Protein AF-0000000083111744 (afdb_homodimer)

Structure (mmCIF, N/CA/C/O backbone):
data_AF-0000000083111744-model_v1
#
loop_
_entity.id
_entity.type
_entity.pdbx_description
1 polymer 'Uncharacterized protein'
#
loop_
_atom_site.group_PDB
_atom_site.id
_atom_site.type_symbol
_atom_site.label_atom_id
_atom_site.label_alt_id
_atom_site.label_comp_id
_atom_site.label_asym_id
_atom_site.label_entity_id
_atom_site.label_seq_id
_atom_site.pdbx_PDB_ins_code
_atom_site.Cartn_x
_atom_site.Cartn_y
_atom_site.Cartn_z
_atom_site.occupancy
_atom_site.B_iso_or_equiv
_atom_site.auth_seq_id
_atom_site.auth_comp_id
_atom_site.auth_asym_id
_atom_site.auth_atom_id
_atom_site.pdbx_PDB_model_num
ATOM 1 N N . MET A 1 1 ? 22.359 18.281 9 1 88.25 1 MET A N 1
ATOM 2 C CA . ME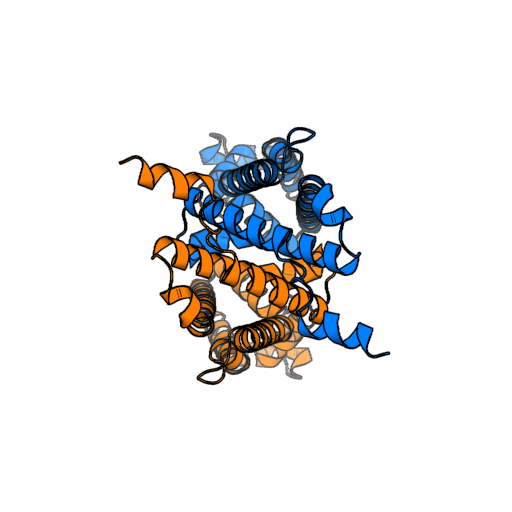T A 1 1 ? 21.016 18.609 9.484 1 88.25 1 MET A CA 1
ATOM 3 C C . MET A 1 1 ? 19.984 17.641 8.906 1 88.25 1 MET A C 1
ATOM 5 O O . MET A 1 1 ? 19.203 17.031 9.648 1 88.25 1 MET A O 1
ATOM 9 N N . VAL A 1 2 ? 20.031 17.438 7.609 1 90.75 2 VAL A N 1
ATOM 10 C CA . VAL A 1 2 ? 19.078 16.531 6.957 1 90.75 2 VAL A CA 1
ATOM 11 C C . VAL A 1 2 ? 19.25 15.117 7.504 1 90.75 2 VAL A C 1
ATOM 13 O O . VAL A 1 2 ? 18.281 14.43 7.781 1 90.75 2 VAL A O 1
ATOM 16 N N . ASP A 1 3 ? 20.547 14.781 7.773 1 93.06 3 ASP A N 1
ATOM 17 C CA . ASP A 1 3 ? 20.828 13.453 8.32 1 93.06 3 ASP A CA 1
ATOM 18 C C . ASP A 1 3 ? 20.219 13.289 9.711 1 93.06 3 ASP A C 1
ATOM 20 O O . ASP A 1 3 ? 19.734 12.219 10.062 1 93.06 3 ASP A O 1
ATOM 24 N N . ALA A 1 4 ? 20.344 14.359 10.43 1 92.62 4 ALA A N 1
ATOM 25 C CA . ALA A 1 4 ? 19.75 14.336 11.766 1 92.62 4 ALA A CA 1
ATOM 26 C C . ALA A 1 4 ? 18.234 14.148 11.695 1 92.62 4 ALA A C 1
ATOM 28 O O . ALA A 1 4 ? 17.672 13.359 12.453 1 92.62 4 ALA A O 1
ATOM 29 N N . ALA A 1 5 ? 17.609 14.875 10.781 1 91.56 5 ALA A N 1
ATOM 30 C CA . ALA A 1 5 ? 16.172 14.742 10.594 1 91.56 5 ALA A CA 1
ATOM 31 C C . ALA A 1 5 ? 15.805 13.32 10.156 1 91.56 5 ALA A C 1
ATOM 33 O O . ALA A 1 5 ? 14.867 12.727 10.688 1 91.56 5 ALA A O 1
ATOM 34 N N . PHE A 1 6 ? 16.531 12.734 9.195 1 92.88 6 PHE A N 1
ATOM 35 C CA . PHE A 1 6 ? 16.297 11.375 8.727 1 92.88 6 PHE A CA 1
ATOM 36 C C . PHE A 1 6 ? 16.422 10.383 9.867 1 92.88 6 PHE A C 1
ATOM 38 O O . PHE A 1 6 ? 15.586 9.484 10.008 1 92.88 6 PHE A O 1
ATOM 45 N N . GLY A 1 7 ? 17.484 10.586 10.672 1 93.44 7 GLY A N 1
ATOM 46 C CA . GLY A 1 7 ? 17.656 9.711 11.82 1 93.44 7 GLY A CA 1
ATOM 47 C C . GLY A 1 7 ? 16.453 9.695 12.742 1 93.44 7 GLY A C 1
ATOM 48 O O . GLY A 1 7 ? 16 8.625 13.164 1 93.44 7 GLY A O 1
ATOM 49 N N . LEU A 1 8 ? 15.945 10.867 13.055 1 92.88 8 LEU A N 1
ATOM 50 C CA . LEU A 1 8 ? 14.789 10.992 13.938 1 92.88 8 LEU A CA 1
ATOM 51 C C . LEU A 1 8 ? 13.57 10.297 13.336 1 92.88 8 LEU A C 1
ATOM 53 O O . LEU A 1 8 ? 12.852 9.586 14.031 1 92.88 8 LEU A O 1
ATOM 57 N N . ILE A 1 9 ? 13.352 10.484 12.039 1 90.75 9 ILE A N 1
ATOM 58 C CA . ILE A 1 9 ? 12.219 9.883 11.352 1 90.75 9 ILE A CA 1
ATOM 59 C C . ILE A 1 9 ? 12.344 8.359 11.359 1 90.75 9 ILE A C 1
ATOM 61 O O . ILE A 1 9 ? 11.383 7.648 11.648 1 90.75 9 ILE A O 1
ATOM 65 N N . LEU A 1 10 ? 13.508 7.891 11.109 1 91.69 10 LEU A N 1
ATOM 66 C CA . LEU A 1 10 ? 13.758 6.453 11.055 1 91.69 10 LEU A CA 1
ATOM 67 C C . LEU A 1 10 ? 13.609 5.82 12.43 1 91.69 10 LEU A C 1
ATOM 69 O O . LEU A 1 10 ? 13.312 4.629 12.547 1 91.69 10 LEU A O 1
ATOM 73 N N . GLU A 1 11 ? 13.758 6.625 13.477 1 92.06 11 GLU A N 1
ATOM 74 C CA . GLU A 1 11 ? 13.602 6.156 14.844 1 92.06 11 GLU A CA 1
ATOM 75 C C . GLU A 1 11 ? 12.148 6.258 15.305 1 92.06 11 GLU A C 1
ATOM 77 O O . GLU A 1 11 ? 11.805 5.84 16.406 1 92.06 11 GLU A O 1
ATOM 82 N N . GLY A 1 12 ? 11.281 6.879 14.469 1 86.5 12 GLY A N 1
ATOM 83 C CA . GLY A 1 12 ? 9.859 6.816 14.758 1 86.5 12 GLY A CA 1
ATOM 84 C C . GLY A 1 12 ? 9.227 8.18 14.938 1 86.5 12 GLY A C 1
ATOM 85 O O . GLY A 1 12 ? 8.008 8.289 15.117 1 86.5 12 GLY A O 1
ATOM 86 N N . LYS A 1 13 ? 10.031 9.25 14.93 1 87.5 13 LYS A N 1
ATOM 87 C CA . LYS A 1 13 ? 9.469 10.594 15.047 1 87.5 13 LYS A CA 1
ATOM 88 C C . LYS A 1 13 ? 9.031 11.117 13.688 1 87.5 13 LYS A C 1
ATOM 90 O O . LYS A 1 13 ? 9.844 11.648 12.93 1 87.5 13 LYS A O 1
ATOM 95 N N . THR A 1 14 ? 7.793 11.125 13.391 1 81.12 14 THR A N 1
ATOM 96 C CA . THR A 1 14 ? 7.266 11.406 12.062 1 81.12 14 THR A CA 1
ATOM 97 C C . THR A 1 14 ? 7.312 12.898 11.766 1 81.12 14 THR A C 1
ATOM 99 O O . THR A 1 14 ? 7.34 13.312 10.602 1 81.12 14 THR A O 1
ATOM 102 N N . GLN A 1 15 ? 7.32 13.734 12.773 1 83.25 15 GLN A N 1
ATOM 103 C CA . GLN A 1 15 ? 7.359 15.18 12.602 1 83.25 15 GLN A CA 1
ATOM 104 C C . GLN A 1 15 ? 8.367 15.82 13.555 1 83.25 15 GLN A C 1
ATOM 106 O O . GLN A 1 15 ? 7.977 16.469 14.531 1 83.25 15 GLN A O 1
ATOM 111 N N . PRO A 1 16 ? 9.586 15.664 13.227 1 88.12 16 PRO A N 1
ATOM 112 C CA . PRO A 1 16 ? 10.578 16.281 14.102 1 88.12 16 PRO A CA 1
ATOM 113 C C . PRO A 1 16 ? 10.516 17.797 14.086 1 88.12 16 PRO A C 1
ATOM 115 O O . PRO A 1 16 ? 10.266 18.406 13.039 1 88.12 16 PRO A O 1
ATOM 118 N N . SER A 1 17 ? 10.719 18.406 15.266 1 89.38 17 SER A N 1
ATOM 119 C CA . SER A 1 17 ? 10.789 19.859 15.375 1 89.38 17 SER A CA 1
ATOM 120 C C . SER A 1 17 ? 12.195 20.375 15.086 1 89.38 17 SER A C 1
ATOM 122 O O . SER A 1 17 ? 13.141 19.578 15.008 1 89.38 17 SER A O 1
ATOM 124 N N . ALA A 1 18 ? 12.227 21.703 14.906 1 89.31 18 ALA A N 1
ATOM 125 C CA . ALA A 1 18 ? 13.539 22.312 14.75 1 89.31 18 ALA A CA 1
ATOM 126 C C . ALA A 1 18 ? 14.422 22.047 15.961 1 89.31 18 ALA A C 1
ATOM 128 O O . ALA A 1 18 ? 15.633 21.828 15.828 1 89.31 18 ALA A O 1
ATOM 129 N N . GLN A 1 19 ? 13.875 22.016 17.125 1 93.12 19 GLN A N 1
ATOM 130 C CA . GLN A 1 19 ? 14.609 21.719 18.344 1 93.12 19 GLN A CA 1
ATOM 131 C C . GLN A 1 19 ? 15.125 20.281 18.344 1 93.12 19 GLN A C 1
ATOM 133 O O . GLN A 1 19 ? 16.266 20.031 18.734 1 93.12 19 GLN A O 1
ATOM 138 N N . ASP A 1 20 ? 14.25 19.344 17.938 1 93.5 20 ASP A N 1
ATOM 139 C CA . ASP A 1 20 ? 14.648 17.938 17.859 1 93.5 20 ASP A CA 1
ATOM 140 C C . ASP A 1 20 ? 15.867 17.781 16.953 1 93.5 20 ASP A C 1
ATOM 142 O O . ASP A 1 20 ? 16.812 17.062 17.312 1 93.5 20 ASP A O 1
ATOM 146 N N . VAL A 1 21 ? 15.805 18.391 15.789 1 93.06 21 VAL A N 1
ATOM 147 C CA . VAL A 1 21 ? 16.859 18.281 14.789 1 93.06 21 VAL A CA 1
ATOM 148 C C . VAL A 1 21 ? 18.141 18.906 15.328 1 93.06 21 VAL A C 1
ATOM 150 O O . VAL A 1 21 ? 19.234 18.344 15.18 1 93.06 21 VAL A O 1
ATOM 153 N N . ALA A 1 22 ? 18.016 20.094 15.93 1 94 22 ALA A N 1
ATOM 154 C CA . ALA A 1 22 ? 19.156 20.797 16.516 1 94 22 ALA A CA 1
ATOM 155 C C . ALA A 1 22 ? 19.859 19.906 17.562 1 94 22 ALA A C 1
ATOM 157 O O . ALA A 1 22 ? 21.078 19.75 17.516 1 94 22 ALA A O 1
ATOM 158 N N . ASP A 1 23 ? 19.094 19.312 18.469 1 95.5 23 ASP A N 1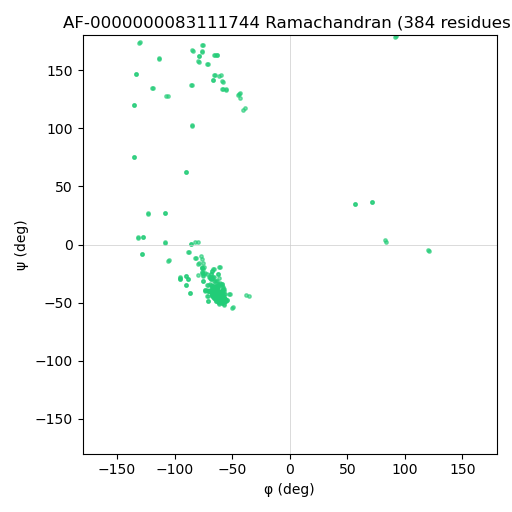
ATOM 159 C CA . ASP A 1 23 ? 19.625 18.453 19.531 1 95.5 23 ASP A CA 1
ATOM 160 C C . ASP A 1 23 ? 20.359 17.266 18.953 1 95.5 23 ASP A C 1
ATOM 162 O O . ASP A 1 23 ? 21.453 16.922 19.406 1 95.5 23 ASP A O 1
ATOM 166 N N . ARG A 1 24 ? 19.766 16.656 17.938 1 93.69 24 ARG A N 1
ATOM 167 C CA . ARG A 1 24 ? 20.359 15.477 17.312 1 93.69 24 ARG A CA 1
ATOM 168 C C . ARG A 1 24 ? 21.656 15.836 16.594 1 93.69 24 ARG A C 1
ATOM 170 O O . ARG A 1 24 ? 22.609 15.055 16.578 1 93.69 24 ARG A O 1
ATOM 177 N N . ALA A 1 25 ? 21.656 16.953 15.938 1 93.75 25 ALA A N 1
ATOM 178 C CA . ALA A 1 25 ? 22.797 17.375 15.133 1 93.75 25 ALA A CA 1
ATOM 179 C C . ALA A 1 25 ? 23.875 18.016 16 1 93.75 25 ALA A C 1
ATOM 181 O O . ALA A 1 25 ? 25 18.25 15.547 1 93.75 25 ALA A O 1
ATOM 182 N N . GLY A 1 26 ? 23.516 18.312 17.266 1 95.19 26 GLY A N 1
ATOM 183 C CA . GLY A 1 26 ? 24.469 18.969 18.156 1 95.19 26 GLY A CA 1
ATOM 184 C C . GLY A 1 26 ? 24.734 20.422 17.797 1 95.19 26 GLY A C 1
ATOM 185 O O . GLY A 1 26 ? 25.875 20.875 17.859 1 95.19 26 GLY A O 1
ATOM 186 N N . VAL A 1 27 ? 23.766 21.109 17.359 1 94.5 27 VAL A N 1
ATOM 187 C CA . VAL A 1 27 ? 23.859 22.531 17 1 94.5 27 VAL A CA 1
ATOM 188 C C . VAL A 1 27 ? 22.75 23.312 17.656 1 94.5 27 VAL A C 1
ATOM 190 O O . VAL A 1 27 ? 21.891 22.75 18.328 1 94.5 27 VAL A O 1
ATOM 193 N N . SER A 1 28 ? 22.719 24.656 17.547 1 93.12 28 SER A N 1
ATOM 194 C CA . SER A 1 28 ? 21.641 25.484 18.062 1 93.12 28 SER A CA 1
ATOM 195 C C . SER A 1 28 ? 20.438 25.484 17.125 1 93.12 28 SER A C 1
ATOM 197 O O . SER A 1 28 ? 20.594 25.219 15.922 1 93.12 28 SER A O 1
ATOM 199 N N . VAL A 1 29 ? 19.297 25.781 17.609 1 92.5 29 VAL A N 1
ATOM 200 C CA . VAL A 1 29 ? 18.094 25.891 16.812 1 92.5 29 VAL A CA 1
ATOM 201 C C . VAL A 1 29 ? 18.281 26.969 15.742 1 92.5 29 VAL A C 1
ATOM 203 O O . VAL A 1 29 ? 17.844 26.812 14.602 1 92.5 29 VAL A O 1
ATOM 206 N N . SER A 1 30 ? 18.891 28.016 16.109 1 91.69 30 SER A N 1
ATOM 207 C CA . SER A 1 30 ? 19.156 29.109 15.172 1 91.69 30 SER A CA 1
ATOM 208 C C . SER A 1 30 ? 20 28.625 14 1 91.69 30 SER A C 1
ATOM 210 O O . SER A 1 30 ? 19.797 29.047 12.859 1 91.69 30 SER A O 1
ATOM 212 N N . SER A 1 31 ? 21 27.828 14.242 1 91.38 31 SER A N 1
ATOM 213 C CA . SER A 1 31 ? 21.844 27.25 13.203 1 91.38 31 SER A CA 1
ATOM 214 C C . SER A 1 31 ? 21.016 26.422 12.219 1 91.38 31 SER A C 1
ATOM 216 O O . SER A 1 31 ? 21.281 26.438 11.016 1 91.38 31 SER A O 1
ATOM 218 N N . VAL A 1 32 ? 20.016 25.656 12.688 1 89.25 32 VAL A N 1
ATOM 219 C CA . VAL A 1 32 ? 19.141 24.859 11.836 1 89.25 32 VAL A CA 1
ATOM 220 C C . VAL A 1 32 ? 18.422 25.766 10.844 1 89.25 32 VAL A C 1
ATOM 222 O O . VAL A 1 32 ? 18.406 25.5 9.641 1 89.25 32 VAL A O 1
ATOM 225 N N . PHE A 1 33 ? 17.891 26.859 11.32 1 88.12 33 PHE A N 1
ATOM 226 C CA . PHE A 1 33 ? 17.125 27.781 10.477 1 88.12 33 PHE A CA 1
ATOM 227 C C . PHE A 1 33 ? 18.031 28.469 9.469 1 88.12 33 PHE A C 1
ATOM 229 O O . PHE A 1 33 ? 17.609 28.781 8.359 1 88.12 33 PHE A O 1
ATOM 236 N N . ARG A 1 34 ? 19.281 28.641 9.875 1 89.56 34 ARG A N 1
ATOM 237 C CA . ARG A 1 34 ? 20.234 29.312 8.992 1 89.56 34 ARG A CA 1
ATOM 238 C C . ARG A 1 34 ? 20.688 28.406 7.863 1 89.56 34 ARG A C 1
ATOM 240 O O . ARG A 1 34 ? 21.047 28.875 6.781 1 89.56 34 ARG A O 1
ATOM 247 N N . ASN A 1 35 ? 20.625 27.141 8.164 1 88.75 35 ASN A N 1
ATOM 248 C CA . ASN A 1 35 ? 21.125 26.156 7.207 1 88.75 35 ASN A CA 1
ATOM 249 C C . ASN A 1 35 ? 20.172 25.969 6.039 1 88.75 35 ASN A C 1
ATOM 251 O O . ASN A 1 35 ? 20.547 25.422 5 1 88.75 35 ASN A O 1
ATOM 255 N N . PHE A 1 36 ? 18.938 26.344 6.266 1 85.56 36 PHE A N 1
ATOM 256 C CA . PHE A 1 36 ? 17.953 26.141 5.211 1 85.56 36 PHE A CA 1
ATOM 257 C C . PHE A 1 36 ? 17.359 27.484 4.777 1 85.56 36 PHE A C 1
ATOM 259 O O . PHE A 1 36 ? 17.062 28.344 5.613 1 85.56 36 PHE A O 1
ATOM 266 N N . ASP A 1 37 ? 17.297 27.578 3.484 1 85.06 37 ASP A N 1
ATOM 267 C CA . ASP A 1 37 ? 16.641 28.75 2.914 1 85.06 37 ASP A CA 1
ATOM 268 C C . ASP A 1 37 ? 15.141 28.484 2.715 1 85.06 37 ASP A C 1
ATOM 270 O O . ASP A 1 37 ? 14.664 28.422 1.581 1 85.06 37 ASP A O 1
ATOM 274 N N . GLY A 1 38 ? 14.398 28.234 3.729 1 81.12 38 GLY A N 1
ATOM 275 C CA . GLY A 1 38 ? 12.961 28 3.686 1 81.12 38 GLY A CA 1
ATOM 276 C C . GLY A 1 38 ? 12.602 26.531 3.543 1 81.12 38 GLY A C 1
ATOM 277 O O . GLY A 1 38 ? 13.484 25.672 3.508 1 81.12 38 GLY A O 1
ATOM 278 N N . LEU A 1 39 ? 11.359 26.297 3.523 1 79.5 39 LEU A N 1
ATOM 279 C CA . LEU A 1 39 ? 10.82 24.938 3.492 1 79.5 39 LEU A CA 1
ATOM 280 C C . LEU A 1 39 ? 11.172 24.25 2.18 1 79.5 39 LEU A C 1
ATOM 282 O O . LEU A 1 39 ? 11.508 23.062 2.168 1 79.5 39 LEU A O 1
ATOM 286 N N . ALA A 1 40 ? 11.094 25 1.104 1 84.12 40 ALA A N 1
ATOM 287 C CA . ALA A 1 40 ? 11.398 24.438 -0.212 1 84.12 40 ALA A CA 1
ATOM 288 C C . ALA A 1 40 ? 12.844 23.953 -0.283 1 84.12 40 ALA A C 1
ATOM 290 O O . ALA A 1 40 ? 13.125 22.891 -0.826 1 84.12 40 ALA A O 1
ATOM 291 N N . ASP A 1 41 ? 13.703 24.75 0.208 1 88.56 41 ASP A N 1
ATOM 292 C CA . ASP A 1 41 ? 15.117 24.375 0.225 1 88.56 41 ASP A CA 1
ATOM 293 C C . ASP A 1 41 ? 15.352 23.141 1.093 1 88.56 41 ASP A C 1
ATOM 295 O O . ASP A 1 41 ? 16.109 22.25 0.716 1 88.56 41 ASP A O 1
ATOM 299 N N . LEU A 1 42 ? 14.797 23.078 2.221 1 86.62 42 LEU A N 1
ATOM 300 C CA . LEU A 1 42 ? 14.891 21.922 3.113 1 86.62 42 LEU A CA 1
ATOM 301 C C . LEU A 1 42 ? 14.406 20.656 2.422 1 86.62 42 LEU A C 1
ATOM 303 O O . LEU A 1 42 ? 15.094 19.625 2.451 1 86.62 42 LEU A O 1
ATOM 307 N N . GLN A 1 43 ? 13.242 20.75 1.805 1 87.69 43 GLN A N 1
ATOM 308 C CA . GLN A 1 43 ? 12.68 19.594 1.094 1 87.69 43 GLN A CA 1
ATOM 309 C C . GLN A 1 43 ? 13.609 19.141 -0.033 1 87.69 43 GLN A C 1
ATOM 311 O O . GLN A 1 43 ? 13.797 17.938 -0.235 1 87.69 43 GLN A O 1
ATOM 316 N N . GLY A 1 44 ? 14.109 20.109 -0.776 1 91.19 44 GLY A N 1
ATOM 317 C CA . GLY A 1 44 ? 15.055 19.797 -1.837 1 91.19 44 GLY A CA 1
ATOM 318 C C . GLY A 1 44 ? 16.266 19.031 -1.343 1 91.19 44 GLY A C 1
ATOM 319 O O . GLY A 1 44 ? 16.656 18.016 -1.923 1 91.19 44 GLY A O 1
ATOM 320 N N . GLN A 1 45 ? 16.844 19.531 -0.276 1 93.12 45 GLN A N 1
ATOM 321 C CA . GLN A 1 45 ? 18.016 18.891 0.294 1 93.12 45 GLN A CA 1
ATOM 322 C C . GLN A 1 45 ? 17.688 17.5 0.828 1 93.12 45 GLN A C 1
ATOM 324 O O . GLN A 1 45 ? 18.484 16.578 0.697 1 93.12 45 GLN A O 1
ATOM 329 N N . ALA A 1 46 ? 16.594 17.344 1.418 1 92.25 46 ALA A N 1
ATOM 330 C CA . ALA A 1 46 ? 16.141 16.062 1.929 1 92.25 46 ALA A CA 1
ATOM 331 C C . ALA A 1 46 ? 15.984 15.047 0.797 1 92.25 46 ALA A C 1
ATOM 333 O O . ALA A 1 46 ? 16.406 13.898 0.921 1 92.25 46 ALA A O 1
ATOM 334 N N . LEU A 1 47 ? 15.352 15.523 -0.273 1 94 47 LEU A N 1
ATOM 335 C CA . LEU A 1 47 ? 15.148 14.648 -1.425 1 94 47 LEU A CA 1
ATOM 336 C C . LEU A 1 47 ? 16.484 14.234 -2.037 1 94 47 LEU A C 1
ATOM 338 O O . LEU A 1 47 ? 16.672 13.07 -2.385 1 94 47 LEU A O 1
ATOM 342 N N . ASP A 1 48 ? 17.375 15.195 -2.156 1 94.81 48 ASP A N 1
ATOM 343 C CA . ASP A 1 48 ? 18.703 14.891 -2.689 1 94.81 48 ASP A CA 1
ATOM 344 C C . ASP A 1 48 ? 19.438 13.875 -1.814 1 94.81 48 ASP A C 1
ATOM 346 O O . ASP A 1 48 ? 20.078 12.953 -2.324 1 94.81 48 ASP A O 1
ATOM 350 N N . ARG A 1 49 ? 19.359 14.047 -0.544 1 95 49 ARG A N 1
ATOM 351 C CA . ARG A 1 49 ? 19.984 13.117 0.387 1 95 49 ARG A CA 1
ATOM 352 C C . ARG A 1 49 ? 19.375 11.727 0.287 1 95 49 ARG A C 1
ATOM 354 O O . ARG A 1 49 ? 20.078 10.719 0.317 1 95 49 ARG A O 1
ATOM 361 N N . PHE A 1 50 ? 18.094 11.641 0.178 1 95.75 50 PHE A N 1
ATOM 362 C CA . PHE A 1 50 ? 17.391 10.375 0.006 1 95.75 50 PHE A CA 1
ATOM 363 C C . PHE A 1 50 ? 17.891 9.633 -1.225 1 95.75 50 PHE A C 1
ATOM 365 O O . PHE A 1 50 ? 18.25 8.453 -1.145 1 95.75 50 PHE A O 1
ATOM 372 N N . ARG A 1 51 ? 17.906 10.375 -2.318 1 95.25 51 ARG A N 1
ATOM 373 C CA . ARG A 1 51 ? 18.359 9.773 -3.568 1 95.25 51 ARG A CA 1
ATOM 374 C C . ARG A 1 51 ? 19.797 9.266 -3.439 1 95.25 51 ARG A C 1
ATOM 376 O O . ARG A 1 51 ? 20.109 8.156 -3.873 1 95.25 51 ARG A O 1
ATOM 383 N N . SER A 1 52 ? 20.625 10.102 -2.889 1 95.5 52 SER A N 1
ATOM 384 C CA . SER A 1 52 ? 22.031 9.734 -2.73 1 95.5 52 SER A CA 1
ATOM 385 C C . SER A 1 52 ? 22.188 8.477 -1.884 1 95.5 52 SER A C 1
ATOM 387 O O . SER A 1 52 ? 23.047 7.645 -2.156 1 95.5 52 SER A O 1
ATOM 389 N N . ARG A 1 53 ? 21.359 8.273 -0.942 1 95.5 53 ARG A N 1
ATOM 390 C CA . ARG A 1 53 ? 21.5 7.188 0.024 1 95.5 53 ARG A CA 1
ATOM 391 C C . ARG A 1 53 ? 20.828 5.914 -0.476 1 95.5 53 ARG A C 1
ATOM 393 O O . ARG A 1 53 ? 21.297 4.809 -0.186 1 95.5 53 ARG A O 1
ATOM 400 N N . TYR A 1 54 ? 19.75 6.059 -1.299 1 96.69 54 TYR A N 1
ATOM 401 C CA . TYR A 1 54 ? 18.922 4.867 -1.462 1 96.69 54 TYR A CA 1
ATOM 402 C C . TYR A 1 54 ? 18.703 4.555 -2.938 1 96.69 54 TYR A C 1
ATOM 404 O O . TYR A 1 54 ? 18.188 3.486 -3.283 1 96.69 54 TYR A O 1
ATOM 412 N N . SER A 1 55 ? 19.109 5.441 -3.879 1 94.88 55 SER A N 1
ATOM 413 C CA . SER A 1 55 ? 18.812 5.238 -5.293 1 94.88 55 SER A CA 1
ATOM 414 C C . SER A 1 55 ? 19.453 3.961 -5.82 1 94.88 55 SER A C 1
ATOM 416 O O . SER A 1 55 ? 18.969 3.363 -6.777 1 94.88 55 SER A O 1
ATOM 418 N N . HIS A 1 56 ? 20.516 3.533 -5.203 1 95.69 56 HIS A N 1
ATOM 419 C CA . HIS A 1 56 ? 21.25 2.355 -5.668 1 95.69 56 HIS A CA 1
ATOM 420 C C . HIS A 1 56 ? 20.406 1.095 -5.52 1 95.69 56 HIS A C 1
ATOM 422 O O . HIS A 1 56 ? 20.578 0.132 -6.27 1 95.69 56 HIS A O 1
ATOM 428 N N . PHE A 1 57 ? 19.469 1.046 -4.555 1 95.5 57 PHE A N 1
ATOM 429 C CA . PHE A 1 57 ? 18.609 -0.114 -4.387 1 95.5 57 PHE A CA 1
ATOM 430 C C . PHE A 1 57 ? 17.688 -0.286 -5.59 1 95.5 57 PHE A C 1
ATOM 432 O O . PHE A 1 57 ? 17.422 -1.411 -6.02 1 95.5 57 PHE A O 1
ATOM 439 N N . VAL A 1 58 ? 17.234 0.812 -6.203 1 95.62 58 VAL A N 1
ATOM 440 C CA . VAL A 1 58 ? 16.281 0.766 -7.293 1 95.62 58 VAL A CA 1
ATOM 441 C C . VAL A 1 58 ? 17 0.675 -8.633 1 95.62 58 VAL A C 1
ATOM 443 O O . VAL A 1 58 ? 16.469 0.154 -9.609 1 95.62 58 VAL A O 1
ATOM 446 N N . ALA A 1 59 ? 18.188 1.189 -8.664 1 94.94 59 ALA A N 1
ATOM 447 C CA . ALA A 1 59 ? 19 1.172 -9.883 1 94.94 59 ALA A CA 1
ATOM 448 C C . ALA A 1 59 ? 19.656 -0.19 -10.086 1 94.94 59 ALA A C 1
ATOM 450 O O . ALA A 1 59 ? 20.094 -0.511 -11.188 1 94.94 59 ALA A O 1
ATOM 451 N N . ALA A 1 60 ? 19.703 -1.002 -9.031 1 95.38 60 ALA A N 1
ATOM 452 C CA . ALA A 1 60 ? 20.375 -2.297 -9.086 1 95.38 60 ALA A CA 1
ATOM 453 C C . ALA A 1 60 ? 19.672 -3.238 -10.062 1 95.38 60 ALA A C 1
ATOM 455 O O . ALA A 1 60 ? 18.453 -3.225 -10.18 1 95.38 60 ALA A O 1
ATOM 456 N N . ARG A 1 61 ? 20.453 -4.078 -10.734 1 96.25 61 ARG A N 1
ATOM 457 C CA . ARG A 1 61 ? 19.984 -5.094 -11.672 1 96.25 61 ARG A CA 1
ATOM 458 C C . ARG A 1 61 ? 20.656 -6.434 -11.422 1 96.25 61 ARG A C 1
ATOM 460 O O . ARG A 1 61 ? 21.797 -6.48 -10.953 1 96.25 61 ARG A O 1
ATOM 467 N N . PRO A 1 62 ? 19.906 -7.5 -11.672 1 95.06 62 PRO A N 1
ATOM 468 C CA . PRO A 1 62 ? 20.531 -8.812 -11.531 1 95.06 62 PRO A CA 1
ATOM 469 C C . PRO A 1 62 ? 21.641 -9.047 -12.547 1 95.06 62 PRO A C 1
ATOM 471 O O . PRO A 1 62 ? 21.75 -8.312 -13.539 1 95.06 62 PRO A O 1
ATOM 474 N N . ALA A 1 63 ? 22.484 -10.039 -12.273 1 94.25 63 ALA A N 1
ATOM 475 C CA . ALA A 1 63 ? 23.547 -10.406 -13.195 1 94.25 63 ALA A CA 1
ATOM 476 C C . ALA A 1 63 ? 22.969 -10.805 -14.555 1 94.25 63 ALA A C 1
ATOM 478 O O . ALA A 1 63 ? 21.938 -11.469 -14.633 1 94.25 63 ALA A O 1
ATOM 479 N N . PRO A 1 64 ? 23.656 -10.391 -15.648 1 92.88 64 PRO A N 1
ATOM 480 C CA . PRO A 1 64 ? 23.188 -10.812 -16.969 1 92.88 64 PRO A CA 1
ATOM 481 C C . PRO A 1 64 ? 23.078 -12.328 -17.094 1 92.88 64 PRO A C 1
ATOM 483 O O . PRO A 1 64 ? 23.953 -13.062 -16.609 1 92.88 64 PRO A O 1
ATOM 486 N N . GLY A 1 65 ? 22.062 -12.789 -17.594 1 92.94 65 GLY A N 1
ATOM 487 C CA . GLY A 1 65 ? 21.891 -14.211 -17.859 1 92.94 65 GLY A CA 1
ATOM 488 C C . GLY A 1 65 ? 21.438 -15 -16.641 1 92.94 65 GLY A C 1
ATOM 489 O O . GLY A 1 65 ? 21.297 -16.219 -16.703 1 92.94 65 GLY A O 1
ATOM 490 N N . ALA A 1 66 ? 21.172 -14.305 -15.531 1 96.25 66 ALA A N 1
ATOM 491 C CA . ALA A 1 66 ? 20.688 -14.992 -14.336 1 96.25 66 ALA A CA 1
ATOM 492 C C . ALA A 1 66 ? 19.359 -15.68 -14.602 1 96.25 66 ALA A C 1
ATOM 494 O O . ALA A 1 66 ? 18.516 -15.156 -15.344 1 96.25 66 ALA A O 1
ATOM 495 N N . ASP A 1 67 ? 19.141 -16.797 -14 1 96.19 67 ASP A N 1
ATOM 496 C CA . ASP A 1 67 ? 17.859 -17.484 -14.141 1 96.19 67 ASP A CA 1
ATOM 497 C C . ASP A 1 67 ? 16.766 -16.797 -13.305 1 96.19 67 ASP A C 1
ATOM 499 O O . ASP A 1 67 ? 17.062 -15.891 -12.531 1 96.19 67 ASP A O 1
ATOM 503 N N . VAL A 1 68 ? 15.586 -17.219 -13.484 1 95.94 68 VAL A N 1
ATOM 504 C CA . VAL A 1 68 ? 14.453 -16.5 -12.914 1 95.94 68 VAL A CA 1
ATOM 505 C C . VAL A 1 68 ? 14.516 -16.547 -11.391 1 95.94 68 VAL A C 1
ATOM 507 O O . VAL A 1 68 ? 14.211 -15.562 -10.711 1 95.94 68 VAL A O 1
ATOM 510 N N . ASP A 1 69 ? 14.945 -17.656 -10.758 1 96.19 69 ASP A N 1
ATOM 511 C CA . ASP A 1 69 ? 15.031 -17.766 -9.305 1 96.19 69 ASP A CA 1
ATOM 512 C C . ASP A 1 69 ? 16.078 -16.812 -8.734 1 96.19 69 ASP A C 1
ATOM 514 O O . ASP A 1 69 ? 15.852 -16.172 -7.703 1 96.19 69 ASP A O 1
ATOM 518 N N . SER A 1 70 ? 17.172 -16.703 -9.461 1 97.44 70 SER A N 1
ATOM 519 C CA . SER A 1 70 ? 18.203 -15.766 -9.055 1 97.44 70 SER A CA 1
ATOM 520 C C . SER A 1 70 ? 17.734 -14.32 -9.164 1 97.44 70 SER A C 1
ATOM 522 O O . SER A 1 70 ? 18.016 -13.492 -8.297 1 97.44 70 SER A O 1
ATOM 524 N N . ARG A 1 71 ? 16.984 -13.992 -10.195 1 98.06 71 ARG A N 1
ATOM 525 C CA . ARG A 1 71 ? 16.469 -12.641 -10.367 1 98.06 71 ARG A CA 1
ATOM 526 C C . ARG A 1 71 ? 15.422 -12.305 -9.305 1 98.06 71 ARG A C 1
ATOM 528 O O . ARG A 1 71 ? 15.406 -11.195 -8.766 1 98.06 71 ARG A O 1
ATOM 535 N N . ILE A 1 72 ? 14.625 -13.305 -8.992 1 98.12 72 ILE A N 1
ATOM 536 C CA . ILE A 1 72 ? 13.648 -13.125 -7.922 1 98.12 72 ILE A CA 1
ATOM 537 C C . ILE A 1 72 ? 14.375 -12.828 -6.609 1 98.12 72 ILE A C 1
ATOM 539 O O . ILE A 1 72 ? 14.023 -11.883 -5.898 1 98.12 72 ILE A O 1
ATOM 543 N N . GLY A 1 73 ? 15.328 -13.648 -6.293 1 98.25 73 GLY A N 1
ATOM 544 C CA . GLY A 1 73 ? 16.094 -13.445 -5.07 1 98.25 73 GLY A CA 1
ATOM 545 C C . GLY A 1 73 ? 16.75 -12.078 -5 1 98.25 73 GLY A C 1
ATOM 546 O O . GLY A 1 73 ? 16.672 -11.398 -3.971 1 98.25 73 GLY A O 1
ATOM 547 N N . PHE A 1 74 ? 17.391 -11.688 -6.09 1 98.19 74 PHE A N 1
ATOM 548 C CA . PHE A 1 74 ? 18.031 -10.383 -6.188 1 98.19 74 PHE A CA 1
ATOM 549 C C . PHE A 1 74 ? 17.016 -9.266 -5.973 1 98.19 74 PHE A C 1
ATOM 551 O O . PHE A 1 74 ? 17.25 -8.359 -5.164 1 98.19 74 PHE A O 1
ATOM 558 N N . PHE A 1 75 ? 15.945 -9.336 -6.676 1 98.56 75 PHE A N 1
ATOM 559 C CA . PHE A 1 75 ? 14.883 -8.336 -6.664 1 98.56 75 PHE A CA 1
ATOM 560 C C . PHE A 1 75 ? 14.305 -8.172 -5.262 1 98.56 75 PHE A C 1
ATOM 562 O O . PHE A 1 75 ? 14.242 -7.059 -4.734 1 98.56 75 PHE A O 1
ATOM 569 N N . VAL A 1 76 ? 13.961 -9.258 -4.602 1 98.75 76 VAL A N 1
ATOM 570 C CA . VAL A 1 76 ? 13.344 -9.25 -3.281 1 98.75 76 VAL A CA 1
ATOM 571 C C . VAL A 1 76 ? 14.336 -8.719 -2.248 1 98.75 76 VAL A C 1
ATOM 573 O O . VAL A 1 76 ? 13.969 -7.914 -1.388 1 98.75 76 VAL A O 1
ATOM 576 N N . ARG A 1 77 ? 15.57 -9.156 -2.328 1 98.25 77 ARG A N 1
ATOM 577 C CA . ARG A 1 77 ? 16.578 -8.695 -1.386 1 98.25 77 ARG A CA 1
ATOM 578 C C . ARG A 1 77 ? 16.734 -7.18 -1.436 1 98.25 77 ARG A C 1
ATOM 580 O O . ARG A 1 77 ? 16.812 -6.523 -0.394 1 98.25 77 ARG A O 1
ATOM 587 N N . HIS A 1 78 ? 16.75 -6.609 -2.592 1 98.31 78 HIS A N 1
ATOM 588 C CA . HIS A 1 78 ? 16.938 -5.168 -2.738 1 98.31 78 HIS A CA 1
ATOM 589 C C . HIS A 1 78 ? 15.711 -4.406 -2.271 1 98.31 78 HIS A C 1
ATOM 591 O O . HIS A 1 78 ? 15.828 -3.361 -1.626 1 98.31 78 HIS A O 1
ATOM 597 N N . ARG A 1 79 ? 14.516 -4.902 -2.582 1 98.38 79 ARG A N 1
ATOM 598 C CA . ARG A 1 79 ? 13.289 -4.27 -2.107 1 98.38 79 ARG A CA 1
ATOM 599 C C . ARG A 1 79 ? 13.219 -4.281 -0.583 1 98.38 79 ARG A C 1
ATOM 601 O O . ARG A 1 79 ? 12.945 -3.254 0.039 1 98.38 79 ARG A O 1
ATOM 608 N N . VAL A 1 80 ? 13.445 -5.422 -0.007 1 98.62 80 VAL A N 1
ATOM 609 C CA . VAL A 1 80 ? 13.344 -5.574 1.44 1 98.62 80 VAL A CA 1
ATOM 610 C C . VAL A 1 80 ? 14.367 -4.68 2.131 1 98.62 80 VAL A C 1
ATOM 612 O O . VAL A 1 80 ? 14.055 -4.02 3.123 1 98.62 80 VAL A O 1
ATOM 615 N N . ARG A 1 81 ? 15.602 -4.641 1.631 1 98 81 ARG A N 1
ATOM 616 C CA . ARG A 1 81 ? 16.641 -3.797 2.217 1 98 81 ARG A CA 1
ATOM 617 C C . ARG A 1 81 ? 16.25 -2.322 2.119 1 98 81 ARG A C 1
ATOM 619 O O . ARG A 1 81 ? 16.422 -1.57 3.084 1 98 81 ARG A O 1
ATOM 626 N N . LEU A 1 82 ? 15.773 -1.956 0.978 1 98.06 82 LEU A N 1
ATOM 627 C CA . LEU A 1 82 ? 15.352 -0.575 0.784 1 98.06 82 LEU A CA 1
ATOM 628 C C . LEU A 1 82 ? 14.266 -0.195 1.788 1 98.06 82 LEU A C 1
ATOM 630 O O . LEU A 1 82 ? 14.391 0.806 2.496 1 98.06 82 LEU A O 1
ATOM 634 N N . TYR A 1 83 ? 13.281 -1.007 1.905 1 97.88 83 TYR A N 1
ATOM 635 C CA . TYR A 1 83 ? 12.125 -0.666 2.732 1 97.88 83 TYR A CA 1
ATOM 636 C C . TYR A 1 83 ? 12.461 -0.804 4.215 1 97.88 83 TYR A C 1
ATOM 638 O O . TYR A 1 83 ? 11.922 -0.067 5.047 1 97.88 83 TYR A O 1
ATOM 646 N N . SER A 1 84 ? 13.352 -1.726 4.582 1 97 84 SER A N 1
ATOM 647 C CA . SER A 1 84 ? 13.812 -1.837 5.961 1 97 84 SER A CA 1
ATOM 648 C C . SER A 1 84 ? 14.578 -0.59 6.391 1 97 84 SER A C 1
ATOM 650 O O . SER A 1 84 ? 14.5 -0.177 7.551 1 97 84 SER A O 1
ATOM 652 N N . GLN A 1 85 ? 15.242 0.009 5.449 1 95.81 85 GLN A N 1
ATOM 653 C CA . GLN A 1 85 ? 16.125 1.124 5.785 1 95.81 85 GLN A CA 1
ATOM 654 C C . GLN A 1 85 ? 15.414 2.461 5.594 1 95.81 85 GLN A C 1
ATOM 656 O O . GLN A 1 85 ? 15.695 3.428 6.305 1 95.81 85 GLN A O 1
ATOM 661 N N . ALA A 1 86 ? 14.461 2.486 4.652 1 96.44 86 ALA A N 1
ATOM 662 C CA . ALA A 1 86 ? 13.953 3.795 4.246 1 96.44 86 ALA A CA 1
ATOM 663 C C . ALA A 1 86 ? 12.43 3.846 4.328 1 96.44 86 ALA A C 1
ATOM 665 O O . ALA A 1 86 ? 11.812 4.836 3.926 1 96.44 86 ALA A O 1
ATOM 666 N N . GLY A 1 87 ? 11.82 2.811 4.863 1 94.38 87 GLY A N 1
ATOM 667 C CA . GLY A 1 87 ? 10.367 2.693 4.906 1 94.38 87 GLY A CA 1
ATOM 668 C C . GLY A 1 87 ? 9.688 3.936 5.449 1 94.38 87 GLY A C 1
ATOM 669 O O . GLY A 1 87 ? 8.844 4.535 4.773 1 94.38 87 GLY A O 1
ATOM 670 N N . PRO A 1 88 ? 10.086 4.34 6.59 1 92.06 88 PRO A N 1
ATOM 671 C CA . PRO A 1 88 ? 9.453 5.5 7.219 1 92.06 88 PRO A CA 1
ATOM 672 C C . PRO A 1 88 ? 9.625 6.781 6.406 1 92.06 88 PRO A C 1
ATOM 674 O O . PRO A 1 88 ? 8.734 7.637 6.402 1 92.06 88 PRO A O 1
ATOM 677 N N . LEU A 1 89 ? 10.734 6.957 5.734 1 94.12 89 LEU A N 1
ATOM 678 C CA . LEU A 1 89 ? 10.969 8.125 4.898 1 94.12 89 LEU A CA 1
ATOM 679 C C . LEU A 1 89 ? 10.055 8.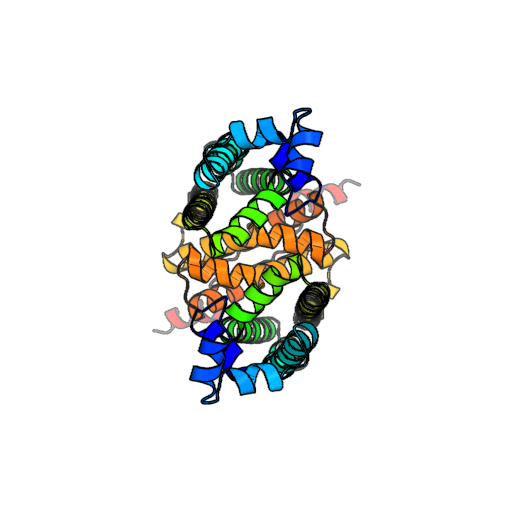117 3.676 1 94.12 89 LEU A C 1
ATOM 681 O O . LEU A 1 89 ? 9.523 9.148 3.285 1 94.12 89 LEU A O 1
ATOM 685 N N . LEU A 1 90 ? 9.883 6.926 3.078 1 94.5 90 LEU A N 1
ATOM 686 C CA . LEU A 1 90 ? 8.992 6.777 1.932 1 94.5 90 LEU A CA 1
ATOM 687 C C . LEU A 1 90 ? 7.551 7.082 2.318 1 94.5 90 LEU A C 1
ATOM 689 O O . LEU A 1 90 ? 6.836 7.762 1.577 1 94.5 90 LEU A O 1
ATOM 693 N N . MET A 1 91 ? 7.184 6.594 3.434 1 90.19 91 MET A N 1
ATOM 694 C CA . MET A 1 91 ? 5.844 6.863 3.941 1 90.19 91 MET A CA 1
ATOM 695 C C . MET A 1 91 ? 5.633 8.359 4.16 1 90.19 91 MET A C 1
ATOM 697 O O . MET A 1 91 ? 4.605 8.906 3.762 1 90.19 91 MET A O 1
ATOM 701 N N . LEU A 1 92 ? 6.555 9.031 4.801 1 88.31 92 LEU A N 1
ATOM 702 C CA . LEU A 1 92 ? 6.449 10.461 5.066 1 88.31 92 LEU A CA 1
ATOM 703 C C . LEU A 1 92 ? 6.383 11.258 3.764 1 88.31 92 LEU A C 1
ATOM 705 O O . LEU A 1 92 ? 5.633 12.227 3.662 1 88.31 92 LEU A O 1
ATOM 709 N N . ALA A 1 93 ? 7.207 10.867 2.781 1 91.19 93 ALA A N 1
ATOM 710 C CA . ALA A 1 93 ? 7.16 11.531 1.479 1 91.19 93 ALA A CA 1
ATOM 711 C C . ALA A 1 93 ? 5.766 11.445 0.867 1 91.19 93 ALA A C 1
ATOM 713 O O . ALA A 1 93 ? 5.27 12.422 0.303 1 91.19 93 ALA A O 1
ATOM 714 N N . ARG A 1 94 ? 5.109 10.352 0.997 1 88.25 94 ARG A N 1
ATOM 715 C CA . ARG A 1 94 ? 3.766 10.164 0.461 1 88.25 94 ARG A CA 1
ATOM 716 C C . ARG A 1 94 ? 2.758 11.039 1.195 1 88.25 94 ARG A C 1
ATOM 718 O O . ARG A 1 94 ? 1.859 11.617 0.576 1 88.25 94 ARG A O 1
ATOM 725 N N . MET A 1 95 ? 2.908 11.078 2.449 1 84.19 95 MET A N 1
ATOM 726 C CA . MET A 1 95 ? 2.025 11.922 3.246 1 84.19 95 MET A CA 1
ATOM 727 C C . MET A 1 95 ? 2.178 13.391 2.855 1 84.19 95 MET A C 1
ATOM 729 O O . MET A 1 95 ? 1.186 14.109 2.736 1 84.19 95 MET A O 1
ATOM 733 N N . ARG A 1 96 ? 3.383 13.773 2.635 1 84.31 96 ARG A N 1
ATOM 734 C CA . ARG A 1 96 ? 3.652 15.172 2.328 1 84.31 96 ARG A CA 1
ATOM 735 C C . ARG A 1 96 ? 3.254 15.508 0.893 1 84.31 96 ARG A C 1
ATOM 737 O O . ARG A 1 96 ? 3.119 16.672 0.536 1 84.31 96 ARG A O 1
ATOM 744 N N . ALA A 1 97 ? 3.127 14.492 0.07 1 86.75 97 ALA A N 1
ATOM 745 C CA . ALA A 1 97 ? 2.697 14.711 -1.309 1 86.75 97 ALA A CA 1
ATOM 746 C C . ALA A 1 97 ? 1.301 15.328 -1.355 1 86.75 97 ALA A C 1
ATOM 748 O O . ALA A 1 97 ? 0.922 15.945 -2.354 1 86.75 97 ALA A O 1
ATOM 749 N N . LEU A 1 98 ? 0.549 15.227 -0.334 1 76.75 98 LEU A N 1
ATOM 750 C CA . LEU A 1 98 ? -0.79 15.797 -0.262 1 76.75 98 LEU A CA 1
ATOM 751 C C . LEU A 1 98 ? -0.729 17.328 -0.248 1 76.75 98 LEU A C 1
ATOM 753 O O . LEU A 1 98 ? -1.685 17.984 -0.647 1 76.75 98 LEU A O 1
ATOM 757 N N . ASP A 1 99 ? 0.43 17.875 0.224 1 78.12 99 ASP A N 1
ATOM 758 C CA . ASP A 1 99 ? 0.457 19.328 0.394 1 78.12 99 ASP A CA 1
ATOM 759 C C . ASP A 1 99 ? 1.719 19.922 -0.219 1 78.12 99 ASP A C 1
ATOM 761 O O . ASP A 1 99 ? 2.025 21.094 0.005 1 78.12 99 ASP A O 1
ATOM 765 N N . SER A 1 100 ? 2.51 19.172 -0.883 1 86.5 100 SER A N 1
ATOM 766 C CA . SER A 1 100 ? 3.732 19.656 -1.521 1 86.5 100 SER A CA 1
ATOM 767 C C . SER A 1 100 ? 3.871 19.094 -2.934 1 86.5 100 SER A C 1
ATOM 769 O O . SER A 1 100 ? 3.971 17.875 -3.123 1 86.5 100 SER A O 1
ATOM 771 N N . GLU A 1 101 ? 3.92 19.984 -3.912 1 88.62 101 GLU A N 1
ATOM 772 C CA . GLU A 1 101 ? 4.082 19.562 -5.301 1 88.62 101 GLU A CA 1
ATOM 773 C C . GLU A 1 101 ? 5.422 18.859 -5.512 1 88.62 101 GLU A C 1
ATOM 775 O O . GLU A 1 101 ? 5.516 17.922 -6.293 1 88.62 101 GLU A O 1
ATOM 780 N N . ARG A 1 102 ? 6.391 19.391 -4.828 1 91.25 102 ARG A N 1
ATOM 781 C CA . ARG A 1 102 ? 7.715 18.781 -4.93 1 91.25 102 ARG A CA 1
ATOM 782 C C . ARG A 1 102 ? 7.691 17.328 -4.465 1 91.25 102 ARG A C 1
ATOM 784 O O . ARG A 1 102 ? 8.289 16.453 -5.098 1 91.25 102 ARG A O 1
ATOM 791 N N . MET A 1 103 ? 7.023 17.094 -3.445 1 91.88 103 MET A N 1
ATOM 792 C CA . MET A 1 103 ? 6.934 15.727 -2.922 1 91.88 103 MET A CA 1
ATOM 793 C C . MET A 1 103 ? 6.082 14.844 -3.832 1 91.88 103 MET A C 1
ATOM 795 O O . MET A 1 103 ? 6.344 13.648 -3.969 1 91.88 103 MET A O 1
ATOM 799 N N . VAL A 1 104 ? 5.043 15.391 -4.445 1 92.06 104 VAL A N 1
ATOM 800 C CA . VAL A 1 104 ? 4.266 14.656 -5.434 1 92.06 104 VAL A CA 1
ATOM 801 C C . VAL A 1 104 ? 5.188 14.117 -6.523 1 92.06 104 VAL A C 1
ATOM 803 O O . VAL A 1 104 ? 5.141 12.93 -6.859 1 92.06 104 VAL A O 1
ATOM 806 N N . GLU A 1 105 ? 6.008 14.969 -6.988 1 94.31 105 GLU A N 1
ATOM 807 C CA . GLU A 1 105 ? 6.926 14.602 -8.062 1 94.31 105 GLU A CA 1
ATOM 808 C C . GLU A 1 105 ? 7.938 13.562 -7.586 1 94.31 105 GLU A C 1
ATOM 810 O O . GLU A 1 105 ? 8.281 12.633 -8.328 1 94.31 105 GLU A O 1
ATOM 815 N N . ALA A 1 106 ? 8.422 13.797 -6.352 1 94.56 106 ALA A N 1
ATOM 816 C CA . ALA A 1 106 ? 9.414 12.875 -5.805 1 94.56 106 ALA A CA 1
ATOM 817 C C . ALA A 1 106 ? 8.828 11.477 -5.617 1 94.56 106 ALA A C 1
ATOM 819 O O . ALA A 1 106 ? 9.469 10.477 -5.941 1 94.56 106 ALA A O 1
ATOM 820 N N . VAL A 1 107 ? 7.629 11.422 -5.16 1 94.69 107 VAL A N 1
ATOM 821 C CA . VAL A 1 107 ? 6.953 10.141 -4.949 1 94.69 107 VAL A CA 1
ATOM 822 C C . VAL A 1 107 ? 6.703 9.461 -6.293 1 94.69 107 VAL A C 1
ATOM 824 O O . VAL A 1 107 ? 6.957 8.266 -6.449 1 94.69 107 VAL A O 1
ATOM 827 N N . ALA A 1 108 ? 6.254 10.242 -7.266 1 95.12 108 ALA A N 1
ATOM 828 C CA . ALA A 1 108 ? 6.004 9.711 -8.602 1 95.12 108 ALA A CA 1
ATOM 829 C C . ALA A 1 108 ? 7.289 9.172 -9.227 1 95.12 108 ALA A C 1
ATOM 831 O O . ALA A 1 108 ? 7.277 8.117 -9.867 1 95.12 108 ALA A O 1
ATOM 832 N N . TYR A 1 109 ? 8.281 9.922 -9.047 1 94.81 109 TYR A N 1
ATOM 833 C CA . TYR A 1 109 ? 9.578 9.508 -9.578 1 94.81 109 TYR A CA 1
ATOM 834 C C . TYR A 1 109 ? 10.016 8.18 -8.969 1 94.81 109 TYR A C 1
ATOM 836 O O . TYR A 1 109 ? 10.469 7.285 -9.688 1 94.81 109 TYR A O 1
ATOM 844 N N . ASN A 1 110 ? 9.891 8.07 -7.676 1 96 110 ASN A N 1
ATOM 845 C CA . ASN A 1 110 ? 10.273 6.836 -7 1 96 110 ASN A CA 1
ATOM 846 C C . ASN A 1 110 ? 9.422 5.656 -7.461 1 96 110 ASN A C 1
ATOM 848 O O . ASN A 1 110 ? 9.938 4.562 -7.688 1 96 110 ASN A O 1
ATOM 852 N N . ARG A 1 111 ? 8.148 5.867 -7.617 1 96.38 111 ARG A N 1
ATOM 853 C CA . ARG A 1 111 ? 7.238 4.832 -8.102 1 96.38 111 ARG A CA 1
ATOM 854 C C . ARG A 1 111 ? 7.633 4.363 -9.492 1 96.38 111 ARG A C 1
ATOM 856 O O . ARG A 1 111 ? 7.648 3.162 -9.773 1 96.38 111 ARG A O 1
ATOM 863 N N . ALA A 1 112 ? 7.914 5.312 -10.328 1 96 112 ALA A N 1
ATOM 864 C CA . ALA A 1 112 ? 8.312 4.992 -11.695 1 96 112 ALA A CA 1
ATOM 865 C C . ALA A 1 112 ? 9.602 4.18 -11.711 1 96 112 ALA A C 1
ATOM 867 O O . ALA A 1 112 ? 9.75 3.25 -12.508 1 96 112 ALA A O 1
ATOM 868 N N . ALA A 1 113 ? 10.516 4.551 -10.836 1 96.75 113 ALA A N 1
ATOM 869 C CA . ALA A 1 113 ? 11.789 3.842 -10.766 1 96.75 113 ALA A CA 1
ATOM 870 C C . ALA A 1 113 ? 11.586 2.404 -10.289 1 96.75 113 ALA A C 1
ATOM 872 O O . ALA A 1 113 ? 12.227 1.481 -10.805 1 96.75 113 ALA A O 1
ATOM 873 N N . LEU A 1 114 ? 10.742 2.184 -9.32 1 97.56 114 LEU A N 1
ATOM 874 C CA . LEU A 1 114 ? 10.43 0.842 -8.844 1 97.56 114 LEU A CA 1
ATOM 875 C C . LEU A 1 114 ? 9.773 0.009 -9.938 1 97.56 114 LEU A C 1
ATOM 877 O O . LEU A 1 114 ? 10.141 -1.152 -10.141 1 97.56 114 LEU A O 1
ATOM 881 N N . ALA A 1 115 ? 8.859 0.595 -10.695 1 97.75 115 ALA A N 1
ATOM 882 C CA . ALA A 1 115 ? 8.203 -0.093 -11.797 1 97.75 115 ALA A CA 1
ATOM 883 C C . ALA A 1 115 ? 9.203 -0.458 -12.891 1 97.75 115 ALA A C 1
ATOM 885 O O . ALA A 1 115 ? 9.148 -1.557 -13.453 1 97.75 115 ALA A O 1
ATOM 886 N N . ALA A 1 116 ? 10.078 0.476 -13.164 1 97 116 ALA A N 1
ATOM 887 C CA . ALA A 1 116 ? 11.102 0.222 -14.172 1 97 116 ALA A CA 1
ATOM 888 C C . ALA A 1 116 ? 12 -0.942 -13.766 1 97 116 ALA A C 1
ATOM 890 O O . ALA A 1 116 ? 12.352 -1.782 -14.594 1 97 116 ALA A O 1
ATOM 891 N N . GLN A 1 117 ? 12.359 -0.952 -12.508 1 97.88 117 GLN A N 1
ATOM 892 C CA . GLN A 1 117 ? 13.172 -2.062 -12.023 1 97.88 117 GLN A CA 1
ATOM 893 C C . GLN A 1 117 ? 12.438 -3.391 -12.172 1 97.88 117 GLN A C 1
ATOM 895 O O . GLN A 1 117 ? 13.039 -4.398 -12.547 1 97.88 117 GLN A O 1
ATOM 900 N N . THR A 1 118 ? 11.164 -3.447 -11.859 1 98.19 118 THR A N 1
ATOM 901 C CA . THR A 1 118 ? 10.344 -4.641 -12.039 1 98.19 118 THR A CA 1
ATOM 902 C C . THR A 1 118 ? 10.383 -5.113 -13.492 1 98.19 118 THR A C 1
ATOM 904 O O . THR A 1 118 ? 10.625 -6.289 -13.758 1 98.19 118 THR A O 1
ATOM 907 N N . ARG A 1 119 ? 10.211 -4.184 -14.43 1 97.25 119 ARG A N 1
ATOM 908 C CA . ARG A 1 119 ? 10.211 -4.516 -15.852 1 97.25 119 ARG A CA 1
ATOM 909 C C . ARG A 1 119 ? 11.57 -5.051 -16.297 1 97.25 119 ARG A C 1
ATOM 911 O O . ARG A 1 119 ? 11.648 -6.012 -17.062 1 97.25 119 ARG A O 1
ATOM 918 N N . ASP A 1 120 ? 12.578 -4.43 -15.742 1 97.06 120 ASP A N 1
ATOM 919 C CA . ASP A 1 120 ? 13.922 -4.828 -16.141 1 97.06 120 ASP A CA 1
ATOM 920 C C . ASP A 1 120 ? 14.273 -6.203 -15.578 1 97.06 120 ASP A C 1
ATOM 922 O O . ASP A 1 120 ? 14.828 -7.047 -16.297 1 97.06 120 ASP A O 1
ATOM 926 N N . CYS A 1 121 ? 13.984 -6.484 -14.344 1 97.75 121 CYS A N 1
ATOM 927 C CA . CYS A 1 121 ? 14.359 -7.723 -13.664 1 97.75 121 CYS A CA 1
ATOM 928 C C . CYS A 1 121 ? 13.609 -8.914 -14.258 1 97.75 121 CYS A C 1
ATOM 930 O O . CYS A 1 121 ? 14.133 -10.031 -14.273 1 97.75 121 CYS A O 1
ATOM 932 N N . PHE A 1 122 ? 12.398 -8.656 -14.797 1 97.56 122 PHE A N 1
ATOM 933 C CA . PHE A 1 122 ? 11.602 -9.789 -15.242 1 97.56 122 PHE A CA 1
ATOM 934 C C . PHE A 1 122 ? 11.227 -9.648 -16.719 1 97.56 122 PHE A C 1
ATOM 936 O O . PHE A 1 122 ? 10.18 -10.117 -17.141 1 97.56 122 PHE A O 1
ATOM 943 N N . ARG A 1 123 ? 12.078 -8.938 -17.453 1 96.38 123 ARG A N 1
ATOM 944 C CA . ARG A 1 123 ? 11.898 -8.664 -18.875 1 96.38 123 ARG A CA 1
ATOM 945 C C . ARG A 1 123 ? 11.656 -9.945 -19.656 1 96.38 123 ARG A C 1
ATOM 947 O O . ARG A 1 123 ? 10.758 -10.008 -20.5 1 96.38 123 ARG A O 1
ATOM 954 N N . PRO A 1 124 ? 12.375 -11.102 -19.422 1 95.12 124 PRO A N 1
ATOM 955 C CA . PRO A 1 124 ? 12.133 -12.312 -20.203 1 95.12 124 PRO A CA 1
ATOM 956 C C . PRO A 1 124 ? 10.719 -12.859 -20.016 1 95.12 124 PRO A C 1
ATOM 958 O O . PRO A 1 124 ? 10.086 -13.266 -21 1 95.12 124 PRO A O 1
ATOM 961 N N . GLU A 1 125 ? 10.211 -12.891 -18.797 1 94.94 125 GLU A N 1
ATOM 962 C CA . GLU A 1 125 ? 8.867 -13.391 -18.5 1 94.94 125 GLU A CA 1
ATOM 963 C C . GLU A 1 125 ? 7.801 -12.461 -19.078 1 94.94 125 GLU A C 1
ATOM 965 O O . GLU A 1 125 ? 6.754 -12.914 -19.547 1 94.94 125 GLU A O 1
ATOM 970 N N . ILE A 1 126 ? 8.078 -11.164 -19.078 1 95.5 126 ILE A N 1
ATOM 971 C CA . ILE A 1 126 ? 7.141 -10.148 -19.547 1 95.5 126 ILE A CA 1
ATOM 972 C C . ILE A 1 126 ? 7.062 -10.188 -21.062 1 95.5 126 ILE A C 1
ATOM 974 O O . ILE A 1 126 ? 5.973 -10.086 -21.641 1 95.5 126 ILE A O 1
ATOM 978 N N . ALA A 1 127 ? 8.164 -10.383 -21.719 1 93.62 127 ALA A N 1
ATOM 979 C CA . ALA A 1 127 ? 8.258 -10.359 -23.172 1 93.62 127 ALA A CA 1
ATOM 980 C C . ALA A 1 127 ? 7.492 -11.516 -23.797 1 93.62 127 ALA A C 1
ATOM 982 O O . ALA A 1 127 ? 7.074 -11.445 -24.953 1 93.62 127 ALA A O 1
ATOM 983 N N . GLU A 1 128 ? 7.219 -12.586 -23.078 1 90.88 128 GLU A N 1
ATOM 984 C CA . GLU A 1 128 ? 6.547 -13.781 -23.578 1 90.88 128 GLU A CA 1
ATOM 985 C C . GLU A 1 128 ? 5.031 -13.633 -23.5 1 90.88 128 GLU A C 1
ATOM 987 O O . GLU A 1 128 ? 4.293 -14.492 -24 1 90.88 128 GLU A O 1
ATOM 992 N N . ARG A 1 129 ? 4.555 -12.57 -23.047 1 92.88 129 ARG A N 1
ATOM 993 C CA . ARG A 1 129 ? 3.135 -12.398 -22.766 1 92.88 129 ARG A CA 1
ATOM 994 C C . ARG A 1 129 ? 2.51 -11.367 -23.703 1 92.88 129 ARG A C 1
ATOM 996 O O . ARG A 1 129 ? 3.219 -10.562 -24.312 1 92.88 129 ARG A O 1
ATOM 1003 N N . THR A 1 130 ? 1.176 -11.492 -23.766 1 93.5 130 THR A N 1
ATOM 1004 C CA . THR A 1 130 ? 0.462 -10.422 -24.453 1 93.5 130 THR A CA 1
ATOM 1005 C C . THR A 1 130 ? 0.644 -9.094 -23.734 1 93.5 130 THR A C 1
ATOM 1007 O O . THR A 1 130 ? 1.035 -9.07 -22.562 1 93.5 130 THR A O 1
ATOM 1010 N N . THR A 1 131 ? 0.37 -8.023 -24.359 1 93.88 131 THR A N 1
ATOM 1011 C CA . THR A 1 131 ? 0.502 -6.695 -23.781 1 93.88 131 THR A CA 1
ATOM 1012 C C . THR A 1 131 ? -0.331 -6.578 -22.5 1 93.88 131 THR A C 1
ATOM 1014 O O . THR A 1 131 ? 0.142 -6.059 -21.484 1 93.88 131 THR A O 1
ATOM 1017 N N . THR A 1 132 ? -1.53 -7.102 -22.531 1 93.12 132 THR A N 1
ATOM 1018 C CA . THR A 1 132 ? -2.434 -7.031 -21.391 1 93.12 132 THR A CA 1
ATOM 1019 C C . THR A 1 132 ? -1.906 -7.871 -20.234 1 93.12 132 THR A C 1
ATOM 1021 O O . THR A 1 132 ? -1.872 -7.41 -19.094 1 93.12 132 THR A O 1
ATOM 1024 N N . ASP A 1 133 ? -1.437 -9.07 -20.594 1 94 133 ASP A N 1
ATOM 1025 C CA . ASP A 1 133 ? -0.921 -9.961 -19.547 1 94 133 ASP A CA 1
ATOM 1026 C C . ASP A 1 133 ? 0.366 -9.406 -18.938 1 94 133 ASP A C 1
ATOM 1028 O O . ASP A 1 133 ? 0.616 -9.57 -17.75 1 94 133 ASP A O 1
ATOM 1032 N N . ALA A 1 134 ? 1.139 -8.789 -19.812 1 95.94 134 ALA A N 1
ATOM 1033 C CA . ALA A 1 134 ? 2.371 -8.164 -19.359 1 95.94 134 ALA A CA 1
ATOM 1034 C C . ALA A 1 134 ? 2.074 -7.023 -18.375 1 95.94 134 ALA A C 1
ATOM 1036 O O . ALA A 1 134 ? 2.691 -6.934 -17.312 1 95.94 134 ALA A O 1
ATOM 1037 N N . ALA A 1 135 ? 1.122 -6.188 -18.719 1 96.25 135 ALA A N 1
ATOM 1038 C CA . ALA A 1 135 ? 0.732 -5.074 -17.859 1 96.25 135 ALA A CA 1
ATOM 1039 C C . ALA A 1 135 ? 0.159 -5.578 -16.547 1 96.25 135 ALA A C 1
ATOM 1041 O O . ALA A 1 135 ? 0.444 -5.02 -15.484 1 96.25 135 ALA A O 1
ATOM 1042 N N . ASP A 1 136 ? -0.59 -6.656 -16.609 1 96.19 136 ASP A N 1
ATOM 1043 C CA . ASP A 1 136 ? -1.134 -7.273 -15.398 1 96.19 136 ASP A CA 1
ATOM 1044 C C . ASP A 1 136 ? -0.017 -7.777 -14.492 1 96.19 136 ASP A C 1
ATOM 1046 O O . ASP A 1 136 ? -0.013 -7.496 -13.289 1 96.19 136 ASP A O 1
ATOM 1050 N N . LEU A 1 137 ? 0.897 -8.43 -15.102 1 96.69 137 LEU A N 1
ATOM 1051 C CA . LEU A 1 137 ? 1.977 -9.023 -14.32 1 96.69 137 LEU A CA 1
ATOM 1052 C C . LEU A 1 137 ? 2.824 -7.941 -13.656 1 96.69 137 LEU A C 1
ATOM 1054 O O . LEU A 1 137 ? 3.141 -8.039 -12.469 1 96.69 137 LEU A O 1
ATOM 1058 N N . VAL A 1 138 ? 3.172 -6.922 -14.383 1 97.81 138 VAL A N 1
ATOM 1059 C CA . VAL A 1 138 ? 4.012 -5.852 -13.852 1 97.81 138 VAL A CA 1
ATOM 1060 C C . VAL A 1 138 ? 3.297 -5.16 -12.695 1 97.81 138 VAL A C 1
ATOM 1062 O O . VAL A 1 138 ? 3.893 -4.922 -11.641 1 97.81 138 VAL A O 1
ATOM 1065 N N . SER A 1 139 ? 2.006 -4.852 -12.883 1 97.69 139 SER A N 1
ATOM 1066 C CA . SER A 1 139 ? 1.258 -4.172 -11.828 1 97.69 139 SER A CA 1
ATOM 1067 C C . SER A 1 139 ? 1.119 -5.055 -10.594 1 97.69 139 SER A C 1
ATOM 1069 O O . SER A 1 139 ? 1.184 -4.562 -9.461 1 97.69 139 SER A O 1
ATOM 1071 N N . LEU A 1 140 ? 0.944 -6.387 -10.789 1 98.06 140 LEU A N 1
ATOM 1072 C CA . LEU A 1 140 ? 0.847 -7.328 -9.68 1 98.06 140 LEU A CA 1
ATOM 1073 C C . LEU A 1 140 ? 2.154 -7.379 -8.891 1 98.06 140 LEU A C 1
ATOM 1075 O O . LEU A 1 140 ? 2.152 -7.25 -7.664 1 98.06 140 LEU A O 1
ATOM 1079 N N . VAL A 1 141 ? 3.254 -7.52 -9.609 1 98.56 141 VAL A N 1
ATOM 1080 C CA . VAL A 1 141 ? 4.562 -7.66 -8.977 1 98.56 141 VAL A CA 1
ATOM 1081 C C . VAL A 1 141 ? 4.922 -6.371 -8.242 1 98.56 141 VAL A C 1
ATOM 1083 O O . VAL A 1 141 ? 5.355 -6.406 -7.086 1 98.56 141 VAL A O 1
ATOM 1086 N N . ASP A 1 142 ? 4.715 -5.285 -8.93 1 98.25 142 ASP A N 1
ATOM 1087 C CA . ASP A 1 142 ? 5.055 -3.99 -8.352 1 98.25 142 ASP A CA 1
ATOM 1088 C C . ASP A 1 142 ? 4.227 -3.713 -7.098 1 98.25 142 ASP A C 1
ATOM 1090 O O . ASP A 1 142 ? 4.754 -3.256 -6.086 1 98.25 142 ASP A O 1
ATOM 1094 N N . SER A 1 143 ? 2.947 -3.982 -7.102 1 97.88 143 SER A N 1
ATOM 1095 C CA . SER A 1 143 ? 2.078 -3.717 -5.961 1 97.88 143 SER A CA 1
ATOM 1096 C C . SER A 1 143 ? 2.375 -4.672 -4.805 1 97.88 143 SER A C 1
ATOM 1098 O O . SER A 1 143 ? 2.393 -4.262 -3.645 1 97.88 143 SER A O 1
ATOM 1100 N N . LEU A 1 144 ? 2.619 -5.906 -5.113 1 98.38 144 LEU A N 1
ATOM 1101 C CA . LEU A 1 144 ? 2.904 -6.91 -4.094 1 98.38 144 LEU A CA 1
ATOM 1102 C C . LEU A 1 144 ? 4.184 -6.57 -3.34 1 98.38 144 LEU A C 1
ATOM 1104 O O . LEU A 1 144 ? 4.301 -6.852 -2.145 1 98.38 144 LEU A O 1
ATOM 1108 N N . THR A 1 145 ? 5.137 -6.004 -4.059 1 98.56 145 THR A N 1
ATOM 1109 C CA . THR A 1 145 ? 6.441 -5.738 -3.463 1 98.56 145 THR A CA 1
ATOM 1110 C C . THR A 1 145 ? 6.633 -4.238 -3.232 1 98.56 145 THR A C 1
ATOM 1112 O O . THR A 1 145 ? 7.754 -3.73 -3.324 1 98.56 145 THR A O 1
ATOM 1115 N N . SER A 1 146 ? 5.578 -3.504 -3.051 1 97.75 146 SER A N 1
ATOM 1116 C CA . SER A 1 146 ? 5.598 -2.07 -2.787 1 97.75 146 SER A CA 1
ATOM 1117 C C . SER A 1 146 ? 5.949 -1.778 -1.332 1 97.75 146 SER A C 1
ATOM 1119 O O . SER A 1 146 ? 5.863 -2.664 -0.479 1 97.75 146 SER A O 1
ATOM 1121 N N . PRO A 1 147 ? 6.359 -0.522 -1.05 1 97.31 147 PRO A N 1
ATOM 1122 C CA . PRO A 1 147 ? 6.602 -0.158 0.349 1 97.31 147 PRO A CA 1
ATOM 1123 C C . PRO A 1 147 ? 5.352 -0.293 1.217 1 97.31 147 PRO A C 1
ATOM 1125 O O . PRO A 1 147 ? 5.449 -0.634 2.398 1 97.31 147 PRO A O 1
ATOM 1128 N N . GLU A 1 148 ? 4.195 -0.04 0.65 1 95.44 148 GLU A N 1
ATOM 1129 C CA . GLU A 1 148 ? 2.939 -0.176 1.383 1 95.44 148 GLU A CA 1
ATOM 1130 C C . GLU A 1 148 ? 2.668 -1.633 1.744 1 95.44 148 GLU A C 1
ATOM 1132 O O . GLU A 1 148 ? 2.184 -1.927 2.84 1 95.44 148 GLU A O 1
ATOM 1137 N N . SER A 1 149 ? 2.943 -2.508 0.793 1 97.94 149 SER A N 1
ATOM 1138 C CA . SER A 1 149 ? 2.809 -3.93 1.086 1 97.94 149 SER A CA 1
ATOM 1139 C C . SER A 1 149 ? 3.746 -4.355 2.211 1 97.94 149 SER A C 1
ATOM 1141 O O . SER A 1 149 ? 3.34 -5.07 3.127 1 97.94 149 SER A O 1
ATOM 1143 N N . PHE A 1 150 ? 5.004 -3.906 2.146 1 98.56 150 PHE A N 1
ATOM 1144 C CA . PHE A 1 150 ? 5.977 -4.199 3.195 1 98.56 150 PHE A CA 1
ATOM 1145 C C . PHE A 1 150 ? 5.477 -3.705 4.547 1 98.56 150 PHE A C 1
ATOM 1147 O O . PHE A 1 150 ? 5.539 -4.43 5.539 1 98.56 150 PHE A O 1
ATOM 1154 N N . ASP A 1 151 ? 4.977 -2.535 4.57 1 96.06 151 ASP A N 1
ATOM 1155 C CA . ASP A 1 151 ? 4.473 -1.933 5.801 1 96.06 151 ASP A CA 1
ATOM 1156 C C . ASP A 1 151 ? 3.275 -2.709 6.344 1 96.06 151 ASP A C 1
ATOM 1158 O O . ASP A 1 151 ? 3.207 -2.996 7.539 1 96.06 151 ASP A O 1
ATOM 1162 N N . LEU A 1 152 ? 2.328 -3.02 5.465 1 96.5 152 LEU A N 1
ATOM 1163 C CA . LEU A 1 152 ? 1.142 -3.773 5.859 1 96.5 152 LEU A CA 1
ATOM 1164 C C . LEU A 1 152 ? 1.527 -5.121 6.457 1 96.5 152 LEU A C 1
ATOM 1166 O O . LEU A 1 152 ? 1.016 -5.508 7.512 1 96.5 152 LEU A O 1
ATOM 1170 N N . MET A 1 153 ? 2.449 -5.809 5.812 1 98 153 MET A N 1
ATOM 1171 C CA . MET A 1 153 ? 2.859 -7.125 6.289 1 98 153 MET A CA 1
ATOM 1172 C C . MET A 1 153 ? 3.584 -7.02 7.629 1 98 153 MET A C 1
ATOM 1174 O O . MET A 1 153 ? 3.408 -7.867 8.5 1 98 153 MET A O 1
ATOM 1178 N N . THR A 1 154 ? 4.363 -5.988 7.797 1 97.19 154 THR A N 1
ATOM 1179 C CA . THR A 1 154 ? 5.082 -5.777 9.047 1 97.19 154 THR A CA 1
ATOM 1180 C C . THR A 1 154 ? 4.125 -5.375 10.164 1 97.19 154 THR A C 1
ATOM 1182 O O . THR A 1 154 ? 4.117 -5.988 11.234 1 97.19 154 THR A O 1
ATOM 1185 N N . ARG A 1 155 ? 3.258 -4.43 9.953 1 93.56 155 ARG A N 1
ATOM 1186 C CA . ARG A 1 155 ? 2.482 -3.805 11.016 1 93.56 155 ARG A CA 1
ATOM 1187 C C . ARG A 1 155 ? 1.205 -4.59 11.297 1 93.56 155 ARG A C 1
ATOM 1189 O O . ARG A 1 155 ? 0.795 -4.73 12.453 1 93.56 155 ARG A O 1
ATOM 1196 N N . THR A 1 156 ? 0.577 -5.027 10.242 1 95.31 156 THR A N 1
ATOM 1197 C CA . THR A 1 156 ? -0.718 -5.676 10.406 1 95.31 156 THR A CA 1
ATOM 1198 C C . THR A 1 156 ? -0.548 -7.18 10.594 1 95.31 156 THR A C 1
ATOM 1200 O O . THR A 1 156 ? -1.296 -7.809 11.344 1 95.31 156 THR A O 1
ATOM 1203 N N . HIS A 1 157 ? 0.441 -7.742 9.93 1 97.5 157 HIS A N 1
ATOM 1204 C CA . HIS A 1 157 ? 0.594 -9.195 9.969 1 97.5 157 HIS A CA 1
ATOM 1205 C C . HIS A 1 157 ? 1.809 -9.594 10.797 1 97.5 157 HIS A C 1
ATOM 1207 O O . HIS A 1 157 ? 2.164 -10.773 10.859 1 97.5 157 HIS A O 1
ATOM 1213 N N . ALA A 1 158 ? 2.52 -8.625 11.383 1 96.75 158 ALA A N 1
ATOM 1214 C CA . ALA A 1 158 ? 3.635 -8.836 12.305 1 96.75 158 ALA A CA 1
ATOM 1215 C C . ALA A 1 158 ? 4.723 -9.688 11.664 1 96.75 158 ALA A C 1
ATOM 1217 O O . ALA A 1 158 ? 5.32 -10.539 12.328 1 96.75 158 ALA A O 1
ATOM 1218 N N . ARG A 1 159 ? 4.918 -9.523 10.391 1 97.75 159 ARG A N 1
ATOM 1219 C CA . ARG A 1 159 ? 5.957 -10.273 9.695 1 97.75 159 ARG A CA 1
ATOM 1220 C C . ARG A 1 159 ? 7.305 -9.57 9.797 1 97.75 159 ARG A C 1
ATOM 1222 O O . ARG A 1 159 ? 7.383 -8.344 9.68 1 97.75 159 ARG A O 1
ATOM 1229 N N . SER A 1 160 ? 8.336 -10.375 10.047 1 97.69 160 SER A N 1
ATOM 1230 C CA . SER A 1 160 ? 9.688 -9.828 10 1 97.69 160 SER A CA 1
ATOM 1231 C C . SER A 1 160 ? 10.148 -9.625 8.562 1 97.69 160 SER A C 1
ATOM 1233 O O . SER A 1 160 ? 9.562 -10.18 7.629 1 97.69 160 SER A O 1
ATOM 1235 N N . ALA A 1 161 ? 11.242 -8.875 8.367 1 98.06 161 ALA A N 1
ATOM 1236 C CA . ALA A 1 161 ? 11.812 -8.648 7.035 1 98.06 161 ALA A CA 1
ATOM 1237 C C . ALA A 1 161 ? 12.172 -9.977 6.363 1 98.06 161 ALA A C 1
ATOM 1239 O O . ALA A 1 161 ? 11.961 -10.148 5.164 1 98.06 161 ALA A O 1
ATOM 1240 N N . ARG A 1 162 ? 12.672 -10.891 7.133 1 97.56 162 ARG A N 1
ATOM 1241 C CA . ARG A 1 162 ? 13.055 -12.195 6.605 1 97.56 162 ARG A CA 1
ATOM 1242 C C . ARG A 1 162 ? 11.836 -12.984 6.145 1 97.56 162 ARG A C 1
ATOM 1244 O O . ARG A 1 162 ? 11.867 -13.625 5.098 1 97.56 162 ARG A O 1
ATOM 1251 N N . GLN A 1 163 ? 10.805 -12.953 6.93 1 97.75 163 GLN A N 1
ATOM 1252 C CA . GLN A 1 163 ? 9.57 -13.648 6.582 1 97.75 163 GLN A CA 1
ATOM 1253 C C . GLN A 1 163 ? 8.93 -13.039 5.34 1 97.75 163 GLN A C 1
ATOM 1255 O O . GLN A 1 163 ? 8.406 -13.758 4.488 1 97.75 163 GLN A O 1
ATOM 1260 N N . ILE A 1 164 ? 9 -11.711 5.211 1 98.62 164 ILE A N 1
ATOM 1261 C CA . ILE A 1 164 ? 8.453 -11.023 4.043 1 98.62 164 ILE A CA 1
ATOM 1262 C C . ILE A 1 164 ? 9.258 -11.414 2.801 1 98.62 164 ILE A C 1
ATOM 1264 O O . ILE A 1 164 ? 8.68 -11.719 1.755 1 98.62 164 ILE A O 1
ATOM 1268 N N . ALA A 1 165 ? 10.57 -11.422 2.979 1 98.38 165 ALA A N 1
ATOM 1269 C CA . ALA A 1 165 ? 11.422 -11.82 1.858 1 98.38 165 ALA A CA 1
ATOM 1270 C C . ALA A 1 165 ? 11.07 -13.227 1.38 1 98.38 165 ALA A C 1
ATOM 1272 O O . ALA A 1 165 ? 10.945 -13.469 0.177 1 98.38 165 ALA A O 1
ATOM 1273 N N . ARG A 1 166 ? 10.898 -14.109 2.271 1 95.94 166 ARG A N 1
ATOM 1274 C CA . ARG A 1 166 ? 10.555 -15.492 1.932 1 95.94 166 ARG A CA 1
ATOM 1275 C C . ARG A 1 166 ? 9.211 -15.555 1.219 1 95.94 166 ARG A C 1
ATOM 1277 O O . ARG A 1 166 ? 9.078 -16.219 0.188 1 95.94 166 ARG A O 1
ATOM 1284 N N . SER A 1 167 ? 8.242 -14.867 1.771 1 96.88 167 SER A N 1
ATOM 1285 C CA . SER A 1 167 ? 6.902 -14.898 1.199 1 96.88 167 SER A CA 1
ATOM 1286 C C . SER A 1 167 ? 6.871 -14.242 -0.176 1 96.88 167 SER A C 1
ATOM 1288 O O . SER A 1 167 ? 6.191 -14.719 -1.085 1 96.88 167 SER A O 1
ATOM 1290 N N . TRP A 1 168 ? 7.578 -13.141 -0.31 1 98.5 168 TRP A N 1
ATOM 1291 C CA . TRP A 1 168 ? 7.625 -12.461 -1.604 1 98.5 168 TRP A CA 1
ATOM 1292 C C . TRP A 1 168 ? 8.297 -13.344 -2.652 1 98.5 168 TRP A C 1
ATOM 1294 O O . TRP A 1 168 ? 7.867 -13.383 -3.809 1 98.5 168 TRP A O 1
ATOM 1304 N N . ARG A 1 169 ? 9.359 -14.047 -2.275 1 97.19 169 ARG A N 1
ATOM 1305 C CA . ARG A 1 169 ? 10.023 -14.938 -3.223 1 97.19 169 ARG A CA 1
ATOM 1306 C C . ARG A 1 169 ? 9.07 -16.016 -3.73 1 97.19 169 ARG A C 1
ATOM 1308 O O . ARG A 1 169 ? 8.953 -16.234 -4.938 1 97.19 169 ARG A O 1
ATOM 1315 N N . SER A 1 170 ? 8.391 -16.625 -2.781 1 94.94 170 SER A N 1
ATOM 1316 C CA . SER A 1 170 ? 7.426 -17.656 -3.154 1 94.94 170 SER A CA 1
ATOM 1317 C C . SER A 1 170 ? 6.281 -17.062 -3.975 1 94.94 170 SER A C 1
ATOM 1319 O O . SER A 1 170 ? 5.844 -17.672 -4.957 1 94.94 170 SER A O 1
ATOM 1321 N N . GLY A 1 171 ? 5.812 -15.906 -3.555 1 96.81 171 GLY A N 1
ATOM 1322 C CA . GLY A 1 171 ? 4.734 -15.234 -4.27 1 96.81 171 GLY A CA 1
ATOM 1323 C C . GLY A 1 171 ? 5.113 -14.844 -5.684 1 96.81 171 GLY A C 1
ATOM 1324 O O . GLY A 1 171 ? 4.336 -15.039 -6.617 1 96.81 171 GLY A O 1
ATOM 1325 N N . LEU A 1 172 ? 6.297 -14.25 -5.848 1 97.69 172 LEU A N 1
ATOM 1326 C CA . LEU A 1 172 ? 6.754 -13.852 -7.172 1 97.69 172 LEU A CA 1
ATOM 1327 C C . LEU A 1 172 ? 6.922 -15.062 -8.086 1 97.69 172 LEU A C 1
ATOM 1329 O O . LEU A 1 172 ? 6.582 -15 -9.266 1 97.69 172 LEU A O 1
ATOM 1333 N N . ARG A 1 173 ? 7.473 -16.156 -7.551 1 95.62 173 ARG A N 1
ATOM 1334 C CA . ARG A 1 173 ? 7.59 -17.375 -8.352 1 95.62 173 ARG A CA 1
ATOM 1335 C C . ARG A 1 173 ? 6.227 -17.844 -8.852 1 95.62 173 ARG A C 1
ATOM 1337 O O . ARG A 1 173 ? 6.07 -18.156 -10.031 1 95.62 173 ARG A O 1
ATOM 1344 N N . ALA A 1 174 ? 5.289 -17.828 -7.945 1 94.88 174 ALA A N 1
ATOM 1345 C CA . ALA A 1 174 ? 3.936 -18.234 -8.305 1 94.88 174 ALA A CA 1
ATOM 1346 C C . ALA A 1 174 ? 3.348 -17.312 -9.375 1 94.88 174 ALA A C 1
ATOM 1348 O O . ALA A 1 174 ? 2.734 -17.781 -10.336 1 94.88 174 ALA A O 1
ATOM 1349 N N . LEU A 1 175 ? 3.502 -15.984 -9.242 1 96.06 175 LEU A N 1
ATOM 1350 C CA . LEU A 1 175 ? 2.947 -15.016 -10.18 1 96.06 175 LEU A CA 1
ATOM 1351 C C . LEU A 1 175 ? 3.607 -15.148 -11.547 1 96.06 175 LEU A C 1
ATOM 1353 O O . LEU A 1 175 ? 2.928 -15.094 -12.578 1 96.06 175 LEU A O 1
ATOM 1357 N N . LEU A 1 176 ? 4.906 -15.289 -11.57 1 94.38 176 LEU A N 1
ATOM 1358 C CA . LEU A 1 176 ? 5.66 -15.32 -12.82 1 94.38 176 LEU A CA 1
ATOM 1359 C C . LEU A 1 176 ? 5.383 -16.609 -13.586 1 94.38 176 LEU A C 1
ATOM 1361 O O . LEU A 1 176 ? 5.422 -16.625 -14.82 1 94.38 176 LEU A O 1
ATOM 1365 N N . THR A 1 177 ? 5.035 -17.688 -12.875 1 86.88 177 THR A N 1
ATOM 1366 C CA . THR A 1 177 ? 4.793 -18.969 -13.523 1 86.88 177 THR A CA 1
ATOM 1367 C C . THR A 1 177 ? 3.305 -19.156 -13.805 1 86.88 177 THR A C 1
ATOM 1369 O O . THR A 1 177 ? 2.93 -19.859 -14.742 1 86.88 177 THR A O 1
ATOM 1372 N N . GLY A 1 178 ? 2.486 -18.562 -13.016 1 81.06 178 GLY A N 1
ATOM 1373 C CA . GLY A 1 178 ? 1.074 -18.906 -13.039 1 81.06 178 GLY A CA 1
ATOM 1374 C C . GLY A 1 178 ? 0.215 -17.859 -13.719 1 81.06 178 GLY A C 1
ATOM 1375 O O . GLY A 1 178 ? -0.973 -18.078 -13.961 1 81.06 178 GLY A O 1
ATOM 1376 N N . CYS A 1 179 ? 0.692 -16.719 -13.961 1 74.44 179 CYS A N 1
ATOM 1377 C CA . CYS A 1 179 ? -0.081 -15.672 -14.617 1 74.44 179 CYS A CA 1
ATOM 1378 C C . CYS A 1 179 ? 0.376 -15.477 -16.062 1 74.44 179 CYS A C 1
ATOM 1380 O O . CYS A 1 179 ? 1.551 -15.203 -16.312 1 74.44 179 CYS A O 1
ATOM 1382 N N . PRO A 1 180 ? -0.495 -15.5 -17.078 1 66.94 180 PRO A N 1
ATOM 1383 C CA . PRO A 1 180 ? -1.901 -15.883 -16.938 1 66.94 180 PRO A CA 1
ATOM 1384 C C . PRO A 1 180 ? -2.082 -17.391 -16.703 1 66.94 180 PRO A C 1
ATOM 1386 O O . PRO A 1 180 ? -1.157 -18.172 -16.938 1 66.94 180 PRO A O 1
ATOM 1389 N N . PRO A 1 181 ? -3.229 -17.703 -16.062 1 60.94 181 PRO A N 1
ATOM 1390 C CA . PRO A 1 181 ? -3.436 -19.141 -15.828 1 60.94 181 PRO A CA 1
ATOM 1391 C C . PRO A 1 181 ? -3.432 -19.953 -17.125 1 60.94 181 PRO A C 1
ATOM 1393 O O . PRO A 1 181 ? -3.777 -19.438 -18.188 1 60.94 181 PRO A O 1
ATOM 1396 N N . PRO A 1 182 ? -2.691 -21.047 -17.062 1 55.62 182 PRO A N 1
ATOM 1397 C CA . PRO A 1 182 ? -2.744 -21.922 -18.25 1 55.62 182 PRO A CA 1
ATOM 1398 C C . PRO A 1 182 ? -4.16 -22.094 -18.781 1 55.62 182 PRO A C 1
ATOM 1400 O O . PRO A 1 182 ? -5.133 -21.984 -18.031 1 55.62 182 PRO A O 1
ATOM 1403 N N . PRO A 1 183 ? -4.352 -21.891 -20.125 1 54.25 183 PRO A N 1
ATOM 1404 C CA . PRO A 1 183 ? -5.68 -22.078 -20.703 1 54.25 183 PRO A CA 1
ATOM 1405 C C . PRO A 1 183 ? -6.406 -23.297 -20.125 1 54.25 183 PRO A C 1
ATOM 1407 O O . PRO A 1 183 ? -5.766 -24.281 -19.75 1 54.25 183 PRO A O 1
ATOM 1410 N N . ARG A 1 184 ? -7.543 -23.141 -19.406 1 50.44 184 ARG A N 1
ATOM 1411 C CA . ARG A 1 184 ? -8.336 -24.281 -18.953 1 50.44 184 ARG A CA 1
ATOM 1412 C C . ARG A 1 184 ? -8.484 -25.328 -20.047 1 50.44 184 ARG A C 1
ATOM 1414 O O . ARG A 1 184 ? -8.562 -24.984 -21.234 1 50.44 184 ARG A O 1
ATOM 1421 N N . GLN A 1 185 ? -8.141 -26.516 -19.75 1 47.84 185 GLN A N 1
ATOM 1422 C CA . GLN A 1 185 ? -8.273 -27.625 -20.672 1 47.84 185 GLN A CA 1
ATOM 1423 C C . GLN A 1 185 ? -9.531 -27.484 -21.531 1 47.84 185 GLN A C 1
ATOM 1425 O O . GLN A 1 185 ? -9.547 -27.891 -22.688 1 47.84 185 GLN A O 1
ATOM 1430 N N . ALA A 1 186 ? -10.695 -27.125 -21 1 48.66 186 ALA A N 1
ATOM 1431 C CA . ALA A 1 186 ? -11.922 -27.156 -21.797 1 48.66 186 ALA A CA 1
ATOM 1432 C C . ALA A 1 186 ? -11.836 -26.203 -22.984 1 48.66 186 ALA A C 1
ATOM 1434 O O . ALA A 1 186 ? -12.484 -26.422 -24 1 48.66 186 ALA A O 1
ATOM 1435 N N . GLU A 1 187 ? -11.125 -25.141 -22.953 1 48.03 187 GLU A N 1
ATOM 1436 C CA . GLU A 1 187 ? -11.039 -24.203 -24.078 1 48.03 187 GLU A CA 1
ATOM 1437 C C . GLU A 1 187 ? -10.086 -24.719 -25.141 1 48.03 187 GLU A C 1
ATOM 1439 O O . GLU A 1 187 ? -10.109 -24.25 -26.281 1 48.03 187 GLU A O 1
ATOM 1444 N N . LEU A 1 188 ? -9.133 -25.5 -24.891 1 43.91 188 LEU A N 1
ATOM 1445 C CA . LEU A 1 188 ? -8.305 -26.125 -25.922 1 43.91 188 LEU A CA 1
ATOM 1446 C C . LEU A 1 188 ? -9.125 -27.094 -26.766 1 43.91 188 LEU A C 1
ATOM 1448 O O . LEU A 1 188 ? -8.797 -27.344 -27.922 1 43.91 188 LEU A O 1
ATOM 1452 N N . GLY A 1 189 ? -10.156 -27.734 -26.172 1 39.06 189 GLY A N 1
ATOM 1453 C CA . GLY A 1 189 ? -10.953 -28.688 -26.922 1 39.06 189 GLY A CA 1
ATOM 1454 C C . GLY A 1 189 ? -11.859 -28.031 -27.953 1 39.06 189 GLY A C 1
ATOM 1455 O O . GLY A 1 189 ? -12.273 -28.672 -28.906 1 39.06 189 GLY A O 1
ATOM 1456 N N . GLU A 1 190 ? -12.508 -26.859 -27.703 1 43.09 190 GLU A N 1
ATOM 1457 C CA . GLU A 1 190 ? -13.531 -26.422 -28.656 1 43.09 190 GLU A CA 1
ATOM 1458 C C . GLU A 1 190 ? -12.891 -25.859 -29.922 1 43.09 190 GLU A C 1
ATOM 1460 O O . GLU A 1 190 ? -13.594 -25.562 -30.891 1 43.09 190 GLU A O 1
ATOM 1465 N N . THR A 1 191 ? -11.602 -25.594 -29.938 1 40.59 191 THR A N 1
ATOM 1466 C CA . THR A 1 191 ? -11.141 -25.172 -31.25 1 40.59 191 THR A CA 1
ATOM 1467 C C . THR A 1 191 ? -11.117 -26.344 -32.219 1 40.59 191 THR A C 1
ATOM 1469 O O . THR A 1 191 ? -11.062 -26.141 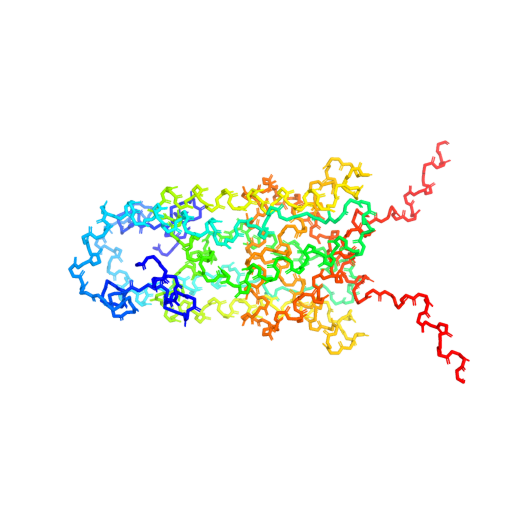-33.438 1 40.59 191 THR A O 1
ATOM 1472 N N . ASP A 1 192 ? -10.984 -27.609 -31.688 1 36.53 192 ASP A N 1
ATOM 1473 C CA . ASP A 1 192 ? -10.922 -28.641 -32.719 1 36.53 192 ASP A CA 1
ATOM 1474 C C . ASP A 1 192 ? -12.305 -28.875 -33.344 1 36.53 192 ASP A C 1
ATOM 1476 O O . ASP A 1 192 ? -12.445 -29.672 -34.281 1 36.53 192 ASP A O 1
ATOM 1480 N N . ALA A 1 193 ? -13.469 -28.594 -32.719 1 36.28 193 ALA A N 1
ATOM 1481 C CA . ALA A 1 193 ? -14.719 -29 -33.375 1 36.28 193 ALA A CA 1
ATOM 1482 C C . ALA A 1 193 ? -15.141 -27.984 -34.438 1 36.28 193 ALA A C 1
ATOM 1484 O O . ALA A 1 193 ? -16.219 -28.094 -35 1 36.28 193 ALA A O 1
ATOM 1485 N N . LEU A 1 194 ? -14.422 -26.859 -34.781 1 28.25 194 LEU A N 1
ATOM 1486 C CA . LEU A 1 194 ? -14.82 -26.375 -36.094 1 28.25 194 LEU A CA 1
ATOM 1487 C C . LEU A 1 194 ? -14.031 -27.078 -37.188 1 28.25 194 LEU A C 1
ATOM 1489 O O . LEU A 1 194 ? -12.844 -27.359 -37.031 1 28.25 194 LEU A O 1
ATOM 1493 N N . MET B 1 1 ? -24.406 16.281 6.918 1 88.06 1 MET B N 1
ATOM 1494 C CA . MET B 1 1 ? -23.125 17 6.922 1 88.06 1 MET B CA 1
ATOM 1495 C C . MET B 1 1 ? -21.969 16.047 6.609 1 88.06 1 MET B C 1
ATOM 1497 O O . MET B 1 1 ? -21.188 16.297 5.699 1 88.06 1 MET B O 1
ATOM 1501 N N . VAL B 1 2 ? -21.938 14.922 7.281 1 90.62 2 VAL B N 1
ATOM 1502 C CA . VAL B 1 2 ? -20.875 13.945 7.059 1 90.62 2 VAL B CA 1
ATOM 1503 C C . VAL B 1 2 ? -20.938 13.438 5.621 1 90.62 2 VAL B C 1
ATOM 1505 O O . VAL B 1 2 ? -19.906 13.305 4.957 1 90.62 2 VAL B O 1
ATOM 1508 N N . ASP B 1 3 ? -22.188 13.289 5.125 1 92.94 3 ASP B N 1
ATOM 1509 C CA . ASP B 1 3 ? -22.359 12.828 3.752 1 92.94 3 ASP B CA 1
ATOM 1510 C C . ASP B 1 3 ? -21.812 13.844 2.756 1 92.94 3 ASP B C 1
ATOM 1512 O O . ASP B 1 3 ? -21.234 13.477 1.735 1 92.94 3 ASP B O 1
ATOM 1516 N N . ALA B 1 4 ? -22.078 15.07 3.109 1 92.56 4 ALA B N 1
ATOM 1517 C CA . ALA B 1 4 ? -21.547 16.125 2.256 1 92.56 4 ALA B CA 1
ATOM 1518 C C . ALA B 1 4 ? -20.031 16.109 2.23 1 92.56 4 ALA B C 1
ATOM 1520 O O . ALA B 1 4 ? -19.406 16.234 1.168 1 92.56 4 ALA B O 1
ATOM 1521 N N . ALA B 1 5 ? -19.438 15.945 3.4 1 91.44 5 ALA B N 1
ATOM 1522 C CA . ALA B 1 5 ? -17.984 15.867 3.486 1 91.44 5 ALA B CA 1
ATOM 1523 C C . ALA B 1 5 ? -17.453 14.664 2.707 1 91.44 5 ALA B C 1
ATOM 1525 O O . ALA B 1 5 ? -16.484 14.781 1.955 1 91.44 5 ALA B O 1
ATOM 1526 N N . PHE B 1 6 ? -18.078 13.484 2.855 1 92.69 6 PHE B N 1
ATOM 1527 C CA . PHE B 1 6 ? -17.688 12.281 2.135 1 92.69 6 PHE B CA 1
ATOM 1528 C C . PHE B 1 6 ? -17.75 12.5 0.628 1 92.69 6 PHE B C 1
ATOM 1530 O O . PHE B 1 6 ? -16.844 12.117 -0.104 1 92.69 6 PHE B O 1
ATOM 1537 N N . GLY B 1 7 ? -18.859 13.125 0.221 1 93.31 7 GLY B N 1
ATOM 1538 C CA . GLY B 1 7 ? -19 13.422 -1.196 1 93.31 7 GLY B CA 1
ATOM 1539 C C . GLY B 1 7 ? -17.844 14.242 -1.752 1 93.31 7 GLY B C 1
ATOM 1540 O O . GLY B 1 7 ? -17.312 13.922 -2.814 1 93.31 7 GLY B O 1
ATOM 1541 N N . LEU B 1 8 ? -17.484 15.297 -1.041 1 92.75 8 LEU B N 1
ATOM 1542 C CA . LEU B 1 8 ? -16.391 16.172 -1.461 1 92.75 8 LEU B CA 1
ATOM 1543 C C . LEU B 1 8 ? -15.078 15.383 -1.541 1 92.75 8 LEU B C 1
ATOM 1545 O O . LEU B 1 8 ? -14.32 15.531 -2.504 1 92.75 8 LEU B O 1
ATOM 1549 N N . ILE B 1 9 ? -14.828 14.539 -0.56 1 90.69 9 ILE B N 1
ATOM 1550 C CA . ILE B 1 9 ? -13.602 13.75 -0.515 1 90.69 9 ILE B CA 1
ATOM 1551 C C . ILE B 1 9 ? -13.578 12.773 -1.687 1 90.69 9 ILE B C 1
ATOM 1553 O O . ILE B 1 9 ? -12.562 12.633 -2.367 1 90.69 9 ILE B O 1
ATOM 1557 N N . LEU B 1 10 ? -14.672 12.156 -1.947 1 91.62 10 LEU B N 1
ATOM 1558 C CA . LEU B 1 10 ? -14.766 11.164 -3.016 1 91.62 10 LEU B CA 1
ATOM 1559 C C . LEU B 1 10 ? -14.617 11.828 -4.383 1 91.62 10 LEU B C 1
ATOM 1561 O O . LEU B 1 10 ? -14.211 11.18 -5.348 1 91.62 10 LEU B O 1
ATOM 1565 N N . GLU B 1 11 ? -14.906 13.125 -4.445 1 92.06 11 GLU B N 1
ATOM 1566 C CA . GLU B 1 11 ? -14.766 13.891 -5.68 1 92.06 11 GLU B CA 1
ATOM 1567 C C . GLU B 1 11 ? -13.352 14.453 -5.824 1 92.06 11 GLU B C 1
ATOM 1569 O O . GLU B 1 11 ? -13.023 15.062 -6.844 1 92.06 11 GLU B O 1
ATOM 1574 N N . GLY B 1 12 ? -12.516 14.297 -4.777 1 86.31 12 GLY B N 1
ATOM 1575 C CA . GLY B 1 12 ? -11.109 14.617 -4.945 1 86.31 12 GLY B CA 1
ATOM 1576 C C . GLY B 1 12 ? -10.633 15.703 -3.996 1 86.31 12 GLY B C 1
ATOM 1577 O O . GLY B 1 12 ? -9.445 16.031 -3.973 1 86.31 12 GLY B O 1
ATOM 1578 N N . LYS B 1 13 ? -11.539 16.297 -3.219 1 87.44 13 LYS B N 1
ATOM 1579 C CA . LYS B 1 13 ? -11.125 17.312 -2.244 1 87.44 13 LYS B CA 1
ATOM 1580 C C . LYS B 1 13 ? -10.672 16.656 -0.94 1 87.44 13 LYS B C 1
ATOM 1582 O O . LYS B 1 13 ? -11.5 16.328 -0.085 1 87.44 13 LYS B O 1
ATOM 1587 N N . THR B 1 14 ? -9.43 16.547 -0.695 1 81.06 14 THR B N 1
ATOM 1588 C CA . THR B 1 14 ? -8.867 15.773 0.403 1 81.06 14 THR B CA 1
ATOM 1589 C C . THR B 1 14 ? -9.047 16.5 1.731 1 81.06 14 THR B C 1
ATOM 1591 O O . THR B 1 14 ? -9.055 15.883 2.793 1 81.06 14 THR B O 1
ATOM 1594 N N . GLN B 1 15 ? -9.188 17.797 1.708 1 83.19 15 GLN B N 1
ATOM 1595 C CA . GLN B 1 15 ? -9.367 18.594 2.918 1 83.19 15 GLN B CA 1
ATOM 1596 C C . GLN B 1 15 ? -10.477 19.625 2.738 1 83.19 15 GLN B C 1
ATOM 1598 O O . GLN B 1 15 ? -10.203 20.828 2.619 1 83.19 15 GLN B O 1
ATOM 1603 N N . PRO B 1 16 ? -11.656 19.156 2.771 1 88 16 PRO B N 1
ATOM 1604 C CA . PRO B 1 16 ? -12.75 20.109 2.621 1 88 16 PRO B CA 1
ATOM 1605 C C . PRO B 1 16 ? -12.852 21.078 3.795 1 88 16 PRO B C 1
ATOM 1607 O O . PRO B 1 16 ? -12.609 20.703 4.941 1 88 16 PRO B O 1
ATOM 1610 N N . SER B 1 17 ? -13.164 22.344 3.49 1 89.25 17 SER B N 1
ATOM 1611 C CA . SER B 1 17 ? -13.391 23.359 4.516 1 89.25 17 SER B CA 1
ATOM 1612 C C . SER B 1 17 ? -14.828 23.312 5.027 1 89.25 17 SER B C 1
ATOM 1614 O O . SER B 1 17 ? -15.68 22.641 4.441 1 89.25 17 SER B O 1
ATOM 1616 N N . ALA B 1 18 ? -15 24.016 6.156 1 89.25 18 ALA B N 1
ATOM 1617 C CA . ALA B 1 18 ? -16.359 24.156 6.664 1 89.25 18 ALA B CA 1
ATOM 1618 C C . ALA B 1 18 ? -17.266 24.812 5.625 1 89.25 18 ALA B C 1
ATOM 1620 O O . ALA B 1 18 ? -18.438 24.438 5.488 1 89.25 18 ALA B O 1
ATOM 1621 N N . GLN B 1 19 ? -16.781 25.734 4.891 1 93 19 GLN B N 1
ATOM 1622 C CA . GLN B 1 19 ? -17.547 26.391 3.84 1 93 19 GLN B CA 1
ATOM 1623 C C . GLN B 1 19 ? -17.906 25.422 2.721 1 93 19 GLN B C 1
ATOM 1625 O O . GLN B 1 19 ? -19.031 25.422 2.221 1 93 19 GLN B O 1
ATOM 1630 N N . ASP B 1 20 ? -16.906 24.609 2.305 1 93.31 20 ASP B N 1
ATOM 1631 C CA . ASP B 1 20 ? -17.156 23.609 1.273 1 93.31 20 ASP B CA 1
ATOM 1632 C C . ASP B 1 20 ? -18.312 22.688 1.67 1 93.31 20 ASP B C 1
ATOM 1634 O O . ASP B 1 20 ? -19.188 22.406 0.858 1 93.31 20 ASP B O 1
ATOM 1638 N N . VAL B 1 21 ? -18.25 22.188 2.902 1 92.88 21 VAL B N 1
ATOM 1639 C CA . VAL B 1 21 ? -19.234 21.25 3.414 1 92.88 21 VAL B CA 1
ATOM 1640 C C . VAL B 1 21 ? -20.609 21.922 3.486 1 92.88 21 VAL B C 1
ATOM 1642 O O . VAL B 1 21 ? -21.625 21.344 3.1 1 92.88 21 VAL B O 1
ATOM 1645 N N . ALA B 1 22 ? -20.625 23.172 4 1 93.88 22 ALA B N 1
ATOM 1646 C CA . ALA B 1 22 ? -21.875 23.938 4.09 1 93.88 22 ALA B CA 1
ATOM 1647 C C . ALA B 1 22 ? -22.516 24.094 2.717 1 93.88 22 ALA B C 1
ATOM 1649 O O . ALA B 1 22 ? -23.719 23.828 2.555 1 93.88 22 ALA B O 1
ATOM 1650 N N . ASP B 1 23 ? -21.75 24.484 1.709 1 95.38 23 ASP B N 1
ATOM 1651 C CA . ASP B 1 23 ? -22.234 24.688 0.348 1 95.38 23 ASP B CA 1
ATOM 1652 C C . ASP B 1 23 ? -22.828 23.391 -0.219 1 95.38 23 ASP B C 1
ATOM 1654 O O . ASP B 1 23 ? -23.906 23.406 -0.822 1 95.38 23 ASP B O 1
ATOM 1658 N N . ARG B 1 24 ? -22.109 22.312 0.008 1 93.62 24 ARG B N 1
ATOM 1659 C CA . ARG B 1 24 ? -22.547 21.016 -0.514 1 93.62 24 ARG B CA 1
ATOM 1660 C C . ARG B 1 24 ? -23.828 20.547 0.167 1 93.62 24 ARG B C 1
ATOM 1662 O O . ARG B 1 24 ? -24.703 19.953 -0.471 1 93.62 24 ARG B O 1
ATOM 1669 N N . ALA B 1 25 ? -23.922 20.781 1.436 1 93.69 25 ALA B N 1
ATOM 1670 C CA . ALA B 1 25 ? -25.062 20.328 2.23 1 93.69 25 ALA B CA 1
ATOM 1671 C C . ALA B 1 25 ? -26.234 21.297 2.104 1 93.69 25 ALA B C 1
ATOM 1673 O O . ALA B 1 25 ? -27.359 20.969 2.525 1 93.69 25 ALA B O 1
ATOM 1674 N N . GLY B 1 26 ? -25.984 22.453 1.535 1 95.12 26 GLY B N 1
ATOM 1675 C CA . GLY B 1 26 ? -27.031 23.453 1.402 1 95.12 26 GLY B CA 1
ATOM 1676 C C . GLY B 1 26 ? -27.422 24.094 2.723 1 95.12 26 GLY B C 1
ATOM 1677 O O . GLY B 1 26 ? -28.609 24.312 2.988 1 95.12 26 GLY B O 1
ATOM 1678 N N . VAL B 1 27 ? -26.516 24.312 3.578 1 94.31 27 VAL B N 1
ATOM 1679 C CA . VAL B 1 27 ? -26.75 24.922 4.883 1 94.31 27 VAL B CA 1
ATOM 1680 C C . VAL B 1 27 ? -25.75 26.047 5.105 1 94.31 27 VAL B C 1
ATOM 1682 O O . VAL B 1 27 ? -24.875 26.297 4.273 1 94.31 27 VAL B O 1
ATOM 1685 N N . SER B 1 28 ? -25.875 26.828 6.184 1 93 28 SER B N 1
ATOM 1686 C CA . SER B 1 28 ? -24.922 27.859 6.535 1 93 28 SER B CA 1
ATOM 1687 C C . SER B 1 28 ? -23.672 27.266 7.203 1 93 28 SER B C 1
ATOM 1689 O O . SER B 1 28 ? -23.734 26.172 7.773 1 93 28 SER B O 1
ATOM 1691 N N . VAL B 1 29 ? -22.594 27.953 7.156 1 92.31 29 VAL B N 1
ATOM 1692 C CA . VAL B 1 29 ? -21.359 27.547 7.824 1 92.31 29 VAL B CA 1
ATOM 1693 C C . VAL B 1 29 ? -21.609 27.406 9.32 1 92.31 29 VAL B C 1
ATOM 1695 O O . VAL B 1 29 ? -21.109 26.469 9.961 1 92.31 29 VAL B O 1
ATOM 1698 N N . SER B 1 30 ? -22.359 28.297 9.852 1 91.5 30 SER B N 1
ATOM 1699 C CA . SER B 1 30 ? -22.688 28.25 11.273 1 91.5 30 SER B CA 1
ATOM 1700 C C . SER B 1 30 ? -23.422 26.953 11.625 1 91.5 30 SER B C 1
ATOM 1702 O O . SER B 1 30 ? -23.203 26.391 12.703 1 91.5 30 SER B O 1
ATOM 1704 N N . SER B 1 31 ? -24.328 26.531 10.828 1 91.19 31 SER B N 1
ATOM 1705 C CA . SER B 1 31 ? -25.047 25.281 11.023 1 91.19 31 SER B CA 1
ATOM 1706 C C . SER B 1 31 ? -24.109 24.094 11.07 1 91.19 31 SER B C 1
ATOM 1708 O O . SER B 1 31 ? -24.312 23.156 11.852 1 91.19 31 SER B O 1
ATOM 1710 N N . VAL B 1 32 ? -23.062 24.047 10.227 1 89 32 VAL B N 1
ATOM 1711 C CA . VAL B 1 32 ? -22.062 22.984 10.211 1 89 32 VAL B CA 1
ATOM 1712 C C . VAL B 1 32 ? -21.391 22.891 11.586 1 89 32 VAL B C 1
ATOM 1714 O O . VAL B 1 32 ? -21.297 21.812 12.164 1 89 32 VAL B O 1
ATOM 1717 N N . PHE B 1 33 ? -21 24.016 12.133 1 87.81 33 PHE B N 1
ATOM 1718 C CA . PHE B 1 33 ? -20.297 24.031 13.406 1 87.81 33 PHE B CA 1
ATOM 1719 C C . PHE B 1 33 ? -21.234 23.625 14.547 1 87.81 33 PHE B C 1
ATOM 1721 O O . PHE B 1 33 ? -20.781 23.016 15.523 1 87.81 33 PHE B O 1
ATOM 1728 N N . ARG B 1 34 ? -22.5 23.906 14.359 1 89.31 34 ARG B N 1
ATOM 1729 C CA . ARG B 1 34 ? -23.469 23.562 15.398 1 89.31 34 ARG B CA 1
ATOM 1730 C C . ARG B 1 34 ? -23.766 22.078 15.414 1 89.31 34 ARG B C 1
ATOM 1732 O O . ARG B 1 34 ? -24.109 21.516 16.453 1 89.31 34 ARG B O 1
ATOM 1739 N N . ASN B 1 35 ? -23.578 21.5 14.266 1 88.56 35 ASN B N 1
ATOM 1740 C CA . ASN B 1 35 ? -23.938 20.094 14.117 1 88.56 35 ASN B CA 1
ATOM 1741 C C . ASN B 1 35 ? -22.906 19.188 14.766 1 88.56 35 ASN B C 1
ATOM 1743 O O . ASN B 1 35 ? -23.172 18 15.008 1 88.56 35 ASN B O 1
ATOM 1747 N N . PHE B 1 36 ? -21.734 19.719 14.961 1 85.25 36 PHE B N 1
ATOM 1748 C CA . PHE B 1 36 ? -20.672 18.891 15.539 1 85.25 36 PHE B CA 1
ATOM 1749 C C . PHE B 1 36 ? -20.203 19.484 16.859 1 85.25 36 PHE B C 1
ATOM 1751 O O . PHE B 1 36 ? -20.031 20.703 16.984 1 85.25 36 PHE B O 1
ATOM 1758 N N . ASP B 1 37 ? -20.094 18.562 17.766 1 84.88 37 ASP B N 1
ATOM 1759 C CA . ASP B 1 37 ? -19.531 18.953 19.062 1 84.88 37 ASP B CA 1
ATOM 1760 C C . ASP B 1 37 ? -18.016 18.781 19.062 1 84.88 37 ASP B C 1
ATOM 1762 O O . ASP B 1 37 ? -17.469 17.922 19.766 1 84.88 37 ASP B O 1
ATOM 1766 N N . GLY B 1 38 ? -17.297 19.469 18.25 1 81 38 GLY B N 1
ATOM 1767 C CA . GLY B 1 38 ? -15.844 19.438 18.172 1 81 38 GLY B CA 1
ATOM 1768 C C . GLY B 1 38 ? -15.328 18.422 17.172 1 81 38 GLY B C 1
ATOM 1769 O O . GLY B 1 38 ? -16.109 17.766 16.484 1 81 38 GLY B O 1
ATOM 1770 N N . LEU B 1 39 ? -14.078 18.391 17.062 1 79.44 39 LEU B N 1
ATOM 1771 C CA . LEU B 1 39 ? -13.398 17.547 16.078 1 79.44 39 LEU B CA 1
ATOM 1772 C C . LEU B 1 39 ? -13.617 16.062 16.391 1 79.44 39 LEU B C 1
ATOM 1774 O O . LEU B 1 39 ? -13.828 15.258 15.484 1 79.44 39 LEU B O 1
ATOM 1778 N N . ALA B 1 40 ? -13.562 15.734 17.656 1 84.06 40 ALA B N 1
ATOM 1779 C CA . ALA B 1 40 ? -13.742 14.352 18.078 1 84.06 40 ALA B CA 1
ATOM 1780 C C . ALA B 1 40 ? -15.125 13.836 17.688 1 84.06 40 ALA B C 1
ATOM 1782 O O . ALA B 1 40 ? -15.266 12.703 17.203 1 84.06 40 ALA B O 1
ATOM 1783 N N . ASP B 1 41 ? -16.078 14.625 17.922 1 88.5 41 ASP B N 1
ATOM 1784 C CA . ASP B 1 41 ? -17.438 14.258 17.562 1 88.5 41 ASP B CA 1
ATOM 1785 C C . ASP B 1 41 ? -17.594 14.102 16.047 1 88.5 41 ASP B C 1
ATOM 1787 O O . ASP B 1 41 ? -18.234 13.156 15.578 1 88.5 41 ASP B O 1
ATOM 1791 N N . LEU B 1 42 ? -17.078 14.977 15.297 1 86.56 42 LEU B N 1
ATOM 1792 C CA . LEU B 1 42 ? -17.094 14.906 13.844 1 86.56 42 LEU B CA 1
ATOM 1793 C C . LEU B 1 42 ? -16.453 13.617 13.344 1 86.56 42 LEU B C 1
ATOM 1795 O O . LEU B 1 42 ? -17.016 12.906 12.516 1 86.56 42 LEU B O 1
ATOM 1799 N N . GLN B 1 43 ? -15.281 13.32 13.859 1 87.56 43 GLN B N 1
ATOM 1800 C CA . GLN B 1 43 ? -14.562 12.109 13.477 1 87.56 43 GLN B CA 1
ATOM 1801 C C . GLN B 1 43 ? -15.383 10.859 13.82 1 87.56 43 GLN B C 1
ATOM 1803 O O . GLN B 1 43 ? -15.438 9.922 13.023 1 87.56 43 GLN B O 1
ATOM 1808 N N . GLY B 1 44 ? -15.945 10.859 15.016 1 91.12 44 GLY B N 1
ATOM 1809 C CA . GLY B 1 44 ? -16.797 9.742 15.406 1 91.12 44 GLY B CA 1
ATOM 1810 C C . GLY B 1 44 ? -17.953 9.516 14.461 1 91.12 44 GLY B C 1
ATOM 1811 O O . GLY B 1 44 ? -18.203 8.383 14.039 1 91.12 44 GLY B O 1
ATOM 1812 N N . GLN B 1 45 ? -18.625 10.586 14.125 1 93 45 GLN B N 1
ATOM 1813 C CA . GLN B 1 45 ? -19.75 10.484 13.203 1 93 45 GLN B CA 1
ATOM 1814 C C . GLN B 1 45 ? -19.297 10.031 11.82 1 93 45 GLN B C 1
ATOM 1816 O O . GLN B 1 45 ? -19.984 9.258 11.156 1 93 45 GLN B O 1
ATOM 1821 N N . ALA B 1 46 ? -18.234 10.5 11.375 1 92.19 46 ALA B N 1
ATOM 1822 C CA . ALA B 1 46 ? -17.672 10.109 10.086 1 92.19 46 ALA B CA 1
ATOM 1823 C C . ALA B 1 46 ? -17.359 8.617 10.055 1 92.19 46 ALA B C 1
ATOM 1825 O O . ALA B 1 46 ? -17.672 7.926 9.086 1 92.19 46 ALA B O 1
ATOM 1826 N N . LEU B 1 47 ? -16.734 8.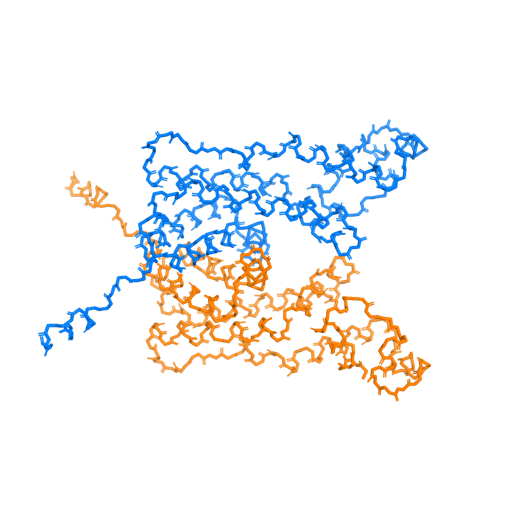172 11.141 1 93.88 47 LEU B N 1
ATOM 1827 C CA . LEU B 1 47 ? -16.375 6.762 11.234 1 93.88 47 LEU B CA 1
ATOM 1828 C C . LEU B 1 47 ? -17.625 5.895 11.25 1 93.88 47 LEU B C 1
ATOM 1830 O O . LEU B 1 47 ? -17.688 4.859 10.578 1 93.88 47 LEU B O 1
ATOM 1834 N N . ASP B 1 48 ? -18.609 6.316 12.016 1 94.69 48 ASP B N 1
ATOM 1835 C CA . ASP B 1 48 ? -19.875 5.578 12.07 1 94.69 48 ASP B CA 1
ATOM 1836 C C . ASP B 1 48 ? -20.531 5.52 10.688 1 94.69 48 ASP B C 1
ATOM 1838 O O . ASP B 1 48 ? -21.047 4.477 10.289 1 94.69 48 ASP B O 1
ATOM 1842 N N . ARG B 1 49 ? -20.531 6.605 10.008 1 94.88 49 ARG B N 1
ATOM 1843 C CA . ARG B 1 49 ? -21.109 6.652 8.664 1 94.88 49 ARG B CA 1
ATOM 1844 C C . ARG B 1 49 ? -20.344 5.754 7.703 1 94.88 49 ARG B C 1
ATOM 1846 O O . ARG B 1 49 ? -20.953 5.059 6.883 1 94.88 49 ARG B O 1
ATOM 1853 N N . PHE B 1 50 ? -19.062 5.746 7.77 1 95.69 50 PHE B N 1
ATOM 1854 C CA . PHE B 1 50 ? -18.219 4.875 6.949 1 95.69 50 PHE B CA 1
ATOM 1855 C C . PHE B 1 50 ? -18.594 3.414 7.156 1 95.69 50 PHE B C 1
ATOM 1857 O O . PHE B 1 50 ? -18.828 2.682 6.191 1 95.69 50 PHE B O 1
ATOM 1864 N N . ARG B 1 51 ? -18.625 3.055 8.43 1 95.19 51 ARG B N 1
ATOM 1865 C CA . ARG B 1 51 ? -18.953 1.672 8.766 1 95.19 51 ARG B CA 1
ATOM 1866 C C . ARG B 1 51 ? -20.328 1.295 8.219 1 95.19 51 ARG B C 1
ATOM 1868 O O . ARG B 1 51 ? -20.5 0.223 7.633 1 95.19 51 ARG B O 1
ATOM 1875 N N . SER B 1 52 ? -21.266 2.16 8.461 1 95.38 52 SER B N 1
ATOM 1876 C CA . SER B 1 52 ? -22.641 1.902 8.016 1 95.38 52 SER B CA 1
ATOM 1877 C C . SER B 1 52 ? -22.703 1.725 6.504 1 95.38 52 SER B C 1
ATOM 1879 O O . SER B 1 52 ? -23.453 0.893 6.004 1 95.38 52 SER B O 1
ATOM 1881 N N . ARG B 1 53 ? -21.906 2.4 5.777 1 95.44 53 ARG B N 1
ATOM 1882 C CA . ARG B 1 53 ? -21.984 2.426 4.32 1 95.44 53 ARG B CA 1
ATOM 1883 C C . ARG B 1 53 ? -21.156 1.297 3.709 1 95.44 53 ARG B C 1
ATOM 1885 O O . ARG B 1 53 ? -21.516 0.762 2.656 1 95.44 53 ARG B O 1
ATOM 1892 N N . TYR B 1 54 ? -20.047 0.872 4.406 1 96.69 54 TYR B N 1
ATOM 1893 C CA . TYR B 1 54 ? -19.094 0.072 3.646 1 96.69 54 TYR B CA 1
ATOM 1894 C C . TYR B 1 54 ? -18.781 -1.229 4.375 1 96.69 54 TYR B C 1
ATOM 1896 O O . TYR B 1 54 ? -18.141 -2.127 3.807 1 96.69 54 TYR B O 1
ATOM 1904 N N . SER B 1 55 ? -19.234 -1.425 5.637 1 94.88 55 SER B N 1
ATOM 1905 C CA . SER B 1 55 ? -18.859 -2.598 6.414 1 94.88 55 SER B CA 1
ATOM 1906 C C . SER B 1 55 ? -19.344 -3.885 5.75 1 94.88 55 SER B C 1
ATOM 1908 O O . SER B 1 55 ? -18.734 -4.945 5.938 1 94.88 55 SER B O 1
ATOM 1910 N N . HIS B 1 56 ? -20.375 -3.795 4.973 1 95.75 56 HIS B N 1
ATOM 1911 C CA . HIS B 1 56 ? -20.953 -4.98 4.34 1 95.75 56 HIS B CA 1
ATOM 1912 C C . HIS B 1 56 ? -19.984 -5.582 3.324 1 95.75 56 HIS B C 1
ATOM 1914 O O . HIS B 1 56 ? -20.031 -6.789 3.066 1 95.75 56 HIS B O 1
ATOM 1920 N N . PHE B 1 57 ? -19.109 -4.781 2.715 1 95.56 57 PHE B N 1
ATOM 1921 C CA . PHE B 1 57 ? -18.141 -5.305 1.763 1 95.56 57 PHE B CA 1
ATOM 1922 C C . PHE B 1 57 ? -17.156 -6.238 2.453 1 95.56 57 PHE B C 1
ATOM 1924 O O . PHE B 1 57 ? -16.75 -7.254 1.884 1 95.56 57 PHE B O 1
ATOM 1931 N N . VAL B 1 58 ? -16.781 -5.953 3.701 1 95.62 58 VAL B N 1
ATOM 1932 C CA . VAL B 1 58 ? -15.758 -6.719 4.414 1 95.62 58 VAL B CA 1
ATOM 1933 C C . VAL B 1 58 ? -16.422 -7.867 5.176 1 95.62 58 VAL B C 1
ATOM 1935 O O . VAL B 1 58 ? -15.773 -8.891 5.438 1 95.62 58 VAL B O 1
ATOM 1938 N N . ALA B 1 59 ? -17.641 -7.688 5.535 1 94.94 59 ALA B N 1
ATOM 1939 C CA . ALA B 1 59 ? -18.391 -8.711 6.273 1 94.94 59 ALA B CA 1
ATOM 1940 C C . ALA B 1 59 ? -18.891 -9.805 5.336 1 94.94 59 ALA B C 1
ATOM 1942 O O . ALA B 1 59 ? -19.25 -10.898 5.785 1 94.94 59 ALA B O 1
ATOM 1943 N N . ALA B 1 60 ? -18.891 -9.531 4.035 1 95.38 60 ALA B N 1
ATOM 1944 C CA . ALA B 1 60 ? -19.438 -10.469 3.051 1 95.38 60 ALA B CA 1
ATOM 1945 C C . ALA B 1 60 ? -18.594 -11.742 2.998 1 95.38 60 ALA B C 1
ATOM 1947 O O . ALA B 1 60 ? -17.375 -11.695 3.146 1 95.38 60 ALA B O 1
ATOM 1948 N N . ARG B 1 61 ? -19.266 -12.883 2.752 1 96.19 61 ARG B N 1
ATOM 1949 C CA . ARG B 1 61 ? -18.641 -14.195 2.605 1 96.19 61 ARG B CA 1
ATOM 1950 C C . ARG B 1 61 ? -19.188 -14.93 1.392 1 96.19 61 ARG B C 1
ATOM 1952 O O . ARG B 1 61 ? -20.344 -14.727 1.003 1 96.19 61 ARG B O 1
ATOM 1959 N N . PRO B 1 62 ? -18.312 -15.719 0.776 1 95.12 62 PRO B N 1
ATOM 1960 C CA . PRO B 1 62 ? -18.812 -16.516 -0.347 1 95.12 62 PRO B CA 1
ATOM 1961 C C . PRO B 1 62 ? -19.844 -17.562 0.08 1 95.12 62 PRO B C 1
ATOM 1963 O O . PRO B 1 62 ? -19.969 -17.859 1.271 1 95.12 62 PRO B O 1
ATOM 1966 N N . ALA B 1 63 ? -20.578 -18.062 -0.893 1 94.31 63 ALA B N 1
ATOM 1967 C CA . ALA B 1 63 ? -21.547 -19.125 -0.626 1 94.31 63 ALA B CA 1
ATOM 1968 C C . ALA B 1 63 ? -20.875 -20.344 -0.022 1 94.31 63 ALA B C 1
ATOM 1970 O O . ALA B 1 63 ? -19.766 -20.719 -0.428 1 94.31 63 ALA B O 1
ATOM 1971 N N . PRO B 1 64 ? -21.531 -20.984 0.968 1 92.88 64 PRO B N 1
ATOM 1972 C CA . PRO B 1 64 ? -20.969 -22.219 1.521 1 92.88 64 PRO B CA 1
ATOM 1973 C C . PRO B 1 64 ? -20.703 -23.266 0.453 1 92.88 64 PRO B C 1
ATOM 1975 O O . PRO B 1 64 ? -21.516 -23.453 -0.455 1 92.88 64 PRO B O 1
ATOM 1978 N N . GLY B 1 65 ? -19.609 -23.828 0.473 1 92.88 65 GLY B N 1
ATOM 1979 C CA . GLY B 1 65 ? -19.281 -24.922 -0.427 1 92.88 65 GLY B CA 1
ATOM 1980 C C . GLY B 1 65 ? -18.797 -24.453 -1.789 1 92.88 65 GLY B C 1
ATOM 1981 O O . GLY B 1 65 ? -18.531 -25.266 -2.672 1 92.88 65 GLY B O 1
ATOM 1982 N N . ALA B 1 66 ? -18.688 -23.141 -1.98 1 96.31 66 ALA B N 1
ATOM 1983 C CA . ALA B 1 66 ? -18.188 -22.625 -3.252 1 96.31 66 ALA B CA 1
ATOM 1984 C C . ALA B 1 66 ? -16.781 -23.125 -3.537 1 96.31 66 ALA B C 1
ATOM 1986 O O . ALA B 1 66 ? -15.969 -23.266 -2.619 1 96.31 66 ALA B O 1
ATOM 1987 N N . ASP B 1 67 ? -16.469 -23.359 -4.766 1 96.25 67 ASP B N 1
ATOM 1988 C CA . ASP B 1 67 ? -15.109 -23.766 -5.129 1 96.25 67 ASP B CA 1
ATOM 1989 C C . ASP B 1 67 ? -14.148 -22.578 -5.094 1 96.25 67 ASP B C 1
ATOM 1991 O O . ASP B 1 67 ? -14.57 -21.438 -4.91 1 96.25 67 ASP B O 1
ATOM 1995 N N . VAL B 1 68 ? -12.93 -22.859 -5.234 1 96 68 VAL B N 1
ATOM 1996 C CA . VAL B 1 68 ? -11.898 -21.859 -5 1 96 68 VAL B CA 1
ATOM 1997 C C . VAL B 1 68 ? -12.031 -20.734 -6.023 1 96 68 VAL B C 1
ATOM 1999 O O . VAL B 1 68 ? -11.852 -19.547 -5.691 1 96 68 VAL B O 1
ATOM 2002 N N . ASP B 1 69 ? -12.375 -20.984 -7.293 1 96.25 69 ASP B N 1
ATOM 2003 C CA . ASP B 1 69 ? -12.516 -19.969 -8.32 1 96.25 69 ASP B CA 1
ATOM 2004 C C . ASP B 1 69 ? -13.68 -19.031 -8.016 1 96.25 69 ASP B C 1
ATOM 2006 O O . ASP B 1 69 ? -13.57 -17.812 -8.188 1 96.25 69 ASP B O 1
ATOM 2010 N N . SER B 1 70 ? -14.734 -19.641 -7.523 1 97.44 70 SER B N 1
ATOM 2011 C CA . SER B 1 70 ? -15.883 -18.828 -7.129 1 97.44 70 SER B CA 1
ATOM 2012 C C . SER B 1 70 ? -15.555 -17.938 -5.934 1 97.44 70 SER B C 1
ATOM 2014 O O . SER B 1 70 ? -15.969 -16.781 -5.875 1 97.44 70 SER B O 1
ATOM 2016 N N . ARG B 1 71 ? -14.805 -18.438 -4.984 1 98.06 71 ARG B N 1
ATOM 2017 C CA . ARG B 1 71 ? -14.422 -17.656 -3.814 1 98.06 71 ARG B CA 1
ATOM 2018 C C . ARG B 1 71 ? -13.477 -16.516 -4.195 1 98.06 71 ARG B C 1
ATOM 2020 O O . ARG B 1 71 ? -13.594 -15.406 -3.691 1 98.06 71 ARG B O 1
ATOM 2027 N N . ILE B 1 72 ? -12.586 -16.844 -5.121 1 98.12 72 ILE B N 1
ATOM 2028 C CA . ILE B 1 72 ? -11.688 -15.812 -5.625 1 98.12 72 ILE B CA 1
ATOM 2029 C C . ILE B 1 72 ? -12.5 -14.703 -6.281 1 98.12 72 ILE B C 1
ATOM 2031 O O . ILE B 1 72 ? -12.281 -13.516 -6.004 1 98.12 72 ILE B O 1
ATOM 2035 N N . GLY B 1 73 ? -13.375 -15.078 -7.164 1 98.25 73 GLY B N 1
ATOM 2036 C CA . GLY B 1 73 ? -14.211 -14.094 -7.832 1 98.25 73 GLY B CA 1
ATOM 2037 C C . GLY B 1 73 ? -15 -13.234 -6.867 1 98.25 73 GLY B C 1
ATOM 2038 O O . GLY B 1 73 ? -15.047 -12.008 -7.016 1 98.25 73 GLY B O 1
ATOM 2039 N N . PHE B 1 74 ? -15.633 -13.883 -5.891 1 98.19 74 PHE B N 1
ATOM 2040 C CA . PHE B 1 74 ? -16.406 -13.195 -4.867 1 98.19 74 PHE B CA 1
ATOM 2041 C C . PHE B 1 74 ? -15.531 -12.211 -4.102 1 98.19 74 PHE B C 1
ATOM 2043 O O . PHE B 1 74 ? -15.898 -11.039 -3.945 1 98.19 74 PHE B O 1
ATOM 2050 N N . PHE B 1 75 ? -14.414 -12.672 -3.65 1 98.5 75 PHE B N 1
ATOM 2051 C CA . PHE B 1 75 ? -13.469 -11.914 -2.844 1 98.5 75 PHE B CA 1
ATOM 2052 C C . PHE B 1 75 ? -12.977 -10.68 -3.6 1 98.5 75 PHE B C 1
ATOM 2054 O O . PHE B 1 75 ? -13.055 -9.562 -3.086 1 98.5 75 PHE B O 1
ATOM 2061 N N . VAL B 1 76 ? -12.57 -10.836 -4.84 1 98.75 76 VAL B N 1
ATOM 2062 C CA . VAL B 1 76 ? -12.016 -9.766 -5.656 1 98.75 76 VAL B CA 1
ATOM 2063 C C . VAL B 1 76 ? -13.102 -8.734 -5.965 1 98.75 76 VAL B C 1
ATOM 2065 O O . VAL B 1 76 ? -12.867 -7.531 -5.887 1 98.75 76 VAL B O 1
ATOM 2068 N N . ARG B 1 77 ? -14.281 -9.203 -6.312 1 98.25 77 ARG B N 1
ATOM 2069 C CA . ARG B 1 77 ? -15.375 -8.297 -6.621 1 98.25 77 ARG B CA 1
ATOM 2070 C C . ARG B 1 77 ? -15.68 -7.383 -5.441 1 98.25 77 ARG B C 1
ATOM 2072 O O . ARG B 1 77 ? -15.875 -6.176 -5.621 1 98.25 77 ARG B O 1
ATOM 2079 N N . HIS B 1 78 ? -15.711 -7.895 -4.254 1 98.31 78 HIS B N 1
ATOM 2080 C CA . HIS B 1 78 ? -16.031 -7.105 -3.072 1 98.31 78 HIS B CA 1
ATOM 2081 C C . HIS B 1 78 ? -14.906 -6.137 -2.729 1 98.31 78 HIS B C 1
ATOM 2083 O O . HIS B 1 78 ? -15.164 -4.988 -2.357 1 98.31 78 HIS B O 1
ATOM 2089 N N . ARG B 1 79 ? -13.656 -6.566 -2.855 1 98.44 79 ARG B N 1
ATOM 2090 C CA . ARG B 1 79 ? -12.523 -5.672 -2.619 1 98.44 79 ARG B CA 1
ATOM 2091 C C . ARG B 1 79 ? -12.531 -4.516 -3.609 1 98.44 79 ARG B C 1
ATOM 2093 O O . ARG B 1 79 ? -12.398 -3.354 -3.217 1 98.44 79 ARG B O 1
ATOM 2100 N N . VAL B 1 80 ? -12.664 -4.824 -4.859 1 98.62 80 VAL B N 1
ATOM 2101 C CA . VAL B 1 80 ? -12.617 -3.811 -5.906 1 98.62 80 VAL B CA 1
ATOM 2102 C C . VAL B 1 80 ? -13.758 -2.818 -5.723 1 98.62 80 VAL B C 1
ATOM 2104 O O . VAL B 1 80 ? -13.57 -1.606 -5.844 1 98.62 80 VAL B O 1
ATOM 2107 N N . ARG B 1 81 ? -14.961 -3.307 -5.434 1 98 81 ARG B N 1
ATOM 2108 C CA . ARG B 1 81 ? -16.109 -2.428 -5.219 1 98 81 ARG B CA 1
ATOM 2109 C C . ARG B 1 81 ? -15.875 -1.517 -4.016 1 98 81 ARG B C 1
ATOM 2111 O O . ARG B 1 81 ? -16.156 -0.319 -4.074 1 98 81 ARG B O 1
ATOM 2118 N N . LEU B 1 82 ? -15.383 -2.104 -2.969 1 98.06 82 LEU B N 1
ATOM 2119 C CA . LEU B 1 82 ? -15.094 -1.322 -1.771 1 98.06 82 LEU B CA 1
ATOM 2120 C C . LEU B 1 82 ? -14.109 -0.202 -2.08 1 98.06 82 LEU B C 1
ATOM 2122 O O . LEU B 1 82 ? -14.375 0.965 -1.78 1 98.06 82 LEU B O 1
ATOM 2126 N N . TYR B 1 83 ? -13.047 -0.533 -2.727 1 97.88 83 TYR B N 1
ATOM 2127 C CA . TYR B 1 83 ? -11.977 0.435 -2.949 1 97.88 83 TYR B CA 1
ATOM 2128 C C . TYR B 1 83 ? -12.367 1.438 -4.027 1 97.88 83 TYR B C 1
ATOM 2130 O O . TYR B 1 83 ? -11.953 2.6 -3.98 1 97.88 83 TYR B O 1
ATOM 2138 N N . SER B 1 84 ? -13.18 1.039 -5.016 1 97 84 SER B N 1
ATOM 2139 C CA . SER B 1 84 ? -13.688 1.969 -6.016 1 97 84 SER B CA 1
ATOM 2140 C C . SER B 1 84 ? -14.602 3.016 -5.383 1 97 84 SER B C 1
ATOM 2142 O O . SER B 1 84 ? -14.625 4.168 -5.816 1 97 84 SER B O 1
ATOM 2144 N N . GLN B 1 85 ? -15.273 2.613 -4.355 1 95.75 85 GLN B N 1
ATOM 2145 C CA . GLN B 1 85 ? -16.281 3.49 -3.768 1 95.75 85 GLN B CA 1
ATOM 2146 C C . GLN B 1 85 ? -15.703 4.273 -2.59 1 95.75 85 GLN B C 1
ATOM 2148 O O . GLN B 1 85 ? -16.125 5.402 -2.324 1 95.75 85 GLN B O 1
ATOM 2153 N N . ALA B 1 86 ? -14.727 3.674 -1.905 1 96.44 86 ALA B N 1
ATOM 2154 C CA . ALA B 1 86 ? -14.344 4.254 -0.623 1 96.44 86 ALA B CA 1
ATOM 2155 C C . ALA B 1 86 ? -12.836 4.504 -0.563 1 96.44 86 ALA B C 1
ATOM 2157 O O . ALA B 1 86 ? -12.305 4.891 0.481 1 96.44 86 ALA B O 1
ATOM 2158 N N . GLY B 1 87 ? -12.141 4.305 -1.666 1 94.38 87 GLY B N 1
ATOM 2159 C CA . GLY B 1 87 ? -10.695 4.414 -1.711 1 94.38 87 GLY B CA 1
ATOM 2160 C C . GLY B 1 87 ? -10.164 5.691 -1.086 1 94.38 87 GLY B C 1
ATOM 2161 O O . GLY B 1 87 ? -9.359 5.648 -0.153 1 94.38 87 GLY B O 1
ATOM 2162 N N . PRO B 1 88 ? -10.664 6.781 -1.547 1 92.06 88 PRO B N 1
ATOM 2163 C CA . PRO B 1 88 ? -10.188 8.07 -1.039 1 92.06 88 PRO B CA 1
ATOM 2164 C C . PRO B 1 88 ? -10.453 8.25 0.453 1 92.06 88 PRO B C 1
ATOM 2166 O O . PRO B 1 88 ? -9.656 8.883 1.154 1 92.06 88 PRO B O 1
ATOM 2169 N N . LEU B 1 89 ? -11.539 7.742 0.969 1 94.06 89 LEU B N 1
ATOM 2170 C CA . LEU B 1 89 ? -11.852 7.828 2.391 1 94.06 89 LEU B CA 1
ATOM 2171 C C . LEU B 1 89 ? -10.891 6.98 3.215 1 94.06 89 LEU B C 1
ATOM 2173 O O . LEU B 1 89 ? -10.445 7.402 4.285 1 94.06 89 LEU B O 1
ATOM 2177 N N . LEU B 1 90 ? -10.562 5.789 2.703 1 94.44 90 LEU B N 1
ATOM 2178 C CA . LEU B 1 90 ? -9.609 4.91 3.373 1 94.44 90 LEU B CA 1
ATOM 2179 C C . LEU B 1 90 ? -8.227 5.547 3.43 1 94.44 90 LEU B C 1
ATOM 2181 O O . LEU B 1 90 ? -7.555 5.492 4.461 1 94.44 90 LEU B O 1
ATOM 2185 N N . MET B 1 91 ? -7.871 6.125 2.354 1 90.12 91 MET B N 1
ATOM 2186 C CA . MET B 1 91 ? -6.59 6.82 2.297 1 90.12 91 MET B CA 1
ATOM 2187 C C . MET B 1 91 ? -6.547 7.961 3.307 1 90.12 91 MET B C 1
ATOM 2189 O O . MET B 1 91 ? -5.562 8.117 4.031 1 90.12 91 MET B O 1
ATOM 2193 N N . LEU B 1 92 ? -7.551 8.789 3.359 1 88.31 92 LEU B N 1
ATOM 2194 C CA . LEU B 1 92 ? -7.609 9.914 4.281 1 88.31 92 LEU B CA 1
ATOM 2195 C C . LEU B 1 92 ? -7.57 9.438 5.727 1 88.31 92 LEU B C 1
ATOM 2197 O O . LEU B 1 92 ? -6.922 10.062 6.574 1 88.31 92 LEU B O 1
ATOM 2201 N N . ALA B 1 93 ? -8.297 8.367 6.027 1 91.12 93 ALA B N 1
ATOM 2202 C CA . ALA B 1 93 ? -8.266 7.805 7.375 1 91.12 93 ALA B CA 1
ATOM 2203 C C . ALA B 1 93 ? -6.844 7.43 7.777 1 91.12 93 ALA B C 1
ATOM 2205 O O . ALA B 1 93 ? -6.422 7.68 8.906 1 91.12 93 ALA B O 1
ATOM 2206 N N . ARG B 1 94 ? -6.074 6.895 6.895 1 88.06 94 ARG B N 1
ATOM 2207 C CA . ARG B 1 94 ? -4.695 6.508 7.168 1 88.06 94 ARG B CA 1
ATOM 2208 C C . ARG B 1 94 ? -3.82 7.73 7.41 1 88.06 94 ARG B C 1
ATOM 2210 O O . ARG B 1 94 ? -2.961 7.723 8.289 1 88.06 94 ARG B O 1
ATOM 2217 N N . MET B 1 95 ? -4.035 8.695 6.621 1 84.19 95 MET B N 1
ATOM 2218 C CA . MET B 1 95 ? -3.287 9.938 6.793 1 84.19 95 MET B CA 1
ATOM 2219 C C . MET B 1 95 ? -3.578 10.562 8.148 1 84.19 95 MET B C 1
ATOM 2221 O O . MET B 1 95 ? -2.666 11.055 8.82 1 84.19 95 MET B O 1
ATOM 2225 N N . ARG B 1 96 ? -4.805 10.508 8.523 1 84.38 96 ARG B N 1
ATOM 2226 C CA . ARG B 1 96 ? -5.207 11.141 9.773 1 84.38 96 ARG B CA 1
ATOM 2227 C C . ARG B 1 96 ? -4.773 10.305 10.977 1 84.38 96 ARG B C 1
ATOM 2229 O O . ARG B 1 96 ? -4.746 10.797 12.102 1 84.38 96 ARG B O 1
ATOM 2236 N N . ALA B 1 97 ? -4.508 9.047 10.742 1 86.75 97 ALA B N 1
ATOM 2237 C CA . ALA B 1 97 ? -4.031 8.188 11.82 1 86.75 97 ALA B CA 1
ATOM 2238 C C . ALA B 1 97 ? -2.709 8.688 12.391 1 86.75 97 ALA B C 1
ATOM 2240 O O . ALA B 1 97 ? -2.35 8.375 13.523 1 86.75 97 ALA B O 1
ATOM 2241 N N . LEU B 1 98 ? -2.008 9.484 11.688 1 76.88 98 LEU B N 1
ATOM 2242 C CA . LEU B 1 98 ? -0.741 10.047 12.141 1 76.88 98 LEU B CA 1
ATOM 2243 C C . LEU B 1 98 ? -0.961 11.023 13.289 1 76.88 98 LEU B C 1
ATOM 2245 O O . LEU B 1 98 ? -0.06 11.25 14.102 1 76.88 98 LEU B O 1
ATOM 2249 N N . ASP B 1 99 ? -2.18 11.602 13.352 1 78.31 99 ASP B N 1
ATOM 2250 C CA . ASP B 1 99 ? -2.367 12.656 14.344 1 78.31 99 ASP B CA 1
ATOM 2251 C C . ASP B 1 99 ? -3.652 12.438 15.141 1 78.31 99 ASP B C 1
ATOM 2253 O O . ASP B 1 99 ? -4.086 13.328 15.883 1 78.31 99 ASP B O 1
ATOM 2257 N N . SER B 1 100 ? -4.324 11.375 14.961 1 86.62 100 SER B N 1
ATOM 2258 C CA . SER B 1 100 ? -5.559 11.07 15.68 1 86.62 100 SER B CA 1
ATOM 2259 C C . SER B 1 100 ? -5.574 9.625 16.156 1 86.62 100 SER B C 1
ATOM 2261 O O . SER B 1 100 ? -5.535 8.695 15.359 1 86.62 100 SER B O 1
ATOM 2263 N N . GLU B 1 101 ? -5.676 9.445 17.469 1 88.69 101 GLU B N 1
ATOM 2264 C CA . GLU B 1 101 ? -5.73 8.102 18.031 1 88.69 101 GLU B CA 1
ATOM 2265 C C . GLU B 1 101 ? -6.977 7.352 17.578 1 88.69 101 GLU B C 1
ATOM 2267 O O . GLU B 1 101 ? -6.934 6.141 17.359 1 88.69 101 GLU B O 1
ATOM 2272 N N . ARG B 1 102 ? -8.023 8.109 17.484 1 91.19 102 ARG B N 1
ATOM 2273 C CA . ARG B 1 102 ? -9.273 7.504 17.016 1 91.19 102 ARG B CA 1
ATOM 2274 C C . ARG B 1 102 ? -9.117 6.934 15.617 1 91.19 102 ARG B C 1
ATOM 2276 O O . ARG B 1 102 ? -9.594 5.832 15.336 1 91.19 102 ARG B O 1
ATOM 2283 N N . MET B 1 103 ? -8.477 7.617 14.812 1 91.81 103 MET B N 1
ATOM 2284 C CA . MET B 1 103 ? -8.273 7.156 13.438 1 91.81 103 MET B CA 1
ATOM 2285 C C . MET B 1 103 ? -7.293 5.988 13.398 1 91.81 103 MET B C 1
ATOM 2287 O O . MET B 1 103 ? -7.422 5.094 12.562 1 91.81 103 MET B O 1
ATOM 2291 N N . VAL B 1 104 ? -6.293 5.977 14.266 1 92.12 104 VAL B N 1
ATOM 2292 C CA . VAL B 1 104 ? -5.395 4.836 14.383 1 92.12 104 VAL B CA 1
ATOM 2293 C C . VAL B 1 104 ? -6.203 3.564 14.633 1 92.12 104 VAL B C 1
ATOM 2295 O O . VAL B 1 104 ? -6.02 2.557 13.945 1 92.12 104 VAL B O 1
ATOM 2298 N N . GLU B 1 105 ? -7.078 3.666 15.539 1 94.31 105 GLU B N 1
ATOM 2299 C CA . GLU B 1 105 ? -7.906 2.52 15.906 1 94.31 105 GLU B CA 1
ATOM 2300 C C . GLU B 1 105 ? -8.82 2.111 14.75 1 94.31 105 GLU B C 1
ATOM 2302 O O . GLU B 1 105 ? -9.031 0.921 14.508 1 94.31 105 GLU B O 1
ATOM 2307 N N . ALA B 1 106 ? -9.383 3.16 14.117 1 94.5 106 ALA B N 1
ATOM 2308 C CA . ALA B 1 106 ? -10.297 2.889 13.008 1 94.5 106 ALA B CA 1
ATOM 2309 C C . ALA B 1 106 ? -9.578 2.199 11.852 1 94.5 106 ALA B C 1
ATOM 2311 O O . ALA B 1 106 ? -10.094 1.245 11.273 1 94.5 106 ALA B O 1
ATOM 2312 N N . VAL B 1 107 ? -8.406 2.625 11.57 1 94.69 107 VAL B N 1
ATOM 2313 C CA . VAL B 1 107 ? -7.609 2.039 10.5 1 94.69 107 VAL B CA 1
ATOM 2314 C C . VAL B 1 107 ? -7.227 0.607 10.859 1 94.69 107 VAL B C 1
ATOM 2316 O O . VAL B 1 107 ? -7.344 -0.302 10.039 1 94.69 107 VAL B O 1
ATOM 2319 N N . ALA B 1 108 ? -6.816 0.414 12.109 1 95.19 108 ALA B N 1
ATOM 2320 C CA . ALA B 1 108 ? -6.449 -0.919 12.586 1 95.19 108 ALA B CA 1
ATOM 2321 C C . ALA B 1 108 ? -7.641 -1.872 12.508 1 95.19 108 ALA B C 1
ATOM 2323 O O . ALA B 1 108 ? -7.492 -3.033 12.125 1 95.19 108 ALA B O 1
ATOM 2324 N N . TYR B 1 109 ? -8.711 -1.355 12.914 1 94.88 109 TYR B N 1
ATOM 2325 C CA . TYR B 1 109 ? -9.93 -2.156 12.875 1 94.88 109 TYR B CA 1
ATOM 2326 C C . TYR B 1 109 ? -10.25 -2.592 11.453 1 94.88 109 TYR B C 1
ATOM 2328 O O . TYR B 1 109 ? -10.578 -3.756 11.211 1 94.88 109 TYR B O 1
ATOM 2336 N N . ASN B 1 110 ? -10.18 -1.663 10.539 1 96 110 ASN B N 1
ATOM 2337 C CA . ASN B 1 110 ? -10.469 -1.978 9.141 1 96 110 ASN B CA 1
ATOM 2338 C C . ASN B 1 110 ? -9.469 -2.992 8.578 1 96 110 ASN B C 1
ATOM 2340 O O . ASN B 1 110 ? -9.859 -3.92 7.867 1 96 110 ASN B O 1
ATOM 2344 N N . ARG B 1 111 ? -8.219 -2.846 8.906 1 96.44 111 ARG B N 1
ATOM 2345 C CA . ARG B 1 111 ? -7.184 -3.781 8.477 1 96.44 111 ARG B CA 1
ATOM 2346 C C . ARG B 1 111 ? -7.461 -5.184 9 1 96.44 111 ARG B C 1
ATOM 2348 O O . ARG B 1 111 ? -7.34 -6.164 8.266 1 96.44 111 ARG B O 1
ATOM 2355 N N . ALA B 1 112 ? -7.812 -5.242 10.25 1 96.06 112 ALA B N 1
ATOM 2356 C CA . ALA B 1 112 ? -8.109 -6.531 10.867 1 96.06 112 ALA B CA 1
ATOM 2357 C C . ALA B 1 112 ? -9.312 -7.199 10.195 1 96.06 112 ALA B C 1
ATOM 2359 O O . ALA B 1 112 ? -9.32 -8.414 10 1 96.06 112 ALA B O 1
ATOM 2360 N N . ALA B 1 113 ? -10.289 -6.391 9.875 1 96.75 113 ALA B N 1
ATOM 2361 C CA . ALA B 1 113 ? -11.477 -6.918 9.219 1 96.75 113 ALA B CA 1
ATOM 2362 C C . ALA B 1 113 ? -11.148 -7.461 7.828 1 96.75 113 ALA B C 1
ATOM 2364 O O . ALA B 1 113 ? -11.664 -8.508 7.43 1 96.75 113 ALA B O 1
ATOM 2365 N N . LEU B 1 114 ? -10.328 -6.777 7.082 1 97.62 114 LEU B N 1
ATOM 2366 C CA . LEU B 1 114 ? -9.906 -7.234 5.762 1 97.62 114 LEU B CA 1
ATOM 2367 C C . LEU B 1 114 ? -9.109 -8.539 5.871 1 97.62 114 LEU B C 1
ATOM 2369 O O . LEU B 1 114 ? -9.344 -9.469 5.098 1 97.62 114 LEU B O 1
ATOM 2373 N N . ALA B 1 115 ? -8.227 -8.641 6.848 1 97.81 115 ALA B N 1
ATOM 2374 C CA . ALA B 1 115 ? -7.449 -9.859 7.07 1 97.81 115 ALA B CA 1
ATOM 2375 C C . ALA B 1 115 ? -8.352 -11.023 7.445 1 97.81 115 ALA B C 1
ATOM 2377 O O . ALA B 1 115 ? -8.156 -12.148 6.973 1 97.81 115 ALA B O 1
ATOM 2378 N N . ALA B 1 116 ? -9.32 -10.727 8.297 1 97.06 116 ALA B N 1
ATOM 2379 C CA . ALA B 1 116 ? -10.266 -11.766 8.703 1 97.06 116 ALA B CA 1
ATOM 2380 C C . ALA B 1 116 ? -11.055 -12.289 7.508 1 97.06 116 ALA B C 1
ATOM 2382 O O . ALA B 1 116 ? -11.281 -13.492 7.387 1 97.06 116 ALA B O 1
ATOM 2383 N N . GLN B 1 117 ? -11.461 -11.383 6.668 1 97.88 117 GLN B N 1
ATOM 2384 C CA . GLN B 1 117 ? -12.172 -11.805 5.465 1 97.88 117 GLN B CA 1
ATOM 2385 C C . GLN B 1 117 ? -11.289 -12.695 4.59 1 97.88 117 GLN B C 1
ATOM 2387 O O . GLN B 1 117 ? -11.766 -13.688 4.035 1 97.88 117 GLN B O 1
ATOM 2392 N N . THR B 1 118 ? -10.031 -12.352 4.406 1 98.19 118 THR B N 1
ATOM 2393 C CA . THR B 1 118 ? -9.086 -13.172 3.654 1 98.19 118 THR B CA 1
ATOM 2394 C C . THR B 1 118 ? -9.008 -14.578 4.234 1 98.19 118 THR B C 1
ATOM 2396 O O . THR B 1 118 ? -9.109 -15.562 3.5 1 98.19 118 THR B O 1
ATOM 2399 N N . ARG B 1 119 ? -8.891 -14.688 5.551 1 97.25 119 ARG B N 1
ATOM 2400 C CA . ARG B 1 119 ? -8.781 -15.984 6.219 1 97.25 119 ARG B CA 1
ATOM 2401 C C . ARG B 1 119 ? -10.055 -16.797 6.027 1 97.25 119 ARG B C 1
ATOM 2403 O O . ARG B 1 119 ? -9.992 -18.016 5.781 1 97.25 119 ARG B O 1
ATOM 2410 N N . ASP B 1 120 ? -11.148 -16.094 6.105 1 97.12 120 ASP B N 1
ATOM 2411 C CA . ASP B 1 120 ? -12.43 -16.797 5.988 1 97.12 120 ASP B CA 1
ATOM 2412 C C . ASP B 1 120 ? -12.664 -17.281 4.562 1 97.12 120 ASP B C 1
ATOM 2414 O O . ASP B 1 120 ? -13.094 -18.422 4.348 1 97.12 120 ASP B O 1
ATOM 2418 N N . CYS B 1 121 ? -12.406 -16.484 3.57 1 97.81 121 CYS B N 1
ATOM 2419 C CA . CYS B 1 121 ? -12.68 -16.797 2.172 1 97.81 121 CYS B CA 1
ATOM 2420 C C . CYS B 1 121 ? -11.781 -17.938 1.683 1 97.81 121 CYS B C 1
ATOM 2422 O O . CYS B 1 121 ? -12.172 -18.703 0.804 1 97.81 121 CYS B O 1
ATOM 2424 N N . PHE B 1 122 ? -10.586 -18.047 2.287 1 97.62 122 PHE B N 1
ATOM 2425 C CA . PHE B 1 122 ? -9.648 -19.031 1.748 1 97.62 122 PHE B CA 1
ATOM 2426 C C . PHE B 1 122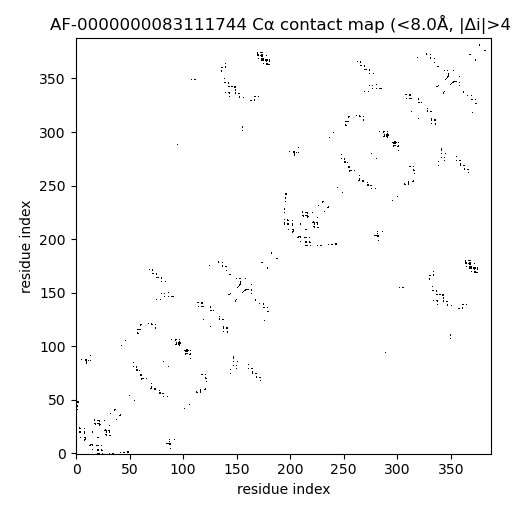 ? -9.227 -20.031 2.824 1 97.62 122 PHE B C 1
ATOM 2428 O O . PHE B 1 122 ? -8.109 -20.547 2.793 1 97.62 122 PHE B O 1
ATOM 2435 N N . ARG B 1 123 ? -10.102 -20.219 3.809 1 96.38 123 ARG B N 1
ATOM 2436 C CA . ARG B 1 123 ? -9.883 -21.109 4.949 1 96.38 123 ARG B CA 1
ATOM 2437 C C . ARG B 1 123 ? -9.469 -22.5 4.488 1 96.38 123 ARG B C 1
ATOM 2439 O O . ARG B 1 123 ? -8.531 -23.094 5.027 1 96.38 123 ARG B O 1
ATOM 2446 N N . PRO B 1 124 ? -10.078 -23.125 3.414 1 95.19 124 PRO B N 1
ATOM 2447 C CA . PRO B 1 124 ? -9.68 -24.469 3.01 1 95.19 124 PRO B CA 1
ATOM 2448 C C . PRO B 1 124 ? -8.227 -24.547 2.541 1 95.19 124 PRO B C 1
ATOM 2450 O O . PRO B 1 124 ? -7.504 -25.469 2.893 1 95.19 124 PRO B O 1
ATOM 2453 N N . GLU B 1 125 ? -7.766 -23.562 1.751 1 94.94 125 GLU B N 1
ATOM 2454 C CA . GLU B 1 125 ? -6.395 -23.531 1.255 1 94.94 125 GLU B CA 1
ATOM 2455 C C . GLU B 1 125 ? -5.406 -23.266 2.385 1 94.94 125 GLU B C 1
ATOM 2457 O O . GLU B 1 125 ? -4.297 -23.797 2.391 1 94.94 125 GLU B O 1
ATOM 2462 N N . ILE B 1 126 ? -5.828 -22.453 3.361 1 95.5 126 ILE B N 1
ATOM 2463 C CA . ILE B 1 126 ? -4.98 -22.062 4.484 1 95.5 126 ILE B CA 1
ATOM 2464 C C . ILE B 1 126 ? -4.824 -23.25 5.441 1 95.5 126 ILE B C 1
ATOM 2466 O O . ILE B 1 126 ? -3.725 -23.5 5.945 1 95.5 126 ILE B O 1
ATOM 2470 N N . ALA B 1 127 ? -5.867 -23.969 5.66 1 93.75 127 ALA B N 1
ATOM 2471 C CA . ALA B 1 127 ? -5.898 -25.078 6.621 1 93.75 127 ALA B CA 1
ATOM 2472 C C . ALA B 1 127 ? -4.984 -26.219 6.18 1 93.75 127 ALA B C 1
ATOM 2474 O O . ALA B 1 127 ? -4.527 -27.016 7.004 1 93.75 127 ALA B O 1
ATOM 2475 N N . GLU B 1 128 ? -4.629 -26.328 4.91 1 90.94 128 GLU B N 1
ATOM 2476 C CA . GLU B 1 128 ? -3.812 -27.406 4.363 1 90.94 128 GLU B CA 1
ATOM 2477 C C . GLU B 1 128 ? -2.324 -27.094 4.508 1 90.94 128 GLU B C 1
ATOM 2479 O O . GLU B 1 128 ? -1.481 -27.953 4.211 1 90.94 128 GLU B O 1
ATOM 2484 N N . ARG B 1 129 ? -1.98 -26.016 5.051 1 92.88 129 ARG B N 1
ATOM 2485 C CA . ARG B 1 129 ? -0.599 -25.547 5.066 1 92.88 129 ARG B CA 1
ATOM 2486 C C . ARG B 1 129 ? -0.043 -25.531 6.488 1 92.88 129 ARG B C 1
ATOM 2488 O O . ARG B 1 129 ? -0.804 -25.547 7.457 1 92.88 129 ARG B O 1
ATOM 2495 N N . THR B 1 130 ? 1.297 -25.531 6.492 1 93.44 130 THR B N 1
ATOM 2496 C CA . THR B 1 130 ? 1.927 -25.297 7.789 1 93.44 130 THR B CA 1
ATOM 2497 C C . THR B 1 130 ? 1.571 -23.906 8.32 1 93.44 130 THR B C 1
ATOM 2499 O O . THR B 1 130 ? 1.12 -23.047 7.566 1 93.44 130 THR B O 1
ATOM 2502 N N . THR B 1 131 ? 1.754 -23.672 9.57 1 93.75 131 THR B N 1
ATOM 2503 C CA . THR B 1 131 ? 1.454 -22.391 10.195 1 93.75 131 THR B CA 1
ATOM 2504 C C . THR B 1 131 ? 2.211 -21.25 9.5 1 93.75 131 THR B C 1
ATOM 2506 O O . THR B 1 131 ? 1.637 -20.203 9.219 1 93.75 131 THR B O 1
ATOM 2509 N N . THR B 1 132 ? 3.461 -21.484 9.18 1 93 132 THR B N 1
ATOM 2510 C CA . THR B 1 132 ? 4.297 -20.484 8.539 1 93 132 THR B CA 1
ATOM 2511 C C . THR B 1 132 ? 3.805 -20.188 7.125 1 93 132 THR B C 1
ATOM 2513 O O . THR B 1 132 ? 3.67 -19.031 6.734 1 93 132 THR B O 1
ATOM 2516 N N . ASP B 1 133 ? 3.49 -21.281 6.414 1 93.88 133 ASP B N 1
ATOM 2517 C CA . ASP B 1 133 ? 3.023 -21.109 5.043 1 93.88 133 ASP B CA 1
ATOM 2518 C C . ASP B 1 133 ? 1.656 -20.438 5.008 1 93.88 133 ASP B C 1
ATOM 2520 O O . ASP B 1 133 ? 1.368 -19.656 4.098 1 93.88 133 ASP B O 1
ATOM 2524 N N . ALA B 1 134 ? 0.866 -20.797 5.996 1 95.88 134 ALA B N 1
ATOM 2525 C CA . ALA B 1 134 ? -0.449 -20.156 6.113 1 95.88 134 ALA B CA 1
ATOM 2526 C C . ALA B 1 134 ? -0.322 -18.672 6.367 1 95.88 134 ALA B C 1
ATOM 2528 O O . ALA B 1 134 ? -0.996 -17.859 5.715 1 95.88 134 ALA B O 1
ATOM 2529 N N . ALA B 1 135 ? 0.543 -18.281 7.277 1 96.19 135 ALA B N 1
ATOM 2530 C CA . ALA B 1 135 ? 0.77 -16.875 7.59 1 96.19 135 ALA B CA 1
ATOM 2531 C C . ALA B 1 135 ? 1.328 -16.125 6.379 1 96.19 135 ALA B C 1
ATOM 2533 O O . ALA B 1 135 ? 0.93 -14.992 6.105 1 96.19 135 ALA B O 1
ATOM 2534 N N . ASP B 1 136 ? 2.193 -16.797 5.641 1 96.12 136 ASP B N 1
ATOM 2535 C CA . ASP B 1 136 ? 2.742 -16.203 4.418 1 96.12 136 ASP B CA 1
ATOM 2536 C C . ASP B 1 136 ? 1.645 -15.953 3.389 1 96.12 136 ASP B C 1
ATOM 2538 O O . ASP B 1 136 ? 1.556 -14.859 2.824 1 96.12 136 ASP B O 1
ATOM 2542 N N . LEU B 1 137 ? 0.835 -16.938 3.232 1 96.69 137 LEU B N 1
ATOM 2543 C CA . LEU B 1 137 ? -0.21 -16.828 2.221 1 96.69 137 LEU B CA 1
ATOM 2544 C C . LEU B 1 137 ? -1.198 -15.727 2.57 1 96.69 137 LEU B C 1
ATOM 2546 O O . LEU B 1 137 ? -1.559 -14.914 1.713 1 96.69 137 LEU B O 1
ATOM 2550 N N . VAL B 1 138 ? -1.624 -15.656 3.807 1 97.81 138 VAL B N 1
ATOM 2551 C CA . VAL B 1 138 ? -2.596 -14.656 4.234 1 97.81 138 VAL B CA 1
ATOM 2552 C C . VAL B 1 138 ? -2.012 -13.258 4.047 1 97.81 138 VAL B C 1
ATOM 2554 O O . VAL B 1 138 ? -2.678 -12.359 3.516 1 97.81 138 VAL B O 1
ATOM 2557 N N . SER B 1 139 ? -0.754 -13.07 4.465 1 97.75 139 SER B N 1
ATOM 2558 C CA . SER B 1 139 ? -0.131 -11.75 4.344 1 97.75 139 SER B CA 1
ATOM 2559 C C . SER B 1 139 ? 0.046 -11.359 2.879 1 97.75 139 SER B C 1
ATOM 2561 O O . SER B 1 139 ? -0.119 -10.195 2.52 1 97.75 139 SER B O 1
ATOM 2563 N N . LEU B 1 140 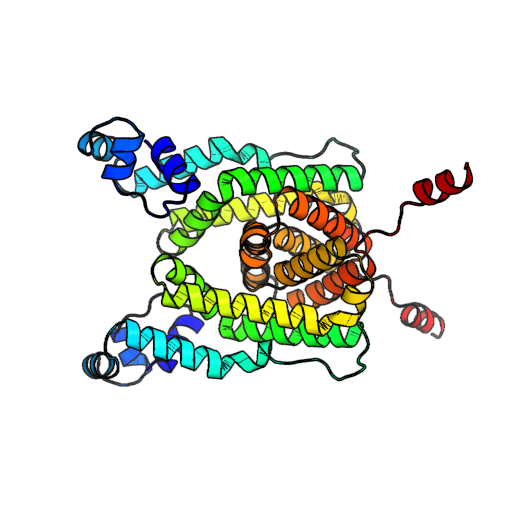? 0.37 -12.344 1.995 1 98.06 140 LEU B N 1
ATOM 2564 C CA . LEU B 1 140 ? 0.514 -12.094 0.565 1 98.06 140 LEU B CA 1
ATOM 2565 C C . LEU B 1 140 ? -0.815 -11.664 -0.047 1 98.06 140 LEU B C 1
ATOM 2567 O O . LEU B 1 140 ? -0.884 -10.648 -0.741 1 98.06 140 LEU B O 1
ATOM 2571 N N . VAL B 1 141 ? -1.857 -12.406 0.254 1 98.56 141 VAL B N 1
ATOM 2572 C CA . VAL B 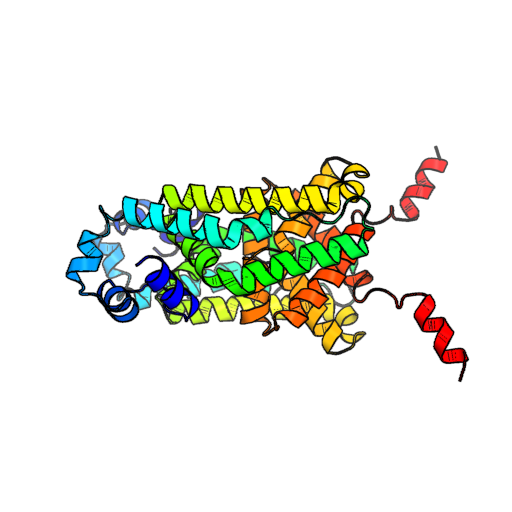1 141 ? -3.17 -12.156 -0.33 1 98.56 141 VAL B CA 1
ATOM 2573 C C . VAL B 1 141 ? -3.701 -10.805 0.157 1 98.56 141 VAL B C 1
ATOM 2575 O O . VAL B 1 141 ? -4.18 -10 -0.64 1 98.56 141 VAL B O 1
ATOM 2578 N N . ASP B 1 142 ? -3.572 -10.617 1.44 1 98.25 142 ASP B N 1
ATOM 2579 C CA . ASP B 1 142 ? -4.074 -9.383 2.031 1 98.25 142 ASP B CA 1
ATOM 2580 C C . ASP B 1 142 ? -3.336 -8.164 1.474 1 98.25 142 ASP B C 1
ATOM 2582 O O . ASP B 1 142 ? -3.957 -7.156 1.138 1 98.25 142 ASP B O 1
ATOM 2586 N N . SER B 1 143 ? -2.039 -8.211 1.338 1 97.88 143 SER B N 1
ATOM 2587 C CA . SER B 1 143 ? -1.257 -7.082 0.842 1 97.88 143 SER B CA 1
ATOM 2588 C C . SER B 1 143 ? -1.508 -6.848 -0.644 1 97.88 143 SER B C 1
ATOM 2590 O O . SER B 1 143 ? -1.623 -5.703 -1.086 1 97.88 143 SER B O 1
ATOM 2592 N N . LEU B 1 144 ? -1.616 -7.902 -1.401 1 98.38 144 LEU B N 1
ATOM 2593 C CA . LEU B 1 144 ? -1.843 -7.801 -2.84 1 98.38 144 LEU B CA 1
ATOM 2594 C C . LEU B 1 144 ? -3.188 -7.141 -3.133 1 98.38 144 LEU B C 1
ATOM 2596 O O . LEU B 1 144 ? -3.326 -6.418 -4.121 1 98.38 144 LEU B O 1
ATOM 2600 N N . THR B 1 145 ? -4.148 -7.426 -2.289 1 98.62 145 THR B N 1
ATOM 2601 C CA . THR B 1 145 ? -5.5 -6.938 -2.533 1 98.62 145 THR B CA 1
ATOM 2602 C C . THR B 1 145 ? -5.859 -5.824 -1.552 1 98.62 145 THR B C 1
ATOM 2604 O O . THR B 1 145 ? -7.02 -5.68 -1.164 1 98.62 145 THR B O 1
ATOM 2607 N N . SER B 1 146 ? -4.898 -5.098 -1.057 1 97.81 146 SER B N 1
ATOM 2608 C CA . SER B 1 146 ? -5.082 -3.984 -0.134 1 97.81 146 SER B CA 1
ATOM 2609 C C . SER B 1 146 ? -5.531 -2.725 -0.87 1 97.81 146 SER B C 1
ATOM 2611 O O . SER B 1 146 ? -5.391 -2.631 -2.09 1 97.81 146 SER B O 1
ATOM 2613 N N . PRO B 1 147 ? -6.078 -1.758 -0.115 1 97.44 147 PRO B N 1
ATOM 2614 C CA . PRO B 1 147 ? -6.422 -0.482 -0.748 1 97.44 147 PRO B CA 1
ATOM 2615 C C . PRO B 1 147 ? -5.207 0.22 -1.353 1 97.44 147 PRO B C 1
ATOM 2617 O O . PRO B 1 147 ? -5.328 0.893 -2.381 1 97.44 147 PRO B O 1
ATOM 2620 N N . GLU B 1 148 ? -4.062 0.081 -0.729 1 95.5 148 GLU B N 1
ATOM 2621 C CA . GLU B 1 148 ? -2.836 0.683 -1.242 1 95.5 148 GLU B CA 1
ATOM 2622 C C . GLU B 1 148 ? -2.43 0.057 -2.572 1 95.5 148 GLU B C 1
ATOM 2624 O O . GLU B 1 148 ? -1.968 0.755 -3.479 1 95.5 148 GLU B O 1
ATOM 2629 N N . SER B 1 149 ? -2.582 -1.257 -2.645 1 97.88 149 SER B N 1
ATOM 2630 C CA . SER B 1 149 ? -2.314 -1.931 -3.91 1 97.88 149 SER B CA 1
ATOM 2631 C C . SER B 1 149 ? -3.256 -1.441 -5.008 1 97.88 149 SER B C 1
ATOM 2633 O O . SER B 1 149 ? -2.822 -1.164 -6.125 1 97.88 149 SER B O 1
ATOM 2635 N N . PHE B 1 150 ? -4.535 -1.332 -4.684 1 98.62 150 PHE B N 1
ATOM 2636 C CA . PHE B 1 150 ? -5.52 -0.821 -5.633 1 98.62 150 PHE B CA 1
ATOM 2637 C C . PHE B 1 150 ? -5.141 0.577 -6.105 1 98.62 150 PHE B C 1
ATOM 2639 O O . PHE B 1 150 ? -5.176 0.864 -7.305 1 98.62 150 PHE B O 1
ATOM 2646 N N . ASP B 1 151 ? -4.762 1.392 -5.207 1 96.06 151 ASP B N 1
ATOM 2647 C CA . ASP B 1 151 ? -4.383 2.766 -5.52 1 96.06 151 ASP B CA 1
ATOM 2648 C C . ASP B 1 151 ? -3.139 2.807 -6.402 1 96.06 151 ASP B C 1
ATOM 2650 O O . ASP B 1 151 ? -3.096 3.545 -7.391 1 96.06 151 ASP B O 1
ATOM 2654 N N . LEU B 1 152 ? -2.125 2.035 -6.023 1 96.44 152 LEU B N 1
ATOM 2655 C CA . LEU B 1 152 ? -0.887 1.974 -6.793 1 96.44 152 LEU B CA 1
ATOM 2656 C C . LEU B 1 152 ? -1.157 1.529 -8.227 1 96.44 152 LEU B C 1
ATOM 2658 O O . LEU B 1 152 ? -0.657 2.139 -9.172 1 96.44 152 LEU B O 1
ATOM 2662 N N . MET B 1 153 ? -1.978 0.512 -8.391 1 98 153 MET B N 1
ATOM 2663 C CA . MET B 1 153 ? -2.273 -0.01 -9.719 1 98 153 MET B CA 1
ATOM 2664 C C . MET B 1 153 ? -3.064 1.005 -10.539 1 98 153 MET B C 1
ATOM 2666 O O . MET B 1 153 ? -2.84 1.149 -11.742 1 98 153 MET B O 1
ATOM 2670 N N . THR B 1 154 ? -3.949 1.706 -9.906 1 97.19 154 THR B N 1
ATOM 2671 C CA . THR B 1 154 ? -4.75 2.717 -10.594 1 97.19 154 THR B CA 1
ATOM 2672 C C . THR B 1 154 ? -3.893 3.926 -10.961 1 97.19 154 THR B C 1
ATOM 2674 O O . THR B 1 154 ? -3.875 4.352 -12.117 1 97.19 154 THR B O 1
ATOM 2677 N N . ARG B 1 155 ? -3.121 4.461 -10.055 1 93.56 155 ARG B N 1
ATOM 2678 C CA . ARG B 1 155 ? -2.467 5.754 -10.227 1 93.56 155 ARG B CA 1
ATOM 2679 C C . ARG B 1 155 ? -1.129 5.598 -10.945 1 93.56 155 ARG B C 1
ATOM 2681 O O . ARG B 1 155 ? -0.762 6.43 -11.773 1 93.56 155 ARG B O 1
ATOM 2688 N N . THR B 1 156 ? -0.408 4.57 -10.562 1 95.25 156 THR B N 1
ATOM 2689 C CA . THR B 1 156 ? 0.938 4.414 -11.102 1 95.25 156 THR B CA 1
ATOM 2690 C C . THR B 1 156 ? 0.917 3.576 -12.375 1 95.25 156 THR B C 1
ATOM 2692 O O . THR B 1 156 ? 1.687 3.83 -13.305 1 95.25 156 THR B O 1
ATOM 2695 N N . HIS B 1 157 ? 0.029 2.605 -12.422 1 97.5 157 HIS B N 1
ATOM 2696 C CA . HIS B 1 157 ? 0.024 1.692 -13.562 1 97.5 157 HIS B CA 1
ATOM 2697 C C . HIS B 1 157 ? -1.18 1.942 -14.461 1 97.5 157 HIS B C 1
ATOM 2699 O O . HIS B 1 157 ? -1.411 1.198 -15.414 1 97.5 157 HIS B O 1
ATOM 2705 N N . ALA B 1 158 ? -2.01 2.924 -14.141 1 96.81 158 ALA B N 1
ATOM 2706 C CA . ALA B 1 158 ? -3.141 3.381 -14.945 1 96.81 158 ALA B CA 1
ATOM 2707 C C . ALA B 1 158 ? -4.105 2.234 -15.234 1 96.81 158 ALA B C 1
ATOM 2709 O O . ALA B 1 158 ? -4.645 2.137 -16.344 1 96.81 158 ALA B O 1
ATOM 2710 N N . ARG B 1 159 ? -4.25 1.349 -14.289 1 97.81 159 ARG B N 1
ATOM 2711 C CA . ARG B 1 159 ? -5.172 0.228 -14.461 1 97.81 159 ARG B CA 1
ATOM 2712 C C . ARG B 1 159 ? -6.59 0.619 -14.07 1 97.81 159 ARG B C 1
ATOM 2714 O O . ARG B 1 159 ? -6.793 1.308 -13.062 1 97.81 159 ARG B O 1
ATOM 2721 N N . SER B 1 160 ? -7.539 0.176 -14.898 1 97.75 160 SER B N 1
ATOM 2722 C CA . SER B 1 160 ? -8.938 0.347 -14.516 1 97.75 160 SER B CA 1
ATOM 2723 C C . SER B 1 160 ? -9.352 -0.662 -13.453 1 97.75 160 SER B C 1
ATOM 2725 O O . SER B 1 160 ? -8.664 -1.666 -13.242 1 97.75 160 SER B O 1
ATOM 2727 N N . ALA B 1 161 ? -10.516 -0.438 -12.797 1 98.06 161 ALA B N 1
ATOM 2728 C CA . ALA B 1 161 ? -11.039 -1.362 -11.797 1 98.06 161 ALA B CA 1
ATOM 2729 C C . ALA B 1 161 ? -11.227 -2.758 -12.383 1 98.06 161 ALA B C 1
ATOM 2731 O O . ALA B 1 161 ? -10.938 -3.76 -11.719 1 98.06 161 ALA B O 1
ATOM 2732 N N . ARG B 1 162 ? -11.664 -2.814 -13.602 1 97.62 162 ARG B N 1
ATOM 2733 C CA . ARG B 1 162 ? -11.883 -4.094 -14.273 1 97.62 162 ARG B CA 1
ATOM 2734 C C . ARG B 1 162 ? -10.57 -4.82 -14.516 1 97.62 162 ARG B C 1
ATOM 2736 O O . ARG B 1 162 ? -10.477 -6.035 -14.328 1 97.62 162 ARG B O 1
ATOM 2743 N N . GLN B 1 163 ? -9.586 -4.094 -14.945 1 97.81 163 GLN B N 1
ATOM 2744 C CA . GLN B 1 163 ? -8.266 -4.676 -15.188 1 97.81 163 GLN B CA 1
ATOM 2745 C C . GLN B 1 163 ? -7.633 -5.168 -13.891 1 97.81 163 GLN B C 1
ATOM 2747 O O . GLN B 1 163 ? -7 -6.223 -13.859 1 97.81 163 GLN B O 1
ATOM 2752 N N . ILE B 1 164 ? -7.832 -4.418 -12.805 1 98.62 164 ILE B N 1
ATOM 2753 C CA . ILE B 1 164 ? -7.309 -4.816 -11.5 1 98.62 164 ILE B CA 1
ATOM 2754 C C . ILE B 1 164 ? -8 -6.094 -11.031 1 98.62 164 ILE B C 1
ATOM 2756 O O . ILE B 1 164 ? -7.348 -7.023 -10.555 1 98.62 164 ILE B O 1
ATOM 2760 N N . ALA B 1 165 ? -9.312 -6.113 -11.219 1 98.44 165 ALA B N 1
ATOM 2761 C CA . ALA B 1 165 ? -10.062 -7.309 -10.836 1 98.44 165 ALA B CA 1
ATOM 2762 C C . ALA B 1 165 ? -9.547 -8.539 -11.578 1 98.44 165 ALA B C 1
ATOM 2764 O O . ALA B 1 165 ? -9.336 -9.594 -10.977 1 98.44 165 ALA B O 1
ATOM 2765 N N . ARG B 1 166 ? -9.328 -8.391 -12.82 1 96.06 166 ARG B N 1
ATOM 2766 C CA . ARG B 1 166 ? -8.82 -9.492 -13.633 1 96.06 166 ARG B CA 1
ATOM 2767 C C . ARG B 1 166 ? -7.441 -9.938 -13.156 1 96.06 166 ARG B C 1
ATOM 2769 O O . ARG B 1 166 ? -7.191 -11.133 -12.977 1 96.06 166 ARG B O 1
ATOM 2776 N N . SER B 1 167 ? -6.578 -8.984 -12.938 1 96.94 167 SER B N 1
ATOM 2777 C CA . SER B 1 167 ? -5.215 -9.297 -12.523 1 96.94 167 SER B CA 1
ATOM 2778 C C . SER B 1 167 ? -5.188 -9.922 -11.133 1 96.94 167 SER B C 1
ATOM 2780 O O . SER B 1 167 ? -4.418 -10.852 -10.875 1 96.94 167 SER B O 1
ATOM 2782 N N . TRP B 1 168 ? -6.012 -9.391 -10.242 1 98.5 168 TRP B N 1
ATOM 2783 C CA . TRP B 1 168 ? -6.07 -9.953 -8.898 1 98.5 168 TRP B CA 1
ATOM 2784 C C . TRP B 1 168 ? -6.594 -11.383 -8.922 1 98.5 168 TRP B C 1
ATOM 2786 O O . TRP B 1 168 ? -6.105 -12.242 -8.188 1 98.5 168 TRP B O 1
ATOM 2796 N N . ARG B 1 169 ? -7.598 -11.656 -9.75 1 97.25 169 ARG B N 1
ATOM 2797 C CA . ARG B 1 169 ? -8.117 -13.016 -9.852 1 97.25 169 ARG B CA 1
ATOM 2798 C C . ARG B 1 169 ? -7.031 -13.984 -10.297 1 97.25 169 ARG B C 1
ATOM 2800 O O . ARG B 1 169 ? -6.836 -15.031 -9.672 1 97.25 169 ARG B O 1
ATOM 2807 N N . SER B 1 170 ? -6.336 -13.578 -11.344 1 95 170 SER B N 1
ATOM 2808 C CA . SER B 1 170 ? -5.254 -14.422 -11.844 1 95 170 SER B CA 1
ATOM 2809 C C . SER B 1 170 ? -4.137 -14.555 -10.812 1 95 170 SER B C 1
ATOM 2811 O O . SER B 1 170 ? -3.59 -15.641 -10.617 1 95 170 SER B O 1
ATOM 2813 N N . GLY B 1 171 ? -3.811 -13.445 -10.172 1 96.81 171 GLY B N 1
ATOM 2814 C CA . GLY B 1 171 ? -2.775 -13.453 -9.148 1 96.81 171 GLY B CA 1
ATOM 2815 C C . GLY B 1 171 ? -3.125 -14.32 -7.953 1 96.81 171 GLY B C 1
ATOM 2816 O O . GLY B 1 171 ? -2.285 -15.078 -7.461 1 96.81 171 GLY B O 1
ATOM 2817 N N . LEU B 1 172 ? -4.359 -14.188 -7.457 1 97.69 172 LEU B N 1
ATOM 2818 C CA . LEU B 1 172 ? -4.797 -14.984 -6.316 1 97.69 172 LEU B CA 1
ATOM 2819 C C . LEU B 1 172 ? -4.785 -16.469 -6.656 1 97.69 172 LEU B C 1
ATOM 2821 O O . LEU B 1 172 ? -4.398 -17.297 -5.832 1 97.69 172 LEU B O 1
ATOM 2825 N N . ARG B 1 173 ? -5.246 -16.828 -7.871 1 95.69 173 ARG B N 1
ATOM 2826 C CA . ARG B 1 173 ? -5.195 -18.219 -8.289 1 95.69 173 ARG B CA 1
ATOM 2827 C C . ARG B 1 173 ? -3.766 -18.75 -8.25 1 95.69 173 ARG B C 1
ATOM 2829 O O . ARG B 1 173 ? -3.52 -19.844 -7.723 1 95.69 173 ARG B O 1
ATOM 2836 N N . ALA B 1 174 ? -2.871 -17.969 -8.773 1 94.88 174 ALA B N 1
ATOM 2837 C CA . ALA B 1 174 ? -1.465 -18.359 -8.789 1 94.88 174 ALA B CA 1
ATOM 2838 C C . ALA B 1 174 ? -0.925 -18.516 -7.371 1 94.88 174 ALA B C 1
ATOM 2840 O O . ALA B 1 174 ? -0.221 -19.5 -7.078 1 94.88 174 ALA B O 1
ATOM 2841 N N . LEU B 1 175 ? -1.23 -17.594 -6.461 1 96.06 175 LEU B N 1
ATOM 2842 C CA . LEU B 1 175 ? -0.732 -17.625 -5.09 1 96.06 175 LEU B CA 1
ATOM 2843 C C . LEU B 1 175 ? -1.31 -18.828 -4.34 1 96.06 175 LEU B C 1
ATOM 2845 O O . LEU B 1 175 ? -0.591 -19.516 -3.607 1 96.06 175 LEU B O 1
ATOM 2849 N N . LEU B 1 176 ? -2.59 -19.062 -4.484 1 94.44 176 LEU B N 1
ATOM 2850 C CA . LEU B 1 176 ? -3.273 -20.109 -3.744 1 94.44 176 LEU B CA 1
ATOM 2851 C C . LEU B 1 176 ? -2.82 -21.5 -4.219 1 94.44 176 LEU B C 1
ATOM 2853 O O . LEU B 1 176 ? -2.799 -22.453 -3.436 1 94.44 176 LEU B O 1
ATOM 2857 N N . THR B 1 177 ? -2.4 -21.594 -5.469 1 87.12 177 THR B N 1
ATOM 2858 C CA . THR B 1 177 ? -1.989 -22.891 -6.02 1 87.12 177 THR B CA 1
ATOM 2859 C C . THR B 1 177 ? -0.478 -23.062 -5.906 1 87.12 177 THR B C 1
ATOM 2861 O O . THR B 1 177 ? 0.014 -24.188 -5.812 1 87.12 177 THR B O 1
ATOM 2864 N N . GLY B 1 178 ? 0.24 -22 -5.91 1 81 178 GLY B N 1
ATOM 2865 C CA . GLY B 1 178 ? 1.681 -22.078 -6.086 1 81 178 GLY B CA 1
ATOM 2866 C C . GLY B 1 178 ? 2.455 -21.844 -4.805 1 81 178 GLY B C 1
ATOM 2867 O O . GLY B 1 178 ? 3.67 -22.047 -4.762 1 81 178 GLY B O 1
ATOM 2868 N N . CYS B 1 179 ? 1.858 -21.359 -3.811 1 75 179 CYS B N 1
ATOM 2869 C CA . CYS B 1 179 ? 2.547 -21.094 -2.551 1 75 179 CYS B CA 1
ATOM 2870 C C . CYS B 1 179 ? 2.133 -22.109 -1.487 1 75 179 CYS B C 1
ATOM 2872 O O . CYS B 1 179 ? 0.949 -22.234 -1.169 1 75 179 CYS B O 1
ATOM 2874 N N . PRO B 1 180 ? 3.051 -22.797 -0.798 1 67.12 180 PRO B N 1
ATOM 2875 C CA . PRO B 1 180 ? 4.48 -22.812 -1.116 1 67.12 180 PRO B CA 1
ATOM 2876 C C . PRO B 1 180 ? 4.793 -23.578 -2.4 1 67.12 180 PRO B C 1
ATOM 2878 O O . PRO B 1 180 ? 3.959 -24.344 -2.889 1 67.12 180 PRO B O 1
ATOM 2881 N N . PRO B 1 181 ? 5.953 -23.188 -2.994 1 61.53 181 PRO B N 1
ATOM 2882 C CA . PRO B 1 181 ? 6.289 -23.906 -4.227 1 61.53 181 PRO B CA 1
ATOM 2883 C C . PRO B 1 181 ? 6.426 -25.422 -4.012 1 61.53 181 PRO B C 1
ATOM 2885 O O . PRO B 1 181 ? 6.773 -25.859 -2.914 1 61.53 181 PRO B O 1
ATOM 2888 N N . PRO B 1 182 ? 5.809 -26.156 -4.895 1 56 182 PRO B N 1
ATOM 2889 C CA . PRO B 1 182 ? 6 -27.609 -4.781 1 56 182 PRO B CA 1
ATOM 2890 C C . PRO B 1 182 ? 7.453 -28 -4.516 1 56 182 PRO B C 1
ATOM 2892 O O . PRO B 1 182 ? 8.367 -27.25 -4.891 1 56 182 PRO B O 1
ATOM 2895 N N . PRO B 1 183 ? 7.691 -28.859 -3.473 1 54.59 183 PRO B N 1
ATOM 2896 C CA . PRO B 1 183 ? 9.062 -29.312 -3.195 1 54.59 183 PRO B CA 1
ATOM 2897 C C . PRO B 1 183 ? 9.859 -29.578 -4.465 1 54.59 183 PRO B C 1
ATOM 2899 O O . PRO B 1 183 ? 9.297 -29.969 -5.488 1 54.59 183 PRO B O 1
ATOM 2902 N N . ARG B 1 184 ? 10.984 -28.844 -4.75 1 50.94 184 ARG B N 1
ATOM 2903 C CA . ARG B 1 184 ? 11.852 -29.156 -5.883 1 50.94 184 ARG B CA 1
ATOM 2904 C C . ARG B 1 184 ? 12.125 -30.656 -5.973 1 50.94 184 ARG B C 1
ATOM 2906 O O . ARG B 1 184 ? 12.219 -31.328 -4.949 1 50.94 184 ARG B O 1
ATOM 2913 N N . GLN B 1 185 ? 11.914 -31.172 -7.082 1 48.47 185 GLN B N 1
ATOM 2914 C CA . GLN B 1 185 ? 12.172 -32.594 -7.344 1 48.47 185 GLN B CA 1
ATOM 2915 C C . GLN B 1 185 ? 13.438 -33.062 -6.625 1 48.47 185 GLN B C 1
ATOM 2917 O O . GLN B 1 185 ? 13.516 -34.219 -6.199 1 48.47 185 GLN B O 1
ATOM 2922 N N . ALA B 1 186 ? 14.531 -32.344 -6.605 1 48.97 186 ALA B N 1
ATOM 2923 C CA . ALA B 1 186 ? 15.781 -32.875 -6.066 1 48.97 186 ALA B CA 1
ATOM 2924 C C . ALA B 1 186 ? 15.648 -33.188 -4.578 1 48.97 186 ALA B C 1
ATOM 2926 O O . ALA B 1 186 ? 16.344 -34.031 -4.055 1 48.97 186 ALA B O 1
ATOM 2927 N N . GLU B 1 187 ? 14.883 -32.531 -3.812 1 48.12 187 GLU B N 1
ATOM 2928 C CA . GLU B 1 187 ? 14.742 -32.781 -2.383 1 48.12 187 GLU B CA 1
ATOM 2929 C C . GLU B 1 187 ? 13.875 -34.031 -2.125 1 48.12 187 GLU B C 1
ATOM 2931 O O . GLU B 1 187 ? 13.891 -34.562 -1.023 1 48.12 187 GLU B O 1
ATOM 2936 N N . LEU B 1 188 ? 13.047 -34.438 -2.934 1 44.69 188 LEU B N 1
ATOM 2937 C CA . LEU B 1 188 ? 12.312 -35.688 -2.793 1 44.69 188 LEU B CA 1
ATOM 2938 C C . LEU B 1 188 ? 13.234 -36.906 -2.951 1 44.69 188 LEU B C 1
ATOM 2940 O O . LEU B 1 188 ? 12.977 -37.969 -2.391 1 44.69 188 LEU B O 1
ATOM 2944 N N . GLY B 1 189 ? 14.281 -36.75 -3.729 1 41.44 189 GLY B N 1
ATOM 2945 C CA . GLY B 1 189 ? 15.172 -37.875 -3.955 1 41.44 189 GLY B CA 1
ATOM 2946 C C . GLY B 1 189 ? 16.031 -38.188 -2.756 1 41.44 189 GLY B C 1
ATOM 2947 O O . GLY B 1 189 ? 16.5 -39.312 -2.611 1 41.44 189 GLY B O 1
ATOM 2948 N N . GLU B 1 190 ? 16.578 -37.25 -1.973 1 42.88 190 GLU B N 1
ATOM 2949 C CA . GLU B 1 190 ? 17.578 -37.625 -0.987 1 42.88 190 GLU B CA 1
ATOM 2950 C C . GLU B 1 190 ? 16.938 -38.281 0.24 1 42.88 190 GLU B C 1
ATOM 2952 O O . GLU B 1 190 ? 17.641 -38.781 1.122 1 42.88 190 GLU B O 1
ATOM 2957 N N . THR B 1 191 ? 15.609 -38.281 0.408 1 41.22 191 THR B N 1
ATOM 2958 C CA . THR B 1 191 ? 15.133 -39.031 1.57 1 41.22 191 THR B CA 1
ATOM 2959 C C . THR B 1 191 ? 15.211 -40.531 1.325 1 41.22 191 THR B C 1
ATOM 2961 O O . THR B 1 191 ? 15.109 -41.312 2.262 1 41.22 191 THR B O 1
ATOM 2964 N N . ASP B 1 192 ? 15.289 -41 0.051 1 34.84 192 ASP B N 1
ATOM 2965 C CA . ASP B 1 192 ? 15.391 -42.438 -0.025 1 34.84 192 ASP B CA 1
ATOM 2966 C C . ASP B 1 192 ? 16.797 -42.906 0.364 1 34.84 192 ASP B C 1
ATOM 2968 O O . ASP B 1 192 ? 17.078 -44.125 0.311 1 34.84 192 ASP B O 1
ATOM 2972 N N . ALA B 1 193 ? 17.812 -42.094 0.414 1 35.53 193 ALA B N 1
ATOM 2973 C CA . ALA B 1 193 ? 19.125 -42.688 0.673 1 35.53 193 ALA B CA 1
ATOM 2974 C C . ALA B 1 193 ? 19.312 -42.969 2.162 1 35.53 193 ALA B C 1
ATOM 2976 O O . ALA B 1 193 ? 20.422 -43.312 2.6 1 35.53 193 ALA B O 1
ATOM 2977 N N . LEU B 1 194 ? 18.266 -42.688 3.068 1 28.09 194 LEU B N 1
ATOM 2978 C CA . LEU B 1 194 ? 18.547 -43.469 4.27 1 28.09 194 LEU B CA 1
ATOM 2979 C C . LEU B 1 194 ? 18.125 -44.938 4.098 1 28.09 194 LEU B C 1
ATOM 2981 O O . LEU B 1 194 ? 17.078 -45.188 3.482 1 28.09 194 LEU B O 1
#

Organism: NCBI:txid185642

Foldseek 3Di:
DLVLVQVCLLVPNLDDDLCSSCVSVVHDSVVSPVVAPDPVRSVVVNLVVLCVVQVCLLVDEFDPPDDLLSLLLSNLVSLLVRCNRCLSVLVSLVVCVVPDVVSVVSNVVVLVSNLVSLCRSLVVLLVVDDPVLSVVLSVVLSVCSDSVVVVCCCPVVVDDSVRSSVVSSVVNVCSSPQGPHDDPPVVVPVVVVD/DLVLVQVCLLVPNLDDDLCSSCVSVVHDSVVSPVVAPDPVRSVVVNLVVLCVVQVCLLVDEFDPPDDLLSLLLSNLVSLLVSCNRCLSVLVSLVVCVVPDVVSVVSNVVVLVSNLVSLCRSLVVLLVVDDPVLSVVLSVVLSVCSDSVVVVCCCPVVVDDSVRSSVVSSVVNVCSSPQGPHDDPPVVVPVVVVD

Nearest PDB structures (foldseek):
  2g3b-assembly1_B  TM=6.575E-01  e=1.170E-03  Rhodococcus jostii RHA1
  5gpa-assembly1_A  TM=5.584E-01  e=2.265E-03  Halalkalibacterium halodurans C-125
  6o6n-assembly1_A  TM=6.271E-01  e=8.980E-02  Mycobacterium tuberculosis
  2hku-assembly1_A  TM=5.784E-01  e=5.873E-02  Rhodococcus jostii RHA1
  2hku-assembly1_B  TM=5.593E-01  e=5.394E-01  Rhodococcus jostii RHA1

Solvent-accessible surface area (backbone atoms only — not comparable to full-atom values): 21099 Å² total; per-residue (Å²): 98,60,63,32,44,50,51,43,32,67,72,65,42,86,75,72,47,67,60,54,30,13,63,67,56,70,50,51,50,68,55,54,56,68,74,30,77,52,70,67,44,42,52,50,53,43,52,52,50,48,45,72,73,49,45,64,50,48,69,55,73,61,66,86,87,58,51,71,69,55,31,42,50,48,52,42,53,34,47,51,53,44,39,74,72,38,39,59,58,55,51,50,40,54,62,42,29,78,81,28,71,68,33,38,51,51,46,50,50,52,52,51,41,50,48,50,34,52,51,60,65,41,37,72,70,38,69,76,42,54,71,66,52,26,53,36,49,51,42,50,53,45,29,48,65,27,68,62,23,54,49,45,30,34,72,76,60,66,41,51,72,69,54,46,43,53,36,47,46,36,42,50,52,13,37,70,70,26,50,69,60,72,79,59,70,72,66,67,55,62,64,68,76,106,100,60,64,31,43,49,50,42,32,69,73,65,42,86,73,72,48,66,60,55,31,12,63,67,58,70,51,51,50,68,55,54,58,68,73,31,78,52,69,67,45,44,51,51,52,43,51,52,50,47,44,72,73,48,44,63,50,47,68,54,73,62,66,87,85,57,51,71,67,56,30,43,52,48,53,42,53,34,47,52,52,44,39,73,73,40,38,58,58,55,52,49,39,56,61,42,29,78,81,29,71,69,34,38,51,51,47,50,49,51,52,51,42,48,47,49,34,51,50,63,65,41,38,75,69,38,70,75,42,55,73,68,54,26,54,37,48,52,40,51,53,45,28,47,66,27,67,64,23,53,46,45,30,33,74,75,60,66,40,49,73,67,55,48,43,53,36,47,44,36,42,50,52,15,38,70,71,26,51,69,62,73,80,58,70,72,68,66,55,62,64,65,75,107

Sequence (388 aa):
MVDAAFGLILEGKTQPSAQDVADRAGVSVSSVFRNFDGLADLQGQALDRFRSRYSHFVAARPAPGADVDSRIGFFVRHRVRLYSQAGPLLMLARMRALDSERMVEAVAYNRAALAAQTRDCFRPEIAERTTTDAADLVSLVDSLTSPESFDLMTRTHARSARQIARSWRSGLRALLTGCPPPPRQAELGETDALMVDAAFGLILEGKTQPSAQDVADRAGVSVSSVFRNFDGLADLQGQALDRFRSRYSHFVAARPAPGADVDSRIGFFVRHRVRLYSQAGPLLMLARMRALDSERMVEAVAYNRAALAAQTRDCFRPEIAERTTTDAADLVSLVDSLTSPESFDLMTRTHARSARQIARSWRSGLRALLTGCPPPPRQAELGETDAL

Radius of gyration: 23.28 Å; Cα contacts (8 Å, |Δi|>4): 413; chains: 2; bounding box: 52×73×56 Å

Secondary structure (DSSP, 8-state):
-HHHHHHHHHTT-SS--HHHHHHHHTS-HHHHHHH-SHHHHHHHHHHHHHHHHHHHHHH--PPTT--HHHHHHHHHHHHHHHHHHHHHHHHHHHHHTTT-HHHHHHHHHHHHHHHHHHHHHTHHHHHTS-HHHHHHHHHHHHHHTSHHHHHHHHHTT---HHHHHHHHHHHHHHHHHHSS----HHHHHTTTT-/-HHHHHHHHHTT-SS--HHHHHHHHTS-HHHHHHH-SHHHHHHHHHHHHHHHHHHHHHH--PPTT--HHHHHHHHHHHHHHHHHHHHHHHHHHHHHTTT-HHHHHHHHHHHHHHHHHHHHHTHHHHHTS-HHHHHHHHHHHHHHTSHHHHHHHHHTT---HHHHHHHHHHHHHHHHHHSS----HHHHHGGGG-

InterPro domains:
  IPR009057 Homedomain-like superfamily [SSF46689] (2-68)

pLDDT: mean 90.08, std 13.59, range [28.09, 98.75]